Protein AF-A0AAD1RP29-F1 (afdb_monomer)

Structure (mmCIF, N/CA/C/O backbone):
data_AF-A0AAD1RP29-F1
#
_entry.id   AF-A0AAD1RP29-F1
#
loop_
_atom_site.group_PDB
_atom_site.id
_atom_site.type_symbol
_atom_site.label_atom_id
_atom_site.label_alt_id
_atom_site.label_comp_id
_atom_site.label_asym_id
_atom_site.label_entity_id
_atom_site.label_seq_id
_atom_site.pdbx_PDB_ins_code
_atom_site.Cartn_x
_atom_site.Cartn_y
_atom_site.Cartn_z
_atom_site.occupancy
_atom_site.B_iso_or_equiv
_atom_site.auth_seq_id
_atom_site.auth_comp_id
_atom_site.auth_asym_id
_atom_site.auth_atom_id
_atom_site.pdbx_PDB_model_num
ATOM 1 N N . MET A 1 1 ? 32.830 10.427 -33.169 1.00 35.44 1 MET A N 1
ATOM 2 C CA . MET A 1 1 ? 31.945 11.568 -33.496 1.00 35.44 1 MET A CA 1
ATOM 3 C C . MET A 1 1 ? 30.824 11.220 -34.485 1.00 35.44 1 MET A C 1
ATOM 5 O O . MET A 1 1 ? 29.856 11.957 -34.515 1.00 35.44 1 MET A O 1
ATOM 9 N N . SER A 1 2 ? 30.876 10.104 -35.227 1.00 49.88 2 SER A N 1
ATOM 10 C CA . SER A 1 2 ? 29.894 9.775 -36.283 1.00 49.88 2 SER A CA 1
ATOM 11 C C . SER A 1 2 ? 28.606 9.060 -35.838 1.00 49.88 2 SER A C 1
ATOM 13 O O . SER A 1 2 ? 27.616 9.084 -36.553 1.00 49.88 2 SER A O 1
ATOM 15 N N . LEU A 1 3 ? 28.580 8.425 -34.664 1.00 53.44 3 LEU A N 1
ATOM 16 C CA . LEU A 1 3 ? 27.508 7.487 -34.277 1.00 53.44 3 LEU A CA 1
ATOM 17 C C . LEU A 1 3 ? 26.220 8.140 -33.726 1.00 53.44 3 LEU A C 1
ATOM 19 O O . LEU A 1 3 ? 25.321 7.425 -33.293 1.00 53.44 3 LEU A O 1
ATOM 23 N N . SER A 1 4 ? 26.154 9.471 -33.654 1.00 59.19 4 SER A N 1
ATOM 24 C CA . SER A 1 4 ? 24.954 10.228 -33.235 1.00 59.19 4 SER A CA 1
ATOM 25 C C . SER A 1 4 ? 24.426 11.133 -34.354 1.00 59.19 4 SER A C 1
ATOM 27 O O . SER A 1 4 ? 23.459 11.859 -34.158 1.00 59.19 4 SER A O 1
ATOM 29 N N . GLN A 1 5 ? 25.088 11.123 -35.513 1.00 67.25 5 GLN A N 1
ATOM 30 C CA . GLN A 1 5 ? 24.755 11.988 -36.635 1.00 67.25 5 GLN A CA 1
ATOM 31 C C . GLN A 1 5 ? 23.582 11.404 -37.425 1.00 67.25 5 GLN A C 1
ATOM 33 O O . GLN A 1 5 ? 23.436 10.185 -37.542 1.00 67.25 5 GLN A O 1
ATOM 38 N N . ALA A 1 6 ? 22.740 12.287 -37.955 1.00 72.56 6 ALA A N 1
ATOM 39 C CA . ALA A 1 6 ? 21.632 11.895 -38.812 1.00 72.56 6 ALA A CA 1
ATOM 40 C C . ALA A 1 6 ? 22.137 11.259 -40.128 1.00 72.56 6 ALA A C 1
ATOM 42 O O . ALA A 1 6 ? 23.200 11.656 -40.616 1.00 72.56 6 ALA A O 1
ATOM 43 N N . PRO A 1 7 ? 21.392 10.310 -40.730 1.00 71.69 7 PRO A N 1
ATOM 44 C CA . PRO A 1 7 ? 21.799 9.633 -41.965 1.00 71.69 7 PRO A CA 1
ATOM 45 C C . PRO A 1 7 ? 22.148 10.588 -43.119 1.00 71.69 7 PRO A C 1
ATOM 47 O O . PRO A 1 7 ? 23.106 10.344 -43.847 1.00 71.69 7 PRO A O 1
ATOM 50 N N . GLU A 1 8 ? 21.447 11.719 -43.239 1.00 73.69 8 GLU A N 1
ATOM 51 C CA . GLU A 1 8 ? 21.684 12.716 -44.292 1.00 73.69 8 GLU A CA 1
ATOM 52 C C . GLU A 1 8 ? 23.065 13.403 -44.229 1.00 73.69 8 GLU A C 1
ATOM 54 O O . GLU A 1 8 ? 23.570 13.855 -45.258 1.00 73.69 8 GLU A O 1
ATOM 59 N N . LEU A 1 9 ? 23.709 13.445 -43.053 1.00 74.19 9 LEU A N 1
ATOM 60 C CA . LEU A 1 9 ? 25.076 13.966 -42.898 1.00 74.19 9 LEU A CA 1
ATOM 61 C C . LEU A 1 9 ? 26.118 13.009 -43.493 1.00 74.19 9 LEU A C 1
ATOM 63 O O . LEU A 1 9 ? 27.149 13.458 -43.991 1.00 74.19 9 LEU A O 1
ATOM 67 N N . LEU A 1 10 ? 25.847 11.700 -43.459 1.00 71.50 10 LEU A N 1
ATOM 68 C CA . LEU A 1 10 ? 26.703 10.679 -44.071 1.00 71.50 10 LEU A CA 1
ATOM 69 C C . LEU A 1 10 ? 26.564 10.680 -45.599 1.00 71.50 10 LEU A C 1
ATOM 71 O O . LEU A 1 10 ? 27.522 10.377 -46.303 1.00 71.50 10 LEU A O 1
ATOM 75 N N . GLU A 1 11 ? 25.391 11.071 -46.103 1.00 72.62 11 GLU A N 1
ATOM 76 C CA . GLU A 1 11 ? 25.087 11.196 -47.535 1.00 72.62 11 GLU A CA 1
ATOM 77 C C . GLU A 1 11 ? 25.539 12.538 -48.144 1.00 72.62 11 GLU A C 1
ATOM 79 O O . GLU A 1 11 ? 25.355 12.756 -49.340 1.00 72.62 11 GLU A O 1
ATOM 84 N N . GLN A 1 12 ? 26.126 13.441 -47.341 1.00 71.94 12 GLN A N 1
ATOM 85 C CA . GLN A 1 12 ? 26.582 14.784 -47.745 1.00 71.94 12 GLN A CA 1
ATOM 86 C C . GLN A 1 12 ? 25.497 15.633 -48.444 1.00 71.94 12 GLN A C 1
ATOM 88 O O . GLN A 1 12 ? 25.796 16.498 -49.270 1.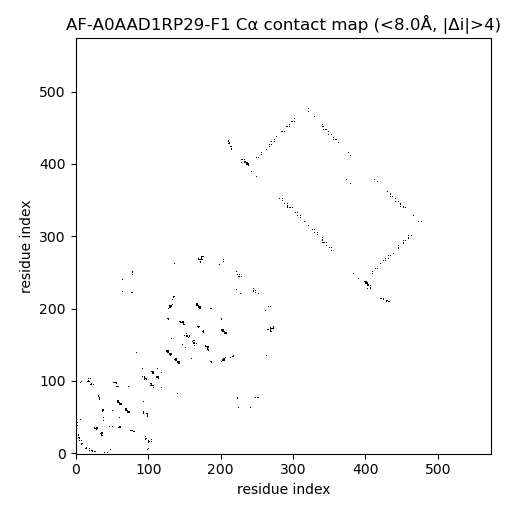00 71.94 12 GLN A O 1
ATOM 93 N N . GLN A 1 13 ? 24.222 15.406 -48.117 1.00 72.19 13 GLN A N 1
ATOM 94 C CA . GLN A 1 13 ? 23.103 16.158 -48.688 1.00 72.19 13 GLN A CA 1
ATOM 95 C C . GLN A 1 13 ? 22.874 17.487 -47.950 1.00 72.19 13 GLN A C 1
ATOM 97 O O . GLN A 1 13 ? 23.321 17.686 -46.819 1.00 72.19 13 GLN A O 1
ATOM 102 N N . LYS A 1 14 ? 22.142 18.421 -48.581 1.00 74.88 14 LYS A N 1
ATOM 103 C CA . LYS A 1 14 ? 21.692 19.649 -47.903 1.00 74.88 14 LYS A CA 1
ATOM 104 C C . LYS A 1 14 ? 20.785 19.269 -46.729 1.00 74.88 14 LYS A C 1
ATOM 106 O O . LYS A 1 14 ? 19.763 18.618 -46.935 1.00 74.88 14 LYS A O 1
ATOM 111 N N . TYR A 1 15 ? 21.151 19.700 -45.528 1.00 77.50 15 TYR A N 1
ATOM 112 C CA . TYR A 1 15 ? 20.456 19.361 -44.289 1.00 77.50 15 TYR A CA 1
ATOM 113 C C . TYR A 1 15 ? 19.630 20.532 -43.737 1.00 77.50 15 TYR A C 1
ATOM 115 O O . TYR A 1 15 ? 19.804 21.684 -44.135 1.00 77.50 15 TYR A O 1
ATOM 123 N N . THR A 1 16 ? 18.714 20.225 -42.820 1.00 83.31 16 THR A N 1
ATOM 124 C CA . THR A 1 16 ? 17.846 21.186 -42.121 1.00 83.31 16 THR A CA 1
ATOM 125 C C . THR A 1 16 ? 17.905 20.945 -40.606 1.00 83.31 16 THR A C 1
ATOM 127 O O . THR A 1 16 ? 18.625 20.064 -40.135 1.00 83.31 16 THR A O 1
ATOM 130 N N . VAL A 1 17 ? 17.117 21.701 -39.832 1.00 83.31 17 VAL A N 1
ATOM 131 C CA . VAL A 1 17 ? 16.986 21.560 -38.365 1.00 83.31 17 VAL A CA 1
ATOM 132 C C . VAL A 1 17 ? 16.563 20.157 -37.903 1.00 83.31 17 VAL A C 1
ATOM 134 O O . VAL A 1 17 ? 16.750 19.795 -36.747 1.00 83.31 17 VAL A O 1
ATOM 137 N N . THR A 1 18 ? 16.035 19.317 -38.798 1.00 83.94 18 THR A N 1
ATOM 138 C CA . THR A 1 18 ? 15.619 17.943 -38.481 1.00 83.94 18 THR A CA 1
ATOM 139 C C . THR A 1 18 ? 16.798 17.020 -38.156 1.00 83.94 18 THR A C 1
ATOM 141 O O . THR A 1 18 ? 16.608 15.951 -37.573 1.00 83.94 18 THR A O 1
ATOM 144 N N . VAL A 1 19 ? 18.033 17.411 -38.487 1.00 84.12 19 VAL A N 1
ATOM 145 C CA . VAL A 1 19 ? 19.250 16.718 -38.030 1.00 84.12 19 VAL A CA 1
ATOM 146 C C . VAL A 1 19 ? 19.376 16.764 -36.505 1.00 84.12 19 VAL A C 1
ATOM 148 O O . VAL A 1 19 ? 19.756 15.767 -35.880 1.00 84.12 19 VAL A O 1
ATOM 151 N N . ASP A 1 20 ? 18.997 17.886 -35.892 1.00 86.31 20 ASP A N 1
ATOM 152 C CA . ASP A 1 20 ? 19.035 18.048 -34.439 1.00 86.31 20 ASP A CA 1
ATOM 153 C C . ASP A 1 20 ? 17.955 17.194 -33.771 1.00 86.31 20 ASP A C 1
ATOM 155 O O . ASP A 1 20 ? 18.191 16.627 -32.707 1.00 86.31 20 ASP A O 1
ATOM 159 N N . TYR A 1 21 ? 16.806 16.997 -34.429 1.00 88.31 21 TYR A N 1
ATOM 160 C CA . TYR A 1 21 ? 15.744 16.111 -33.934 1.00 88.31 21 TYR A CA 1
ATOM 161 C C . TYR A 1 21 ? 16.206 14.658 -33.864 1.00 88.31 21 TYR A C 1
ATOM 163 O O . TYR A 1 21 ? 15.939 13.971 -32.882 1.00 88.31 21 TYR A O 1
ATOM 171 N N . TRP A 1 22 ? 16.959 14.194 -34.860 1.00 87.38 22 TRP A N 1
ATOM 172 C CA . TRP A 1 22 ? 17.552 12.858 -34.814 1.00 87.38 22 TRP A CA 1
ATOM 173 C C . TRP A 1 22 ? 18.556 12.733 -33.669 1.00 87.38 22 TRP A C 1
ATOM 175 O O . TRP A 1 22 ? 18.505 11.789 -32.880 1.00 87.38 22 TRP A O 1
ATOM 185 N N . SER A 1 23 ? 19.448 13.716 -33.545 1.00 87.44 23 SER A N 1
ATOM 186 C CA . SER A 1 23 ? 20.446 13.752 -32.475 1.00 87.44 23 SER A CA 1
ATOM 187 C C . SER A 1 23 ? 19.770 13.735 -31.099 1.00 87.44 23 SER A C 1
ATOM 189 O O . SER A 1 23 ? 20.146 12.945 -30.234 1.00 87.44 23 SER A O 1
ATOM 191 N N . PHE A 1 24 ? 18.704 14.516 -30.921 1.00 89.44 24 PHE A N 1
ATOM 192 C CA . PHE A 1 24 ? 17.928 14.548 -29.687 1.00 89.44 24 PHE A CA 1
ATOM 193 C C . PHE A 1 24 ? 17.164 13.240 -29.437 1.00 89.44 24 PHE A C 1
ATOM 195 O O . PHE A 1 24 ? 17.218 12.706 -28.334 1.00 89.44 24 PHE A O 1
ATOM 202 N N . GLY A 1 25 ? 16.527 12.657 -30.455 1.00 89.94 25 GLY A N 1
ATOM 203 C CA . GLY A 1 25 ? 15.836 11.371 -30.337 1.00 89.94 25 GLY A CA 1
ATOM 204 C C . GLY A 1 25 ? 16.776 10.225 -29.956 1.00 89.94 25 GLY A C 1
ATOM 205 O O . GLY A 1 25 ? 16.447 9.413 -29.093 1.00 89.94 25 GLY A O 1
ATOM 206 N N . THR A 1 26 ? 17.974 10.173 -30.552 1.00 89.25 26 THR A N 1
ATOM 207 C CA . THR A 1 26 ? 18.974 9.145 -30.214 1.00 89.25 26 THR A CA 1
ATOM 208 C C . THR A 1 26 ? 19.493 9.306 -28.789 1.00 89.25 26 THR A C 1
ATOM 210 O O . THR A 1 26 ? 19.661 8.302 -28.097 1.00 89.25 26 THR A O 1
ATOM 213 N N . LEU A 1 27 ? 19.679 10.550 -28.336 1.00 90.75 27 LEU A N 1
ATOM 214 C CA . LEU A 1 27 ? 20.063 10.869 -26.965 1.00 90.75 27 LEU A CA 1
ATOM 215 C C . LEU A 1 27 ? 18.980 10.443 -25.967 1.00 90.75 27 LEU A C 1
ATOM 217 O O . LEU A 1 27 ? 19.282 9.738 -25.010 1.00 90.75 27 LEU A O 1
ATOM 221 N N . VAL A 1 28 ? 17.718 10.819 -26.201 1.00 91.00 28 VAL A N 1
ATOM 222 C CA . VAL A 1 28 ? 16.601 10.453 -25.315 1.00 91.00 28 VAL A CA 1
ATOM 223 C C . VAL A 1 28 ? 16.443 8.934 -25.240 1.00 91.00 28 VAL A C 1
ATOM 225 O O . VAL A 1 28 ? 16.291 8.387 -24.150 1.00 91.00 28 VAL A O 1
ATOM 228 N N . PHE A 1 29 ? 16.558 8.231 -26.370 1.00 90.75 29 PHE A N 1
ATOM 229 C CA . PHE A 1 29 ? 16.548 6.769 -26.385 1.00 90.75 29 PHE A CA 1
ATOM 230 C C . PHE A 1 29 ? 17.691 6.171 -25.545 1.00 90.75 29 PHE A C 1
ATOM 232 O O . PHE A 1 29 ? 17.468 5.232 -24.775 1.00 90.75 29 PHE A O 1
ATOM 239 N N . GLU A 1 30 ? 18.905 6.718 -25.662 1.00 91.00 30 GLU A N 1
ATOM 240 C CA . GLU A 1 30 ? 20.072 6.285 -24.885 1.00 91.00 30 GLU A CA 1
ATOM 241 C C . GLU A 1 30 ? 19.888 6.551 -23.385 1.00 91.00 30 GLU A C 1
ATOM 243 O O . GLU A 1 30 ? 20.241 5.699 -22.571 1.00 91.00 30 GLU A O 1
ATOM 248 N N . CYS A 1 31 ? 19.254 7.661 -23.004 1.00 89.44 31 CYS A N 1
ATOM 249 C CA . CYS A 1 31 ? 18.898 7.943 -21.614 1.00 89.44 31 CYS A CA 1
ATOM 250 C C . CYS A 1 31 ? 17.866 6.952 -21.047 1.00 89.44 31 CYS A C 1
ATOM 252 O O . CYS A 1 31 ? 17.955 6.593 -19.875 1.00 89.44 31 CYS A O 1
ATOM 254 N N . ILE A 1 32 ? 16.902 6.498 -21.858 1.00 87.75 32 ILE A N 1
ATOM 255 C CA . ILE A 1 32 ? 15.846 5.567 -21.420 1.00 87.75 32 ILE A CA 1
ATOM 256 C C . ILE A 1 32 ? 16.371 4.130 -21.301 1.00 87.75 32 ILE A C 1
ATOM 258 O O . ILE A 1 32 ? 16.026 3.420 -20.356 1.00 87.75 32 ILE A O 1
ATOM 262 N N . THR A 1 33 ? 17.169 3.684 -22.273 1.00 85.81 33 THR A N 1
ATOM 263 C CA . THR A 1 33 ? 17.546 2.266 -22.433 1.00 85.81 33 THR A CA 1
ATOM 264 C C . THR A 1 33 ? 18.997 1.959 -22.051 1.00 85.81 33 THR A C 1
ATOM 266 O O . THR A 1 33 ? 19.363 0.795 -21.890 1.00 85.81 33 THR A O 1
ATOM 269 N N . GLY A 1 34 ? 19.843 2.984 -21.908 1.00 85.69 34 GLY A N 1
ATOM 270 C CA . GLY A 1 34 ? 21.270 2.860 -21.603 1.00 85.69 34 GLY A CA 1
ATOM 271 C C . GLY A 1 34 ? 22.163 2.511 -22.802 1.00 85.69 34 GLY A C 1
ATOM 272 O O . GLY A 1 34 ? 23.365 2.300 -22.617 1.00 85.69 34 GLY A O 1
ATOM 273 N N . PHE A 1 35 ? 21.612 2.421 -24.017 1.00 86.25 35 PHE A N 1
ATOM 274 C CA . PHE A 1 35 ? 22.363 2.190 -25.255 1.00 86.25 35 PHE A CA 1
ATOM 275 C C . PHE A 1 35 ? 21.717 2.904 -26.450 1.00 86.25 35 PHE A C 1
ATOM 277 O O . PHE A 1 35 ? 20.575 3.341 -26.389 1.00 86.25 35 PHE A O 1
ATOM 284 N N . ARG A 1 36 ? 22.447 3.035 -27.561 1.00 86.75 36 ARG A N 1
ATOM 285 C CA . ARG A 1 36 ? 21.960 3.767 -28.743 1.00 86.75 36 ARG A CA 1
ATOM 286 C C . ARG A 1 36 ? 20.953 2.952 -29.558 1.00 86.75 36 ARG A C 1
ATOM 288 O O . ARG A 1 36 ? 21.132 1.741 -29.680 1.00 86.75 36 ARG A O 1
ATOM 295 N N . PRO A 1 37 ? 19.977 3.605 -30.213 1.00 86.00 37 PRO A N 1
ATOM 296 C CA . PRO A 1 37 ? 18.897 2.910 -30.911 1.00 86.00 37 PRO A CA 1
ATOM 297 C C . PRO A 1 37 ? 19.355 2.057 -32.095 1.00 86.00 37 PRO A C 1
ATOM 299 O O . PRO A 1 37 ? 18.745 1.031 -32.366 1.00 86.00 37 PRO A O 1
ATOM 302 N N . PHE A 1 38 ? 20.419 2.437 -32.805 1.00 86.88 38 PHE A N 1
ATOM 303 C CA . PHE A 1 38 ? 20.800 1.784 -34.061 1.00 86.88 38 PHE A CA 1
ATOM 304 C C . PHE A 1 38 ? 22.233 1.257 -34.008 1.00 86.88 38 PHE A C 1
ATOM 306 O O . PHE A 1 38 ? 23.168 2.051 -34.096 1.00 86.88 38 PHE A O 1
ATOM 313 N N . LEU A 1 39 ? 22.393 -0.068 -33.878 1.00 81.69 39 LEU A N 1
ATOM 314 C CA . LEU A 1 39 ? 23.644 -0.836 -34.045 1.00 81.69 39 LEU A CA 1
ATOM 315 C C . LEU A 1 39 ? 24.930 -0.076 -33.622 1.00 81.69 39 LEU A C 1
ATOM 317 O O . LEU A 1 39 ? 25.789 0.206 -34.459 1.00 81.69 39 LEU A O 1
ATOM 321 N N . PRO A 1 40 ? 25.104 0.253 -32.323 1.00 77.44 40 PRO A N 1
ATOM 322 C CA . PRO A 1 40 ? 26.126 1.195 -31.841 1.00 77.44 40 PRO A CA 1
ATOM 323 C C . PRO A 1 40 ? 27.583 0.816 -32.136 1.00 77.44 40 PRO A C 1
ATOM 325 O O . PRO A 1 40 ? 28.448 1.687 -32.120 1.00 77.44 40 PRO A O 1
ATOM 328 N N . ASN A 1 41 ? 27.865 -0.470 -32.355 1.00 77.69 41 ASN A N 1
ATOM 329 C CA . ASN A 1 41 ? 29.226 -0.985 -32.532 1.00 77.69 41 ASN A CA 1
ATOM 330 C C . ASN A 1 41 ? 29.587 -1.248 -34.002 1.00 77.69 41 ASN A C 1
ATOM 332 O O . ASN A 1 41 ? 30.699 -1.690 -34.282 1.00 77.69 41 ASN A O 1
ATOM 336 N N . TRP A 1 42 ? 28.656 -1.022 -34.933 1.00 79.88 42 TRP A N 1
ATOM 337 C CA . TRP A 1 42 ? 28.868 -1.292 -36.353 1.00 79.88 42 TRP A CA 1
ATOM 338 C C . TRP A 1 42 ? 29.624 -0.152 -37.040 1.00 79.88 42 TRP A C 1
ATOM 340 O O . TRP A 1 42 ? 29.527 1.016 -36.657 1.00 79.88 42 TRP A O 1
ATOM 350 N N . GLN A 1 43 ? 30.380 -0.491 -38.087 1.00 80.44 43 GLN A N 1
ATOM 351 C CA . GLN A 1 43 ? 31.074 0.508 -38.897 1.00 80.44 43 GLN A CA 1
ATOM 352 C C . GLN A 1 43 ? 30.074 1.330 -39.731 1.00 80.44 43 GLN A C 1
ATOM 354 O O . GLN A 1 43 ? 29.078 0.768 -40.190 1.00 80.44 43 GLN A O 1
ATOM 359 N N . PRO A 1 44 ? 30.344 2.622 -40.012 1.00 75.75 44 PRO A N 1
ATOM 360 C CA . PRO A 1 44 ? 29.380 3.525 -40.653 1.00 75.75 44 PRO A CA 1
ATOM 361 C C . PRO A 1 44 ? 28.763 3.020 -41.967 1.00 75.75 44 PRO A C 1
ATOM 363 O O . PRO A 1 44 ? 27.579 3.231 -42.198 1.00 75.75 44 PRO A O 1
ATOM 366 N N . VAL A 1 45 ? 29.528 2.317 -42.809 1.00 77.31 45 VAL A N 1
ATOM 367 C CA . VAL A 1 45 ? 29.054 1.809 -44.114 1.00 77.31 45 VAL A CA 1
ATOM 368 C C . VAL A 1 45 ? 28.081 0.634 -43.952 1.00 77.31 45 VAL A C 1
ATOM 370 O O . VAL A 1 45 ? 27.017 0.598 -44.573 1.00 77.31 45 VAL A O 1
ATOM 373 N N . GLN A 1 46 ? 28.423 -0.319 -43.080 1.00 80.06 46 GLN A N 1
ATOM 374 C CA . GLN A 1 46 ? 27.566 -1.465 -42.754 1.00 80.06 46 GLN A CA 1
ATOM 375 C C . GLN A 1 46 ? 26.310 -1.008 -42.006 1.00 80.06 46 GLN A C 1
ATOM 377 O O . GLN A 1 46 ? 25.208 -1.484 -42.274 1.00 80.06 46 GLN A O 1
ATOM 382 N N . TRP A 1 47 ? 26.485 -0.044 -41.099 1.00 81.75 47 TRP A N 1
ATOM 383 C CA . TRP A 1 47 ? 25.413 0.601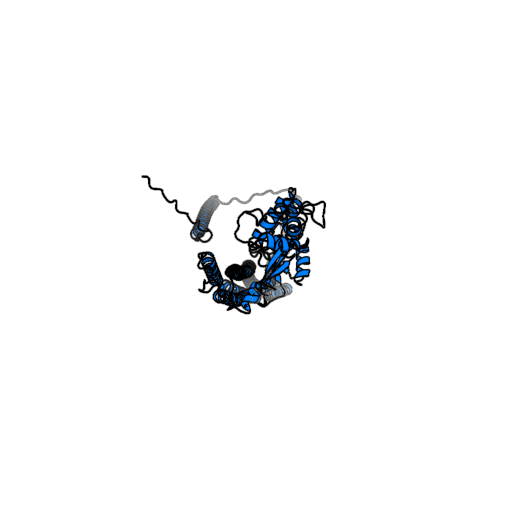 -40.355 1.00 81.75 47 TRP A CA 1
ATOM 384 C C . TRP A 1 47 ? 24.425 1.296 -41.291 1.00 81.75 47 TRP A C 1
ATOM 386 O O . TRP A 1 47 ? 23.232 1.023 -41.212 1.00 81.75 47 TRP A O 1
ATOM 396 N N . HIS A 1 48 ? 24.908 2.133 -42.218 1.00 77.62 48 HIS A N 1
ATOM 397 C CA . HIS A 1 48 ? 24.052 2.875 -43.152 1.00 77.62 48 HIS A CA 1
ATOM 398 C C . HIS A 1 48 ? 23.228 1.926 -44.024 1.00 77.62 48 HIS A C 1
ATOM 400 O O . HIS A 1 48 ? 22.009 2.067 -44.087 1.00 77.62 48 HIS A O 1
ATOM 406 N N . SER A 1 49 ? 23.858 0.876 -44.561 1.00 80.25 49 SER A N 1
ATOM 407 C CA . SER A 1 49 ? 23.178 -0.141 -45.376 1.00 80.25 49 SER A CA 1
ATOM 408 C C . SER A 1 49 ? 22.030 -0.826 -44.622 1.00 80.25 49 SER A C 1
ATOM 410 O O . SER A 1 49 ? 20.949 -1.005 -45.177 1.00 80.25 49 SER A O 1
ATOM 412 N N . LYS A 1 50 ? 22.231 -1.173 -43.341 1.00 81.06 50 LYS A N 1
ATOM 413 C CA . LYS A 1 50 ? 21.212 -1.855 -42.526 1.00 81.06 50 LYS A CA 1
ATOM 414 C C . LYS A 1 50 ? 20.162 -0.939 -41.918 1.00 81.06 50 LYS A C 1
ATOM 416 O O . LYS A 1 50 ? 18.998 -1.317 -41.839 1.00 81.06 50 LYS A O 1
ATOM 421 N N . VAL A 1 51 ? 20.525 0.276 -41.531 1.00 79.69 51 VAL A N 1
ATOM 422 C CA . VAL A 1 51 ? 19.560 1.264 -41.030 1.00 79.69 51 VAL A CA 1
ATOM 423 C C . VAL A 1 51 ? 18.685 1.803 -42.164 1.00 79.69 51 VAL A C 1
ATOM 425 O O . VAL A 1 51 ? 17.552 2.210 -41.921 1.00 79.69 51 VAL A O 1
ATOM 428 N N . HIS A 1 52 ? 19.137 1.731 -43.418 1.00 79.31 52 HIS A N 1
ATOM 429 C CA . HIS A 1 52 ? 18.312 2.090 -44.570 1.00 79.31 52 HIS A CA 1
ATOM 430 C C . HIS A 1 52 ? 17.125 1.127 -44.795 1.00 79.31 52 HIS A C 1
ATOM 432 O O . HIS A 1 52 ? 16.093 1.557 -45.315 1.00 79.31 52 HIS A O 1
ATOM 438 N N . GLU A 1 53 ? 17.228 -0.133 -44.346 1.00 81.69 53 GLU A N 1
ATOM 439 C CA . GLU A 1 53 ? 16.148 -1.145 -44.365 1.00 81.69 53 GLU A CA 1
ATOM 440 C C . GLU A 1 53 ? 15.054 -0.877 -43.302 1.00 81.69 53 GLU A C 1
ATOM 442 O O . GLU A 1 53 ? 14.039 -1.571 -43.247 1.00 81.69 53 GLU A O 1
ATOM 447 N N . LYS A 1 54 ? 15.235 0.139 -42.446 1.00 83.25 54 LYS A N 1
ATOM 448 C CA . LYS A 1 54 ? 14.317 0.499 -41.359 1.00 83.25 54 LYS A CA 1
ATOM 449 C C . LYS A 1 54 ? 12.985 1.065 -41.881 1.00 83.25 54 LYS A C 1
ATOM 451 O O . LYS A 1 54 ? 12.977 1.957 -42.728 1.00 83.25 54 LYS A O 1
ATOM 456 N N . SER A 1 55 ? 11.866 0.636 -41.287 1.00 82.00 55 SER A N 1
ATOM 457 C CA . SER A 1 55 ? 10.549 1.258 -41.479 1.00 82.00 55 SER A CA 1
ATOM 458 C C . SER A 1 55 ? 10.430 2.601 -40.737 1.00 82.00 55 SER A C 1
ATOM 460 O O . SER A 1 55 ? 11.238 2.939 -39.863 1.00 82.00 55 SER A O 1
ATOM 462 N N . ASN A 1 56 ? 9.394 3.382 -41.044 1.00 80.69 56 ASN A N 1
ATOM 463 C CA . ASN A 1 56 ? 9.143 4.645 -40.341 1.00 80.69 56 ASN A CA 1
ATOM 464 C C . ASN A 1 56 ? 8.778 4.439 -38.858 1.00 80.69 56 ASN A C 1
ATOM 466 O O . ASN A 1 56 ? 9.032 5.326 -38.053 1.00 80.69 56 ASN A O 1
ATOM 470 N N . GLU A 1 57 ? 8.286 3.255 -38.488 1.00 81.81 57 GLU A N 1
ATOM 471 C CA . GLU A 1 57 ? 7.823 2.928 -37.132 1.00 81.81 57 GLU A CA 1
ATOM 472 C C . GLU A 1 57 ? 8.916 2.325 -36.238 1.00 81.81 57 GLU A C 1
ATOM 474 O O . GLU A 1 57 ? 8.777 2.290 -35.018 1.00 81.81 57 GLU A O 1
ATOM 479 N N . HIS A 1 58 ? 10.016 1.821 -36.806 1.00 87.62 58 HIS A N 1
ATOM 480 C CA . HIS A 1 58 ? 11.068 1.205 -35.994 1.00 87.62 58 HIS A CA 1
ATOM 481 C C . HIS A 1 58 ? 11.887 2.266 -35.251 1.00 87.62 58 HIS A C 1
ATOM 483 O O . HIS A 1 58 ? 12.476 3.153 -35.871 1.00 87.62 58 HIS A O 1
ATOM 489 N N . ILE A 1 59 ? 12.003 2.129 -33.935 1.00 87.25 59 ILE A N 1
ATOM 490 C CA . ILE A 1 59 ? 12.791 3.031 -33.081 1.00 87.25 59 ILE A CA 1
ATOM 491 C C . ILE A 1 59 ? 14.138 2.433 -32.684 1.00 87.25 59 ILE A C 1
ATOM 493 O O . ILE A 1 59 ? 15.030 3.167 -32.276 1.00 87.25 59 ILE A O 1
ATOM 497 N N . VAL A 1 60 ? 14.300 1.113 -32.811 1.00 88.38 60 VAL A N 1
ATOM 498 C CA . VAL A 1 60 ? 15.525 0.408 -32.433 1.00 88.38 60 VAL A CA 1
ATOM 499 C C . VAL A 1 60 ? 15.868 -0.686 -33.442 1.00 88.38 60 VAL A C 1
ATOM 501 O O . VAL A 1 60 ? 14.997 -1.399 -33.946 1.00 88.38 60 VAL A O 1
ATOM 504 N N . VAL A 1 61 ? 17.163 -0.820 -33.718 1.00 87.31 61 VAL A N 1
ATOM 505 C CA . VAL A 1 61 ? 17.773 -1.907 -34.481 1.00 87.31 61 VAL A CA 1
ATOM 506 C C . VAL A 1 61 ? 18.956 -2.425 -33.677 1.00 87.31 61 VAL A C 1
ATOM 508 O O . VAL A 1 61 ? 19.953 -1.718 -33.494 1.00 87.31 61 VAL A O 1
ATOM 511 N N . TYR A 1 62 ? 18.839 -3.650 -33.172 1.00 84.31 62 TYR A N 1
ATOM 512 C CA . TYR A 1 62 ? 19.858 -4.263 -32.326 1.00 84.31 62 TYR A CA 1
ATOM 513 C C . TYR A 1 62 ? 20.176 -5.688 -32.766 1.00 84.31 62 TYR A C 1
ATOM 515 O O . TYR A 1 62 ? 19.371 -6.365 -33.400 1.00 84.31 62 TYR A O 1
ATOM 523 N N . GLU A 1 63 ? 21.374 -6.130 -32.408 1.00 84.12 63 GLU A N 1
ATOM 524 C CA . GLU A 1 63 ? 21.837 -7.499 -32.602 1.00 84.12 63 GLU A CA 1
ATOM 525 C C . GLU A 1 63 ? 21.511 -8.319 -31.347 1.00 84.12 63 GLU A C 1
ATOM 527 O O . GLU A 1 63 ? 21.785 -7.884 -30.217 1.00 84.12 63 GLU A O 1
ATOM 532 N N . ASP A 1 64 ? 20.853 -9.460 -31.536 1.00 81.19 64 ASP A N 1
ATOM 533 C CA . ASP A 1 64 ? 20.555 -10.404 -30.460 1.00 81.19 64 ASP A CA 1
ATOM 534 C C . ASP A 1 64 ? 21.798 -11.235 -30.085 1.00 81.19 64 ASP A C 1
ATOM 536 O O . ASP A 1 64 ? 22.832 -11.181 -30.751 1.00 81.19 64 ASP A O 1
ATOM 540 N N . LEU A 1 65 ? 21.720 -12.029 -29.016 1.00 78.19 65 LEU A N 1
ATOM 541 C CA . LEU A 1 65 ? 22.824 -12.886 -28.564 1.00 78.19 65 LEU A CA 1
ATOM 542 C C . LEU A 1 65 ? 23.231 -13.945 -29.606 1.00 78.19 65 LEU A C 1
ATOM 544 O O . LEU A 1 65 ? 24.377 -14.385 -29.605 1.00 78.19 65 LEU A O 1
ATOM 548 N N . SER A 1 66 ? 22.330 -14.289 -30.531 1.00 75.19 66 SER A N 1
ATOM 549 C CA . SER A 1 66 ? 22.574 -15.175 -31.676 1.00 75.19 66 SER A CA 1
ATOM 550 C C . SER A 1 66 ? 23.228 -14.492 -32.888 1.00 75.19 66 SER A C 1
ATOM 552 O O . SER A 1 66 ? 23.490 -15.157 -33.887 1.00 75.19 66 SER A O 1
ATOM 554 N N . GLY A 1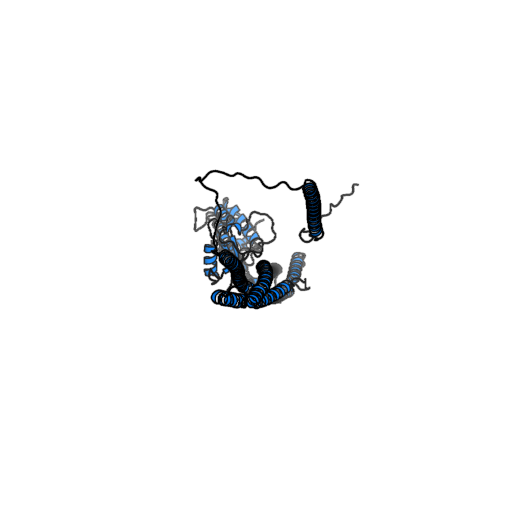 67 ? 23.468 -13.176 -32.839 1.00 75.75 67 GLY A N 1
ATOM 555 C CA . GLY A 1 67 ? 24.023 -12.405 -33.959 1.00 75.75 67 GLY A CA 1
ATOM 556 C C . GLY A 1 67 ? 22.991 -11.965 -35.008 1.00 75.75 67 GLY A C 1
ATOM 557 O O . GLY A 1 67 ? 23.347 -11.399 -36.040 1.00 75.75 67 GLY A O 1
ATOM 558 N N . VAL A 1 68 ? 21.698 -12.215 -34.772 1.00 84.12 68 VAL A N 1
ATOM 559 C CA . VAL A 1 68 ? 20.618 -11.808 -35.685 1.00 84.12 68 VAL A CA 1
ATOM 560 C C . VAL A 1 68 ? 20.209 -10.359 -35.416 1.00 84.12 68 VAL A C 1
ATOM 562 O O . VAL A 1 68 ? 19.965 -9.971 -34.273 1.00 84.12 68 VAL A O 1
ATOM 565 N N . VAL A 1 69 ? 20.093 -9.560 -36.480 1.00 85.38 69 VAL A N 1
ATOM 566 C CA . VAL A 1 69 ? 19.617 -8.171 -36.412 1.00 85.38 69 VAL A CA 1
ATOM 567 C C . VAL A 1 69 ? 18.090 -8.148 -36.326 1.00 85.38 69 VAL A C 1
ATOM 569 O O . VAL A 1 69 ? 17.408 -8.635 -37.227 1.00 85.38 69 VAL A O 1
ATOM 572 N N . LYS A 1 70 ? 17.554 -7.555 -35.256 1.00 85.88 70 LYS A N 1
ATOM 573 C CA . LYS A 1 70 ? 16.116 -7.368 -35.029 1.00 85.88 70 LYS A CA 1
ATOM 574 C C . LYS A 1 70 ? 15.742 -5.892 -35.154 1.00 85.88 70 LYS A C 1
ATOM 576 O O . LYS A 1 70 ? 16.428 -5.018 -34.618 1.00 85.88 70 LYS A O 1
ATOM 581 N N . PHE A 1 71 ? 14.621 -5.631 -35.819 1.00 87.56 71 PHE A N 1
ATOM 582 C CA . PHE A 1 71 ? 13.988 -4.317 -35.896 1.00 87.56 71 PHE A CA 1
ATOM 583 C C . PHE A 1 71 ? 12.779 -4.293 -34.958 1.00 87.56 71 PHE A C 1
ATOM 585 O O . PHE A 1 71 ? 11.998 -5.241 -34.954 1.00 87.56 71 PHE A O 1
ATOM 592 N N . SER A 1 72 ? 12.619 -3.232 -34.168 1.00 88.00 72 SER A N 1
ATOM 593 C CA . SER A 1 72 ? 11.468 -3.085 -33.268 1.00 88.00 72 SER A CA 1
ATOM 594 C C . SER A 1 72 ? 10.952 -1.649 -33.245 1.00 88.00 72 SER A C 1
ATOM 596 O O . SER A 1 72 ? 11.724 -0.686 -33.278 1.00 88.00 72 SER A O 1
ATOM 598 N N . SER A 1 73 ? 9.628 -1.517 -33.186 1.00 87.00 73 SER A N 1
ATOM 599 C CA . SER A 1 73 ? 8.892 -0.267 -32.957 1.00 87.00 73 SER A CA 1
ATOM 600 C C . SER A 1 73 ? 8.604 0.004 -31.475 1.00 87.00 73 SER A C 1
ATOM 602 O O . SER A 1 73 ? 8.194 1.110 -31.135 1.00 87.00 73 SER A O 1
ATOM 604 N N . VAL A 1 74 ? 8.863 -0.979 -30.607 1.00 87.50 74 VAL A N 1
ATOM 605 C CA . VAL A 1 74 ? 8.625 -0.944 -29.156 1.00 87.50 74 VAL A CA 1
ATOM 606 C C . VAL A 1 74 ? 9.930 -0.670 -28.410 1.00 87.50 74 VAL A C 1
ATOM 608 O O . VAL A 1 74 ? 10.999 -1.138 -28.831 1.00 87.50 74 VAL A O 1
ATOM 611 N N . LEU A 1 75 ? 9.852 0.077 -27.301 1.00 87.25 75 LEU A N 1
ATOM 612 C CA . LEU A 1 75 ? 10.997 0.384 -26.451 1.00 87.25 75 LEU A CA 1
ATOM 613 C C . LEU A 1 75 ? 11.555 -0.907 -25.840 1.00 87.25 75 LEU A C 1
ATOM 615 O O . LEU A 1 75 ? 10.815 -1.680 -25.227 1.00 87.25 75 LEU A O 1
ATOM 619 N N . PRO A 1 76 ? 12.873 -1.142 -25.940 1.00 84.31 76 PRO A N 1
ATOM 620 C CA . PRO A 1 76 ? 13.496 -2.281 -25.289 1.00 84.31 76 PRO A CA 1
ATOM 621 C C . PRO A 1 76 ? 13.257 -2.306 -23.776 1.00 84.31 76 PRO A C 1
ATOM 623 O O . PRO A 1 76 ? 13.335 -1.288 -23.083 1.00 84.31 76 PRO A O 1
ATOM 626 N N . THR A 1 77 ? 13.042 -3.510 -23.253 1.00 79.12 77 THR A N 1
ATOM 627 C CA . THR A 1 77 ? 13.090 -3.804 -21.818 1.00 79.12 77 THR A CA 1
ATOM 628 C C . THR A 1 77 ? 14.498 -4.271 -21.427 1.00 79.12 77 THR A C 1
ATOM 630 O O . THR A 1 77 ? 15.121 -5.009 -22.199 1.00 79.12 77 THR A O 1
ATOM 633 N N . PRO A 1 78 ? 15.015 -3.935 -20.234 1.00 78.31 78 PRO A N 1
ATOM 634 C CA . PRO A 1 78 ? 14.365 -3.202 -19.148 1.00 78.31 78 PRO A CA 1
ATOM 635 C C . PRO A 1 78 ? 14.472 -1.678 -19.323 1.00 78.31 78 PRO A C 1
ATOM 637 O O . PRO A 1 78 ? 15.523 -1.168 -19.698 1.00 78.31 78 PRO A O 1
ATOM 640 N N . ASN A 1 79 ? 13.400 -0.955 -18.997 1.00 82.00 79 ASN A N 1
ATOM 641 C CA . ASN A 1 79 ? 13.399 0.501 -18.851 1.00 82.00 79 ASN A CA 1
ATOM 642 C C . ASN A 1 79 ? 12.673 0.889 -17.549 1.00 82.00 79 ASN A C 1
ATOM 644 O O . ASN A 1 79 ? 11.963 0.072 -16.959 1.00 82.00 79 ASN A O 1
ATOM 648 N N . HIS A 1 80 ? 12.892 2.116 -17.077 1.00 80.44 80 HIS A N 1
ATOM 649 C CA . HIS A 1 80 ? 12.330 2.618 -15.815 1.00 80.44 80 HIS A CA 1
ATOM 650 C C . HIS A 1 80 ? 11.015 3.391 -15.994 1.00 80.44 80 HIS A C 1
ATOM 652 O O . HIS A 1 80 ? 10.527 4.005 -15.046 1.00 80.44 80 HIS A O 1
ATOM 658 N N . LEU A 1 81 ? 10.454 3.401 -17.205 1.00 83.12 81 LEU A N 1
ATOM 659 C CA . LEU A 1 81 ? 9.241 4.148 -17.513 1.00 83.12 81 LEU A CA 1
ATOM 660 C C . LEU A 1 81 ? 7.999 3.338 -17.125 1.00 83.12 81 LEU A C 1
ATOM 662 O O . LEU A 1 81 ? 7.997 2.107 -17.155 1.00 83.12 81 LEU A O 1
ATOM 666 N N . ASN A 1 82 ? 6.917 4.035 -16.776 1.00 82.12 82 ASN A N 1
ATOM 667 C CA . ASN A 1 82 ? 5.605 3.399 -16.668 1.00 82.12 82 ASN A CA 1
ATOM 668 C C . ASN A 1 82 ? 5.038 3.103 -18.071 1.00 82.12 82 ASN A C 1
ATOM 670 O O . ASN A 1 82 ? 5.471 3.696 -19.059 1.00 82.12 82 ASN A O 1
ATOM 674 N N . GLY A 1 83 ? 4.060 2.197 -18.170 1.00 80.69 83 GLY A N 1
ATOM 675 C CA . GLY A 1 83 ? 3.529 1.750 -19.467 1.00 80.69 83 GLY A CA 1
ATOM 676 C C . GLY A 1 83 ? 2.928 2.873 -20.323 1.00 80.69 83 GLY A C 1
ATOM 677 O O . GLY A 1 83 ? 3.056 2.854 -21.545 1.00 80.69 83 GLY A O 1
ATOM 678 N N . ILE A 1 84 ? 2.334 3.893 -19.693 1.00 85.12 84 ILE A N 1
ATOM 679 C CA . ILE A 1 84 ? 1.737 5.039 -20.396 1.00 85.12 84 ILE A CA 1
ATOM 680 C C . ILE A 1 84 ? 2.821 5.938 -20.993 1.00 85.12 84 ILE A C 1
ATOM 682 O O . ILE A 1 84 ? 2.743 6.299 -22.168 1.00 85.12 84 ILE A O 1
ATOM 686 N N . LEU A 1 85 ? 3.834 6.294 -20.200 1.00 86.38 85 LEU A N 1
ATOM 687 C CA . LEU A 1 85 ? 4.972 7.086 -20.655 1.00 86.38 85 LEU A CA 1
ATOM 688 C C . LEU A 1 85 ? 5.760 6.329 -21.712 1.00 86.38 85 LEU A C 1
ATOM 690 O O . LEU A 1 85 ? 6.120 6.937 -22.709 1.00 86.38 85 LEU A O 1
ATOM 694 N N . ALA A 1 86 ? 5.975 5.022 -21.539 1.00 87.31 86 ALA A N 1
ATOM 695 C CA . ALA A 1 86 ? 6.630 4.189 -22.540 1.00 87.31 86 ALA A CA 1
ATOM 696 C C . ALA A 1 86 ? 5.876 4.249 -23.877 1.00 87.31 86 ALA A C 1
ATOM 698 O O . ALA A 1 86 ? 6.469 4.635 -24.875 1.00 87.31 86 ALA A O 1
ATOM 699 N N . SER A 1 87 ? 4.561 4.004 -23.888 1.00 87.50 87 SER A N 1
ATOM 700 C CA . SER A 1 87 ? 3.761 4.047 -25.121 1.00 87.50 87 SER A CA 1
ATOM 701 C C . SER A 1 87 ? 3.744 5.430 -25.788 1.00 87.50 87 SER A C 1
ATOM 703 O O . SER A 1 87 ? 3.837 5.546 -27.012 1.00 87.50 87 SER A O 1
ATOM 705 N N . LYS A 1 88 ? 3.645 6.509 -25.002 1.00 87.69 88 LYS A N 1
ATOM 706 C CA . LYS A 1 88 ? 3.659 7.876 -25.544 1.00 87.69 88 LYS A CA 1
ATOM 707 C C . LYS A 1 88 ? 5.043 8.283 -26.053 1.00 87.69 88 LYS A C 1
ATOM 709 O O . LYS A 1 88 ? 5.138 8.895 -27.115 1.00 87.69 88 LYS A O 1
ATOM 714 N N . LEU A 1 89 ? 6.106 7.916 -25.337 1.00 90.00 89 LEU A N 1
ATOM 715 C CA . LEU A 1 89 ? 7.484 8.176 -25.750 1.00 90.00 89 LEU A CA 1
ATOM 716 C C . LEU A 1 89 ? 7.904 7.307 -26.935 1.00 90.00 89 LEU A C 1
ATOM 718 O O . LEU A 1 89 ? 8.666 7.788 -27.759 1.00 90.00 89 LEU A O 1
ATOM 722 N N . GLU A 1 90 ? 7.391 6.086 -27.081 1.00 90.25 90 GLU A N 1
ATOM 723 C CA . GLU A 1 90 ? 7.577 5.263 -28.285 1.00 90.25 90 GLU A CA 1
ATOM 724 C C . GLU A 1 90 ? 7.082 5.998 -29.528 1.00 90.25 90 GLU A C 1
ATOM 726 O O . GLU A 1 90 ? 7.842 6.180 -30.476 1.00 90.25 90 GLU A O 1
ATOM 731 N N . ARG A 1 91 ? 5.842 6.501 -29.497 1.00 87.12 91 ARG A N 1
ATOM 732 C CA . ARG A 1 91 ? 5.262 7.279 -30.606 1.00 87.12 91 ARG A CA 1
ATOM 733 C C . ARG A 1 91 ? 6.048 8.558 -30.878 1.00 87.12 91 ARG A C 1
ATOM 735 O O . ARG A 1 91 ? 6.340 8.886 -32.026 1.00 87.12 91 ARG A O 1
ATOM 742 N N . TRP A 1 92 ? 6.448 9.261 -29.823 1.00 90.19 92 TRP A N 1
ATOM 743 C CA . TRP A 1 92 ? 7.280 10.451 -29.962 1.00 90.19 92 TRP A CA 1
ATOM 744 C C . TRP A 1 92 ? 8.655 10.124 -30.576 1.00 90.19 92 TRP A C 1
ATOM 746 O O . TRP A 1 92 ? 9.106 10.802 -31.500 1.00 90.19 92 TRP A O 1
ATOM 756 N N . LEU A 1 93 ? 9.298 9.034 -30.146 1.00 90.25 93 LEU A N 1
ATOM 757 C CA . LEU A 1 93 ? 10.574 8.563 -30.688 1.00 90.25 93 LEU A CA 1
ATOM 758 C C . LEU A 1 93 ? 10.456 8.119 -32.148 1.00 90.25 93 LEU A C 1
ATOM 760 O O . LEU A 1 93 ? 11.403 8.328 -32.899 1.00 90.25 93 LEU A O 1
ATOM 764 N N . GLN A 1 94 ? 9.318 7.573 -32.585 1.00 88.62 94 GLN A N 1
ATOM 765 C CA . GLN A 1 94 ? 9.068 7.278 -34.004 1.00 88.62 94 GLN A CA 1
ATOM 766 C C . GLN A 1 94 ? 9.135 8.548 -34.863 1.00 88.62 94 GLN A C 1
ATOM 768 O O . GLN A 1 94 ? 9.729 8.532 -35.941 1.00 88.62 94 GLN A O 1
ATOM 773 N N . CYS A 1 95 ? 8.613 9.668 -34.354 1.00 87.12 95 CYS A N 1
ATOM 774 C CA . CYS A 1 95 ? 8.668 10.963 -35.034 1.00 87.12 95 CYS A CA 1
ATOM 775 C C . CYS A 1 95 ? 10.103 11.511 -35.110 1.00 87.12 95 CYS A C 1
ATOM 777 O O . CYS A 1 95 ? 10.518 12.059 -36.135 1.00 87.12 95 CYS A O 1
ATOM 779 N N . MET A 1 96 ? 10.878 11.345 -34.034 1.00 87.38 96 MET A N 1
ATOM 780 C CA . MET A 1 96 ? 12.246 11.869 -33.916 1.00 87.38 96 MET A CA 1
ATOM 781 C C . MET A 1 96 ? 13.284 11.011 -34.651 1.00 87.38 96 MET A C 1
ATOM 783 O O . MET A 1 96 ? 14.215 11.536 -35.260 1.00 87.38 96 MET A O 1
ATOM 787 N N . LEU A 1 97 ? 13.106 9.689 -34.638 1.00 87.19 97 LEU A N 1
ATOM 788 C CA . LEU A 1 97 ? 13.977 8.694 -35.273 1.00 87.19 97 LEU A CA 1
ATOM 789 C C . LEU A 1 97 ? 13.459 8.269 -36.658 1.00 87.19 97 LEU A C 1
ATOM 791 O O . LEU A 1 97 ? 13.719 7.159 -37.147 1.00 87.19 97 LEU A O 1
ATOM 795 N N . MET A 1 98 ? 12.714 9.158 -37.313 1.00 85.38 98 MET A N 1
ATOM 796 C CA . MET A 1 98 ? 12.208 8.935 -38.658 1.00 85.38 98 MET A CA 1
ATOM 797 C C . MET A 1 98 ? 13.328 9.068 -39.693 1.00 85.38 98 MET A C 1
ATOM 799 O O . MET A 1 98 ? 14.160 9.980 -39.629 1.00 85.38 98 MET A O 1
ATOM 803 N N . ARG A 1 99 ? 13.343 8.162 -40.679 1.00 82.06 99 ARG A N 1
ATOM 804 C CA . ARG A 1 99 ? 14.373 8.151 -41.727 1.00 82.06 99 ARG A CA 1
ATOM 805 C C . ARG A 1 99 ? 14.254 9.375 -42.633 1.00 82.06 99 ARG A C 1
ATOM 807 O O . ARG A 1 99 ? 15.255 10.026 -42.909 1.00 82.06 99 ARG A O 1
ATOM 814 N N . HIS A 1 100 ? 13.041 9.680 -43.095 1.00 81.31 100 HIS A N 1
ATOM 815 C CA . HIS A 1 100 ? 12.805 10.759 -44.049 1.00 81.31 100 HIS A CA 1
ATOM 816 C C . HIS A 1 100 ? 13.050 12.135 -43.413 1.00 81.31 100 HIS A C 1
ATOM 818 O O . HIS A 1 100 ? 12.303 12.518 -42.516 1.00 81.31 100 HIS A O 1
ATOM 824 N N . PRO A 1 101 ? 14.025 12.924 -43.906 1.00 79.31 101 PRO A N 1
ATOM 825 C CA . PRO A 1 101 ? 14.416 14.176 -43.260 1.00 79.31 101 PRO A CA 1
ATOM 826 C C . PRO A 1 101 ? 13.283 15.209 -43.252 1.00 79.31 101 PRO A C 1
ATOM 828 O O . PRO A 1 101 ? 13.133 15.934 -42.284 1.00 79.31 101 PRO A O 1
ATOM 831 N N . ARG A 1 102 ? 12.429 15.243 -44.288 1.00 80.19 102 ARG A N 1
ATOM 832 C CA . ARG A 1 102 ? 11.301 16.193 -44.375 1.00 80.19 102 ARG A CA 1
ATOM 833 C C . ARG A 1 102 ? 10.094 15.836 -43.506 1.00 80.19 102 ARG A C 1
ATOM 835 O O . ARG A 1 102 ? 9.303 16.718 -43.218 1.00 80.19 102 ARG A O 1
ATOM 842 N N . GLN A 1 103 ? 9.927 14.560 -43.161 1.00 80.25 103 GLN A N 1
ATOM 843 C CA . GLN A 1 103 ? 8.802 14.072 -42.348 1.00 80.25 103 GLN A CA 1
ATOM 844 C C . GLN A 1 103 ? 9.198 13.910 -40.871 1.00 80.25 103 GLN A C 1
ATOM 846 O O . GLN A 1 103 ? 8.351 13.683 -40.013 1.00 80.25 103 GLN A O 1
ATOM 851 N N . ARG A 1 104 ? 10.496 14.022 -40.563 1.00 84.50 104 ARG A N 1
ATOM 852 C CA . ARG A 1 104 ? 11.027 13.894 -39.209 1.00 84.50 104 ARG A CA 1
ATOM 853 C C . ARG A 1 104 ? 10.582 15.074 -38.348 1.00 84.50 104 ARG A C 1
ATOM 855 O O . ARG A 1 104 ? 10.780 16.228 -38.716 1.00 84.50 104 ARG A O 1
ATOM 862 N N . GLY A 1 105 ? 10.049 14.762 -37.171 1.00 79.94 105 GLY A N 1
ATOM 863 C CA . GLY A 1 105 ? 9.500 15.745 -36.236 1.00 79.94 105 GLY A CA 1
ATOM 864 C C . GLY A 1 105 ? 8.019 16.079 -36.457 1.00 79.94 105 GLY A C 1
ATOM 865 O O . GLY A 1 105 ? 7.479 16.886 -35.702 1.00 79.94 105 GLY A O 1
ATOM 866 N N . THR A 1 106 ? 7.364 15.445 -37.433 1.00 79.31 106 THR A N 1
ATOM 867 C CA . THR A 1 106 ? 5.920 15.556 -37.675 1.00 79.31 106 THR A CA 1
ATOM 868 C C . THR A 1 106 ? 5.229 14.264 -37.244 1.00 79.31 106 THR A C 1
ATOM 870 O O . THR A 1 106 ? 5.644 13.179 -37.654 1.00 79.31 106 THR A O 1
ATOM 873 N N . ASP A 1 107 ? 4.189 14.372 -36.415 1.00 69.75 107 ASP A N 1
ATOM 874 C CA . ASP A 1 107 ? 3.375 13.219 -36.021 1.00 69.75 107 ASP A CA 1
ATOM 875 C C . ASP A 1 107 ? 2.501 12.765 -37.210 1.00 69.75 107 ASP A C 1
ATOM 877 O O . ASP A 1 107 ? 1.757 13.582 -37.760 1.00 69.75 107 ASP A O 1
ATOM 881 N N . PRO A 1 108 ? 2.550 11.481 -37.624 1.00 63.62 108 PRO A N 1
ATOM 882 C CA . PRO A 1 108 ? 1.684 10.950 -38.675 1.00 63.62 108 PRO A CA 1
ATOM 883 C C . PRO A 1 108 ? 0.181 11.103 -38.395 1.00 63.62 108 PRO A C 1
ATOM 885 O O . PRO A 1 108 ? -0.599 11.162 -39.344 1.00 63.62 108 PRO A O 1
ATOM 888 N N . GLN A 1 109 ? -0.236 11.131 -37.122 1.00 64.56 109 GLN A N 1
ATOM 889 C CA . GLN A 1 109 ? -1.648 11.257 -36.735 1.00 64.56 109 GLN A CA 1
ATOM 890 C C . GLN A 1 109 ? -2.099 12.710 -36.580 1.00 64.56 109 GLN A C 1
ATOM 892 O O . GLN A 1 109 ? -3.270 13.003 -36.805 1.00 64.56 109 GLN A O 1
ATOM 897 N N . ASN A 1 110 ? -1.181 13.613 -36.232 1.00 65.94 110 ASN A N 1
ATOM 898 C CA . ASN A 1 110 ? -1.448 15.039 -36.072 1.00 65.94 110 ASN A CA 1
ATOM 899 C C . ASN A 1 110 ? -0.358 15.860 -36.776 1.00 65.94 110 ASN A C 1
ATOM 901 O O . ASN A 1 110 ? 0.579 16.321 -36.122 1.00 65.94 110 ASN A O 1
ATOM 905 N N . PRO A 1 111 ? -0.485 16.083 -38.096 1.00 66.00 111 PRO A N 1
ATOM 906 C CA . PRO A 1 111 ? 0.518 16.806 -38.878 1.00 66.00 111 PRO A CA 1
ATOM 907 C C . PRO A 1 111 ? 0.764 18.242 -38.393 1.00 66.00 111 PRO A C 1
ATOM 909 O O . PRO A 1 111 ? 1.841 18.790 -38.619 1.00 66.00 111 PRO A O 1
ATOM 912 N N . ASP A 1 112 ? -0.227 18.830 -37.715 1.00 63.94 112 ASP A N 1
ATOM 913 C CA . ASP A 1 112 ? -0.194 20.199 -37.194 1.00 63.94 112 ASP A CA 1
ATOM 914 C C . ASP A 1 112 ? 0.509 20.318 -35.828 1.00 63.94 112 ASP A C 1
ATOM 916 O O . ASP A 1 112 ? 0.863 21.422 -35.410 1.00 63.94 112 ASP A O 1
ATOM 920 N N . VAL A 1 113 ? 0.737 19.200 -35.126 1.00 69.12 113 VAL A N 1
ATOM 921 C CA . VAL A 1 113 ? 1.390 19.182 -33.809 1.00 69.12 113 VAL A CA 1
ATOM 922 C C . VAL A 1 113 ? 2.880 18.913 -33.995 1.00 69.12 113 VAL A C 1
ATOM 924 O O . VAL A 1 113 ? 3.303 17.827 -34.390 1.00 69.12 113 VAL A O 1
ATOM 927 N N . GLY A 1 114 ? 3.704 19.916 -33.691 1.00 78.69 114 GLY A N 1
ATOM 928 C CA . GLY A 1 114 ? 5.159 19.774 -33.754 1.00 78.69 114 GLY A CA 1
ATOM 929 C C . GLY A 1 114 ? 5.706 18.820 -32.684 1.00 78.69 114 GLY A C 1
ATOM 930 O O . GLY A 1 114 ? 5.139 18.688 -31.597 1.00 78.69 114 GLY A O 1
ATOM 931 N N . CYS A 1 115 ? 6.869 18.211 -32.938 1.00 83.06 115 CYS A N 1
ATOM 932 C CA . CYS A 1 115 ? 7.522 17.278 -32.008 1.00 83.06 115 CYS A CA 1
ATOM 933 C C . CYS A 1 115 ? 7.736 17.823 -30.584 1.00 83.06 115 CYS A C 1
ATOM 935 O O . CYS A 1 115 ? 7.736 17.049 -29.626 1.00 83.06 115 CYS A O 1
ATOM 937 N N . PHE A 1 116 ? 7.911 19.137 -30.422 1.00 86.25 116 PHE A N 1
ATOM 938 C CA . PHE A 1 116 ? 8.069 19.769 -29.108 1.00 86.25 116 PHE A CA 1
ATOM 939 C C . PHE A 1 116 ? 6.746 19.926 -28.358 1.00 86.25 116 PHE A C 1
ATOM 941 O O . PHE A 1 116 ? 6.711 19.656 -27.164 1.00 86.25 116 PHE A O 1
ATOM 948 N N . GLN A 1 117 ? 5.657 20.274 -29.047 1.00 85.62 117 GLN A N 1
ATOM 949 C CA . GLN A 1 117 ? 4.320 20.331 -28.443 1.00 85.62 117 GLN A CA 1
ATOM 950 C C . GLN A 1 117 ? 3.857 18.934 -28.022 1.00 85.62 117 GLN A C 1
ATOM 952 O O . GLN A 1 117 ? 3.294 18.759 -26.945 1.00 85.62 117 GLN A O 1
ATOM 957 N N . ALA A 1 118 ? 4.165 17.918 -28.836 1.00 85.19 118 ALA A N 1
ATOM 958 C CA . ALA A 1 118 ? 3.925 16.526 -28.476 1.00 85.19 118 ALA A CA 1
ATOM 959 C C . ALA A 1 118 ? 4.702 16.121 -27.209 1.00 85.19 118 ALA A C 1
ATOM 961 O O . ALA A 1 118 ? 4.148 15.449 -26.342 1.00 85.19 118 ALA A O 1
ATOM 962 N N . LEU A 1 119 ? 5.962 16.554 -27.067 1.00 88.44 119 LEU A N 1
ATOM 963 C CA . LEU A 1 119 ? 6.757 16.293 -25.863 1.00 88.44 119 LEU A CA 1
ATOM 964 C C . LEU A 1 119 ? 6.221 17.049 -24.642 1.00 88.44 119 LEU A C 1
ATOM 966 O O . LEU A 1 119 ? 6.104 16.465 -23.570 1.00 88.44 119 LEU A O 1
ATOM 970 N N . GLU A 1 120 ? 5.872 18.322 -24.800 1.00 87.62 120 GLU A N 1
ATOM 971 C CA . GLU A 1 120 ? 5.288 19.149 -23.742 1.00 87.62 120 GLU A CA 1
ATOM 972 C C . GLU A 1 120 ? 3.980 18.541 -23.223 1.00 87.62 120 GLU A C 1
ATOM 974 O O . GLU A 1 120 ? 3.792 18.408 -22.015 1.00 87.62 120 GLU A O 1
ATOM 979 N N . ALA A 1 121 ? 3.124 18.051 -24.123 1.00 86.62 121 ALA A N 1
ATOM 980 C CA . ALA A 1 121 ? 1.912 17.331 -23.753 1.00 86.62 121 ALA A CA 1
ATOM 981 C C . ALA A 1 121 ? 2.198 16.050 -22.949 1.00 86.62 121 ALA A C 1
ATOM 983 O O . ALA A 1 121 ? 1.395 15.689 -22.094 1.00 86.62 121 ALA A O 1
ATOM 984 N N . ILE A 1 122 ? 3.320 15.361 -23.200 1.00 87.00 122 ILE A N 1
ATOM 985 C CA . ILE A 1 122 ? 3.748 14.186 -22.421 1.00 87.00 122 ILE A CA 1
ATOM 986 C C . ILE A 1 122 ? 4.285 14.606 -21.047 1.00 87.00 122 ILE A C 1
ATOM 988 O O . ILE A 1 122 ? 3.964 13.962 -20.050 1.00 87.00 122 ILE A O 1
ATOM 992 N N . LEU A 1 123 ? 5.087 15.671 -20.982 1.00 86.25 123 LEU A N 1
ATOM 993 C CA . LEU A 1 123 ? 5.685 16.170 -19.739 1.00 86.25 123 LEU A CA 1
ATOM 994 C C . LEU A 1 123 ? 4.640 16.743 -18.774 1.00 86.25 123 LEU A C 1
ATOM 996 O O . LEU A 1 123 ? 4.757 16.547 -17.566 1.00 86.25 123 LEU A O 1
ATOM 1000 N N . ASN A 1 124 ? 3.592 17.371 -19.307 1.00 86.38 124 ASN A N 1
ATOM 1001 C CA . ASN A 1 124 ? 2.484 17.932 -18.532 1.00 86.38 124 ASN A CA 1
ATOM 1002 C C . ASN A 1 124 ? 1.481 16.871 -18.036 1.00 86.38 124 ASN A C 1
ATOM 1004 O O . ASN A 1 124 ? 0.476 17.214 -17.412 1.00 86.38 124 ASN A O 1
ATOM 1008 N N . LEU A 1 125 ? 1.721 15.578 -18.295 1.00 84.31 125 LEU A N 1
ATOM 1009 C CA . LEU A 1 125 ? 0.862 14.513 -17.786 1.00 84.31 125 LEU A CA 1
ATOM 1010 C C . LEU A 1 125 ? 1.002 14.360 -16.275 1.00 84.31 125 LEU A C 1
ATOM 1012 O O . LEU A 1 125 ? 2.065 14.037 -15.743 1.00 84.31 125 LEU A O 1
ATOM 1016 N N . LYS A 1 126 ? -0.139 14.468 -15.606 1.00 83.56 126 LYS A N 1
ATOM 1017 C CA . LYS A 1 126 ? -0.310 14.117 -14.202 1.00 83.56 126 LYS A CA 1
ATOM 1018 C C . LYS A 1 126 ? -0.627 12.625 -14.112 1.00 83.56 126 LYS A C 1
ATOM 1020 O O . LYS A 1 126 ? -1.677 12.177 -14.572 1.00 83.56 126 LYS A O 1
ATOM 1025 N N . LEU A 1 127 ? 0.314 11.838 -13.590 1.00 83.19 127 LEU A N 1
ATOM 1026 C CA . LEU A 1 127 ? 0.209 10.378 -13.536 1.00 83.19 127 LEU A CA 1
ATOM 1027 C C . LEU A 1 127 ? 0.074 9.898 -12.097 1.00 83.19 127 LEU A C 1
ATOM 1029 O O . LEU A 1 127 ? 0.940 10.153 -11.262 1.00 83.19 127 LEU A O 1
ATOM 1033 N N . LEU A 1 128 ? -0.984 9.139 -11.836 1.00 85.31 128 LEU A N 1
ATOM 1034 C CA . LEU A 1 128 ? -1.228 8.501 -10.553 1.00 85.31 128 LEU A CA 1
ATOM 1035 C C . LEU A 1 128 ? -0.916 7.010 -10.650 1.00 85.31 128 LEU A C 1
ATOM 1037 O O . LEU A 1 128 ? -1.384 6.339 -11.568 1.00 85.31 128 LEU A O 1
ATOM 1041 N N . SER A 1 129 ? -0.144 6.481 -9.702 1.00 86.56 129 SER A N 1
ATOM 1042 C CA . SER A 1 129 ? 0.157 5.048 -9.635 1.00 86.56 129 SER A CA 1
ATOM 1043 C C . SER A 1 129 ? -0.578 4.393 -8.469 1.00 86.56 129 SER A C 1
ATOM 1045 O O . SER A 1 129 ? -0.473 4.837 -7.326 1.00 86.56 129 SER A O 1
ATOM 1047 N N . VAL A 1 130 ? -1.299 3.314 -8.763 1.00 89.12 130 VAL A N 1
ATOM 1048 C CA . VAL A 1 130 ? -2.056 2.506 -7.806 1.00 89.12 130 VAL A CA 1
ATOM 1049 C C . VAL A 1 130 ? -1.494 1.086 -7.801 1.00 89.12 130 VAL A C 1
ATOM 1051 O O . VAL A 1 130 ? -1.556 0.380 -8.806 1.00 89.12 130 VAL A O 1
ATOM 1054 N N . LEU A 1 131 ? -0.936 0.649 -6.675 1.00 90.38 131 LEU A N 1
ATOM 1055 C CA . LEU A 1 131 ? -0.481 -0.721 -6.471 1.00 90.38 131 LEU A CA 1
ATOM 1056 C C . LEU A 1 131 ? -1.636 -1.588 -5.974 1.00 90.38 131 LEU A C 1
ATOM 1058 O O . LEU A 1 131 ? -2.130 -1.400 -4.863 1.00 90.38 131 LEU A O 1
ATOM 1062 N N . ASN A 1 132 ? -2.023 -2.576 -6.773 1.00 90.25 132 ASN A N 1
ATOM 1063 C CA . ASN A 1 132 ? -2.977 -3.593 -6.364 1.00 90.25 132 ASN A CA 1
ATOM 1064 C C . ASN A 1 132 ? -2.284 -4.619 -5.455 1.00 90.25 132 ASN A C 1
ATOM 1066 O O . ASN A 1 132 ? -1.422 -5.375 -5.903 1.00 90.25 132 ASN A O 1
ATOM 1070 N N . MET A 1 133 ? -2.686 -4.673 -4.185 1.00 89.12 133 MET A N 1
ATOM 1071 C CA . MET A 1 133 ? -2.101 -5.578 -3.190 1.00 89.12 133 MET A CA 1
ATOM 1072 C C . MET A 1 133 ? -2.606 -7.022 -3.305 1.00 89.12 133 MET A C 1
ATOM 1074 O O . MET A 1 133 ? -2.087 -7.905 -2.632 1.00 89.12 133 MET A O 1
ATOM 1078 N N . VAL A 1 134 ? -3.596 -7.282 -4.163 1.00 86.56 134 VAL A N 1
ATOM 1079 C CA . VAL A 1 134 ? -4.078 -8.630 -4.487 1.00 86.56 134 VAL A CA 1
ATOM 1080 C C . VAL A 1 134 ? -3.215 -9.281 -5.567 1.00 86.56 134 VAL A C 1
ATOM 1082 O O . VAL A 1 134 ? -2.883 -10.457 -5.459 1.00 86.56 134 VAL A O 1
ATOM 1085 N N . SER A 1 135 ? -2.879 -8.535 -6.623 1.00 83.31 135 SER A N 1
ATOM 1086 C CA . SER A 1 135 ? -2.111 -9.046 -7.770 1.00 83.31 135 SER A CA 1
ATOM 1087 C C . SER A 1 135 ? -0.621 -8.691 -7.721 1.00 83.31 135 SER A C 1
ATOM 1089 O O . SER A 1 135 ? 0.173 -9.262 -8.469 1.00 83.31 135 SER A O 1
ATOM 1091 N N . GLY A 1 136 ? -0.234 -7.732 -6.876 1.00 83.12 136 GLY A N 1
ATOM 1092 C CA . GLY A 1 136 ? 1.114 -7.168 -6.820 1.00 83.12 136 GLY A CA 1
ATOM 1093 C C . GLY A 1 136 ? 1.476 -6.296 -8.028 1.00 83.12 136 GLY A C 1
ATOM 1094 O O . GLY A 1 136 ? 2.654 -6.008 -8.231 1.00 83.12 136 GLY A O 1
ATOM 1095 N N . ARG A 1 137 ? 0.496 -5.889 -8.851 1.00 84.38 137 ARG A N 1
ATOM 1096 C CA . ARG A 1 137 ? 0.716 -5.081 -10.062 1.00 84.38 137 ARG A CA 1
ATOM 1097 C C . ARG A 1 137 ? 0.411 -3.606 -9.819 1.00 84.38 137 ARG A C 1
ATOM 1099 O O . ARG A 1 137 ? -0.592 -3.265 -9.194 1.00 84.38 137 ARG A O 1
ATOM 1106 N N . ALA A 1 138 ? 1.279 -2.736 -10.329 1.00 85.56 138 ALA A N 1
ATOM 1107 C CA . ALA A 1 138 ? 1.072 -1.293 -10.315 1.00 85.56 138 ALA A CA 1
ATOM 1108 C C . ALA A 1 138 ? 0.347 -0.856 -11.594 1.00 85.56 138 ALA A C 1
ATOM 1110 O O . ALA A 1 138 ? 0.857 -1.060 -12.695 1.00 85.56 138 ALA A O 1
ATOM 1111 N N . HIS A 1 139 ? -0.823 -0.248 -11.432 1.00 86.56 139 HIS A N 1
ATOM 1112 C CA . HIS A 1 139 ? -1.597 0.382 -12.494 1.00 86.56 139 HIS A CA 1
ATOM 1113 C C . HIS A 1 139 ? -1.306 1.881 -12.480 1.00 86.56 139 HIS A C 1
ATOM 1115 O O . HIS A 1 139 ? -1.329 2.509 -11.423 1.00 86.56 139 HIS A O 1
ATOM 1121 N N . THR A 1 140 ? -1.017 2.465 -13.638 1.00 86.38 140 THR A N 1
ATOM 1122 C CA . THR A 1 140 ? -0.806 3.911 -13.765 1.00 86.38 140 THR A CA 1
ATOM 1123 C C . THR A 1 140 ? -1.968 4.500 -14.543 1.00 86.38 140 THR A C 1
ATOM 1125 O O . THR A 1 140 ? -2.324 3.959 -15.585 1.00 86.38 140 THR A O 1
ATOM 1128 N N . TYR A 1 141 ? -2.523 5.612 -14.068 1.00 85.69 141 TYR A N 1
ATOM 1129 C CA . TYR A 1 141 ? -3.633 6.311 -14.708 1.00 85.69 141 TYR A CA 1
ATOM 1130 C C . TYR A 1 141 ? -3.257 7.768 -14.987 1.00 85.69 141 TYR A C 1
ATOM 1132 O O . TYR A 1 141 ? -2.679 8.421 -14.112 1.00 85.69 141 TYR A O 1
ATOM 1140 N N . PRO A 1 142 ? -3.575 8.298 -16.181 1.00 85.00 142 PRO A N 1
ATOM 1141 C CA . PRO A 1 142 ? -3.517 9.727 -16.424 1.00 85.00 142 PRO A CA 1
ATOM 1142 C C . PRO A 1 142 ? -4.716 10.387 -15.740 1.00 85.00 142 PRO A C 1
ATOM 1144 O O . PRO A 1 142 ? -5.848 9.917 -15.890 1.00 85.00 142 PRO A O 1
ATOM 1147 N N . VAL A 1 143 ? -4.444 11.441 -14.976 1.00 83.62 143 VAL A N 1
ATOM 1148 C CA . VAL A 1 143 ? -5.440 12.161 -14.180 1.00 83.62 143 VAL A CA 1
ATOM 1149 C C . VAL A 1 143 ? -5.545 13.601 -14.664 1.00 83.62 143 VAL A C 1
ATOM 1151 O O . VAL A 1 143 ? -4.533 14.274 -14.851 1.00 83.62 143 VAL A O 1
ATOM 1154 N N . THR A 1 144 ? -6.769 14.083 -14.866 1.00 80.25 144 THR A N 1
ATOM 1155 C CA . THR A 1 144 ? -7.054 15.495 -15.169 1.00 80.25 144 THR A CA 1
ATOM 1156 C C . THR A 1 144 ? -7.449 16.257 -13.901 1.00 80.25 144 THR A C 1
ATOM 1158 O O . THR A 1 144 ? -7.704 15.662 -12.856 1.00 80.25 144 THR A O 1
ATOM 1161 N N . GLU A 1 145 ? -7.489 17.591 -13.955 1.00 74.06 145 GLU A N 1
ATOM 1162 C CA . GLU A 1 145 ? -7.755 18.408 -12.759 1.00 74.06 145 GLU A CA 1
ATOM 1163 C C . GLU A 1 145 ? -9.174 18.270 -12.197 1.00 74.06 145 GLU A C 1
ATOM 1165 O O . GLU A 1 145 ? -9.391 18.471 -11.003 1.00 74.06 145 GLU A O 1
ATOM 1170 N N . GLU A 1 146 ? -10.115 17.852 -13.039 1.00 73.69 146 GLU A N 1
ATOM 1171 C CA . GLU A 1 146 ? -11.529 17.681 -12.698 1.00 73.69 146 GLU A CA 1
ATOM 1172 C C . GLU A 1 146 ? -11.884 16.231 -12.326 1.00 73.69 146 GLU A C 1
ATOM 1174 O O . GLU A 1 146 ? -13.017 15.941 -11.935 1.00 73.69 146 GLU A O 1
ATOM 1179 N N . GLU A 1 147 ? -10.941 15.292 -12.447 1.00 76.56 147 GLU A N 1
ATOM 1180 C CA . GLU A 1 147 ? -11.220 13.881 -12.203 1.00 76.56 147 GLU A CA 1
ATOM 1181 C C . GLU A 1 147 ? -11.466 13.583 -10.715 1.00 76.56 147 GLU A C 1
ATOM 1183 O O . GLU A 1 147 ? -10.653 13.864 -9.827 1.00 76.56 147 GLU A O 1
ATOM 1188 N N . THR A 1 148 ? -12.608 12.943 -10.453 1.00 81.94 148 THR A N 1
ATOM 1189 C CA . THR A 1 148 ? -13.040 12.538 -9.114 1.00 81.94 148 THR A CA 1
ATOM 1190 C C . THR A 1 148 ? -12.546 11.137 -8.755 1.00 81.94 148 THR A C 1
ATOM 1192 O O . THR A 1 148 ? -12.313 10.288 -9.620 1.00 81.94 148 THR A O 1
ATOM 1195 N N . LEU A 1 149 ? -12.468 10.849 -7.449 1.00 81.06 149 LEU A N 1
ATOM 1196 C CA . LEU A 1 149 ? -12.117 9.519 -6.935 1.00 81.06 149 LEU A CA 1
ATOM 1197 C C . LEU A 1 149 ? -13.040 8.413 -7.477 1.00 81.06 149 LEU A C 1
ATOM 1199 O O . LEU A 1 149 ? -12.585 7.298 -7.702 1.00 81.06 149 LEU A O 1
ATOM 1203 N N . GLN A 1 150 ? -14.314 8.723 -7.736 1.00 83.44 150 GLN A N 1
ATOM 1204 C CA . GLN A 1 150 ? -15.279 7.780 -8.314 1.00 83.44 150 GLN A CA 1
ATOM 1205 C C . GLN A 1 150 ? -14.905 7.367 -9.744 1.00 83.44 150 GLN A C 1
ATOM 1207 O O . GLN A 1 150 ? -14.950 6.186 -10.072 1.00 83.44 150 GLN A O 1
ATOM 1212 N N . SER A 1 151 ? -14.460 8.313 -10.579 1.00 85.31 151 SER A N 1
ATOM 1213 C CA . SER A 1 151 ? -13.977 8.007 -11.935 1.00 85.31 151 SER A CA 1
ATOM 1214 C C . SER A 1 151 ? -12.772 7.059 -11.904 1.00 85.31 151 SER A C 1
ATOM 1216 O O . SER A 1 151 ? -12.693 6.099 -12.673 1.00 85.31 151 SER A O 1
ATOM 1218 N N . LEU A 1 152 ? -11.846 7.274 -10.961 1.00 85.25 152 LEU A N 1
ATOM 1219 C CA . LEU A 1 152 ? -10.716 6.368 -10.753 1.00 85.25 152 LEU A CA 1
ATOM 1220 C C . LEU A 1 152 ? -11.167 4.983 -10.276 1.00 85.25 152 LEU A C 1
ATOM 1222 O O . LEU A 1 152 ? -10.662 3.993 -10.796 1.00 85.25 152 LEU A O 1
ATOM 1226 N N . LYS A 1 153 ? -12.115 4.901 -9.333 1.00 86.75 153 LYS A N 1
ATOM 1227 C CA . LYS A 1 153 ? -12.650 3.619 -8.850 1.00 86.75 153 LYS A CA 1
ATOM 1228 C C . LYS A 1 153 ? -13.280 2.789 -9.968 1.00 86.75 153 LYS A C 1
ATOM 1230 O O . LYS A 1 153 ? -13.025 1.590 -10.030 1.00 86.75 153 LYS A O 1
ATOM 1235 N N . ARG A 1 154 ? -14.004 3.426 -10.891 1.00 87.25 154 ARG A N 1
ATOM 1236 C CA . ARG A 1 154 ? -14.570 2.755 -12.069 1.00 87.25 154 ARG A CA 1
ATOM 1237 C C . ARG A 1 154 ? -13.496 2.173 -12.986 1.00 87.25 154 ARG A C 1
ATOM 1239 O O . ARG A 1 154 ? -13.557 1.001 -13.335 1.00 87.25 154 ARG A O 1
ATOM 1246 N N . ARG A 1 155 ? -12.471 2.964 -13.325 1.00 87.00 155 ARG A N 1
ATOM 1247 C CA . ARG A 1 155 ? -11.334 2.481 -14.135 1.00 87.00 155 ARG A CA 1
ATOM 1248 C C . ARG A 1 155 ? -10.583 1.345 -13.437 1.00 87.00 155 ARG A C 1
ATOM 1250 O O . ARG A 1 155 ? -10.182 0.379 -14.073 1.00 87.00 155 ARG A O 1
ATOM 1257 N N . LEU A 1 156 ? -10.425 1.440 -12.116 1.00 88.50 156 LEU A N 1
ATOM 1258 C CA . LEU A 1 156 ? -9.836 0.372 -11.311 1.00 88.50 156 LEU A CA 1
ATOM 1259 C C . LEU A 1 156 ? -10.697 -0.894 -11.320 1.00 88.50 156 LEU A C 1
ATOM 1261 O O . LEU A 1 156 ? -10.137 -1.986 -11.319 1.00 88.50 156 LEU A O 1
ATOM 1265 N N . GLU A 1 157 ? -12.024 -0.781 -11.328 1.00 90.75 157 GLU A N 1
ATOM 1266 C CA . GLU A 1 157 ? -12.923 -1.934 -11.418 1.00 90.75 157 GLU A CA 1
ATOM 1267 C C . GLU A 1 157 ? -12.775 -2.653 -12.764 1.00 90.75 157 GLU A C 1
ATOM 1269 O O . GLU A 1 157 ? -12.671 -3.878 -12.778 1.00 90.75 157 GLU A O 1
ATOM 1274 N N . GLU A 1 158 ? -12.662 -1.912 -13.870 1.00 88.75 158 GLU A N 1
ATOM 1275 C CA . GLU A 1 158 ? -12.416 -2.476 -15.207 1.00 88.75 158 GLU A CA 1
ATOM 1276 C C . GLU A 1 158 ? -11.089 -3.260 -15.271 1.00 88.75 158 GLU A C 1
ATOM 1278 O O . GLU A 1 158 ? -11.043 -4.364 -15.814 1.00 88.75 158 GLU A O 1
ATOM 1283 N N . ASP A 1 159 ? -10.026 -2.728 -14.660 1.00 86.81 159 ASP A N 1
ATOM 1284 C CA . ASP A 1 159 ? -8.682 -3.320 -14.683 1.00 86.81 159 ASP A CA 1
ATOM 1285 C C . ASP A 1 159 ? -8.477 -4.456 -13.664 1.00 86.81 159 ASP A C 1
ATOM 1287 O O . ASP A 1 159 ? -7.687 -5.378 -13.892 1.00 86.81 159 ASP A O 1
ATOM 1291 N N . THR A 1 160 ? -9.119 -4.369 -12.494 1.00 85.31 160 THR A N 1
ATOM 1292 C CA . THR A 1 160 ? -8.853 -5.265 -11.352 1.00 85.31 160 THR A CA 1
ATOM 1293 C C . THR A 1 160 ? -10.000 -6.215 -11.027 1.00 85.31 160 THR A C 1
ATOM 1295 O O . THR A 1 160 ? -9.775 -7.208 -10.331 1.00 85.31 160 THR A O 1
ATOM 1298 N N . GLY A 1 161 ? -11.215 -5.929 -11.503 1.00 86.62 161 GLY A N 1
ATOM 1299 C CA . GLY A 1 161 ? -12.434 -6.670 -11.176 1.00 86.62 161 GLY A CA 1
ATOM 1300 C C . GLY A 1 161 ? -12.925 -6.487 -9.734 1.00 86.62 161 GLY A C 1
ATOM 1301 O O . GLY A 1 161 ? -13.796 -7.238 -9.294 1.00 86.62 161 GLY A O 1
ATOM 1302 N N . ILE A 1 162 ? -12.357 -5.543 -8.971 1.00 87.88 162 ILE A N 1
ATOM 1303 C CA . ILE A 1 162 ? -12.794 -5.228 -7.603 1.00 87.88 162 ILE A CA 1
ATOM 1304 C C . ILE A 1 162 ? -13.874 -4.140 -7.689 1.00 87.88 162 ILE A C 1
ATOM 1306 O O . ILE A 1 162 ? -13.585 -3.072 -8.227 1.00 87.88 162 ILE A O 1
ATOM 1310 N N . PRO A 1 163 ? -15.083 -4.351 -7.144 1.00 89.25 163 PRO A N 1
ATOM 1311 C CA . PRO A 1 163 ? -16.172 -3.382 -7.258 1.00 89.25 163 PRO A CA 1
ATOM 1312 C C . PRO A 1 163 ? -15.939 -2.135 -6.403 1.00 89.25 163 PRO A C 1
ATOM 1314 O O . PRO A 1 163 ? -15.323 -2.220 -5.338 1.00 89.25 163 PRO A O 1
ATOM 1317 N N . GLU A 1 164 ? -16.474 -0.986 -6.831 1.00 87.38 164 GLU A N 1
ATOM 1318 C CA . GLU A 1 164 ? -16.192 0.331 -6.227 1.00 87.38 164 GLU A CA 1
ATOM 1319 C C . GLU A 1 164 ? -16.394 0.395 -4.695 1.00 87.38 164 GLU A C 1
ATOM 1321 O O . GLU A 1 164 ? -15.639 1.084 -3.996 1.00 87.38 164 GLU A O 1
ATOM 1326 N N . GLU A 1 165 ? -17.386 -0.326 -4.160 1.00 85.62 165 GLU A N 1
ATOM 1327 C CA . GLU A 1 165 ? -17.725 -0.374 -2.725 1.00 85.62 165 GLU A CA 1
ATOM 1328 C C . GLU A 1 165 ? -16.664 -1.090 -1.876 1.00 85.62 165 GLU A C 1
ATOM 1330 O O . GLU A 1 165 ? -16.447 -0.759 -0.710 1.00 85.62 165 GLU A O 1
ATOM 1335 N N . GLU A 1 166 ? -15.969 -2.052 -2.475 1.00 87.06 166 GLU A N 1
ATOM 1336 C CA . GLU A 1 166 ? -15.017 -2.935 -1.793 1.00 87.06 166 GLU A CA 1
ATOM 1337 C C . GLU A 1 166 ? -13.572 -2.473 -1.977 1.00 87.06 166 GLU A C 1
ATOM 1339 O O . GLU A 1 166 ? -12.667 -2.980 -1.311 1.00 87.06 166 GLU A O 1
ATOM 1344 N N . GLN A 1 167 ? -13.359 -1.496 -2.863 1.00 88.31 167 GLN A N 1
ATOM 1345 C CA . GLN A 1 167 ? -12.070 -0.858 -3.081 1.00 88.31 167 GLN A CA 1
ATOM 1346 C C . GLN A 1 167 ? -11.724 0.065 -1.914 1.00 88.31 167 GLN A C 1
ATOM 1348 O O . GLN A 1 167 ? -12.273 1.170 -1.769 1.00 88.31 167 GLN A O 1
ATOM 1353 N N . GLU A 1 168 ? -10.738 -0.355 -1.129 1.00 88.81 168 GLU A N 1
ATOM 1354 C CA . GLU A 1 168 ? -10.092 0.495 -0.146 1.00 88.81 168 GLU A CA 1
ATOM 1355 C C . GLU A 1 168 ? -8.755 1.017 -0.679 1.00 88.81 168 GLU A C 1
ATOM 1357 O O . GLU A 1 168 ? -7.816 0.260 -0.918 1.00 88.81 168 GLU A O 1
ATOM 1362 N N . LEU A 1 169 ? -8.668 2.337 -0.832 1.00 89.81 169 LEU A N 1
ATOM 1363 C CA . LEU A 1 169 ? -7.480 3.031 -1.315 1.00 89.81 169 LEU A CA 1
ATOM 1364 C C . LEU A 1 169 ? -6.770 3.701 -0.140 1.00 89.81 169 LEU A C 1
ATOM 1366 O O . LEU A 1 169 ? -7.338 4.595 0.493 1.00 89.81 169 LEU A O 1
ATOM 1370 N N . LEU A 1 170 ? -5.539 3.275 0.147 1.00 88.88 170 LEU A N 1
ATOM 1371 C CA . LEU A 1 170 ? -4.701 3.824 1.213 1.00 88.88 170 LEU A CA 1
ATOM 1372 C C . LEU A 1 170 ? -3.472 4.525 0.645 1.00 88.88 170 LEU A C 1
ATOM 1374 O O . LEU A 1 170 ? -2.817 4.036 -0.270 1.00 88.88 170 LEU A O 1
ATOM 1378 N N . GLN A 1 171 ? -3.107 5.645 1.248 1.00 87.19 171 GLN A N 1
ATOM 1379 C CA . GLN A 1 171 ? -1.824 6.299 1.013 1.00 87.19 171 GLN A CA 1
ATOM 1380 C C . GLN A 1 171 ? -0.698 5.613 1.796 1.00 87.19 171 GLN A C 1
ATOM 1382 O O . GLN A 1 171 ? -0.950 4.899 2.768 1.00 87.19 171 GLN A O 1
ATOM 1387 N N . ALA A 1 172 ? 0.559 5.930 1.475 1.00 79.38 172 ALA A N 1
ATOM 1388 C CA . ALA A 1 172 ? 1.720 5.509 2.269 1.00 79.38 172 ALA A CA 1
ATOM 1389 C C . ALA A 1 172 ? 1.646 5.929 3.756 1.00 79.38 172 ALA A C 1
ATOM 1391 O O . ALA A 1 172 ? 2.202 5.255 4.620 1.00 79.38 172 ALA A O 1
ATOM 1392 N N . SER A 1 173 ? 0.904 6.998 4.072 1.00 81.00 173 SER A N 1
ATOM 1393 C CA . SER A 1 173 ? 0.625 7.475 5.438 1.00 81.00 173 SER A CA 1
ATOM 1394 C C . SER A 1 173 ? -0.395 6.617 6.216 1.00 81.00 173 SER A C 1
ATOM 1396 O O . SER A 1 173 ? -0.665 6.881 7.396 1.00 81.00 173 SER A O 1
ATOM 1398 N N . GLY A 1 174 ? -0.998 5.618 5.561 1.00 79.62 174 GLY A N 1
ATOM 1399 C CA . GLY A 1 174 ? -2.073 4.786 6.102 1.00 79.62 174 GLY A CA 1
ATOM 1400 C C 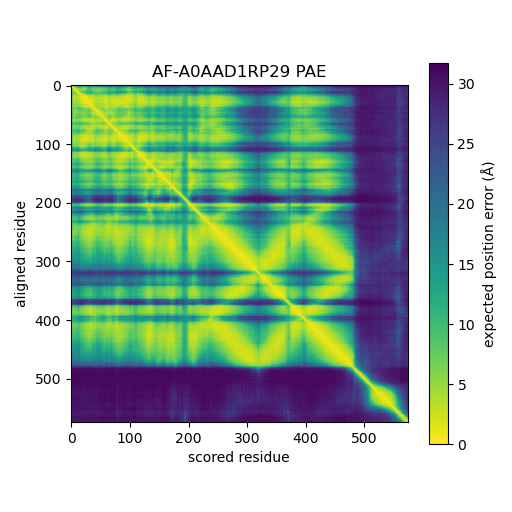. GLY A 1 174 ? -3.425 5.497 6.207 1.00 79.62 174 GLY A C 1
ATOM 1401 O O . GLY A 1 174 ? -4.308 5.010 6.909 1.00 79.62 174 GLY A O 1
ATOM 1402 N N . LEU A 1 175 ? -3.589 6.655 5.560 1.00 84.44 175 LEU A N 1
ATOM 1403 C CA . LEU A 1 175 ? -4.872 7.348 5.442 1.00 84.44 175 LEU A CA 1
ATOM 1404 C C . LEU A 1 175 ? -5.640 6.841 4.221 1.00 84.44 175 LEU A C 1
ATOM 1406 O O . LEU A 1 175 ? -5.048 6.620 3.163 1.00 84.44 175 LEU A O 1
ATOM 1410 N N . ALA A 1 176 ? -6.954 6.683 4.368 1.00 84.50 176 ALA A N 1
ATOM 1411 C CA . ALA A 1 176 ? -7.833 6.409 3.240 1.00 84.50 176 ALA A CA 1
ATOM 1412 C C . ALA A 1 176 ? -7.966 7.650 2.345 1.00 84.50 176 ALA A C 1
ATOM 1414 O O . ALA A 1 176 ? -8.009 8.777 2.846 1.00 84.50 176 ALA A O 1
ATOM 1415 N N . CYS A 1 177 ? -8.039 7.446 1.029 1.00 78.94 177 CYS A N 1
ATOM 1416 C CA . CYS A 1 177 ? -8.267 8.531 0.076 1.00 78.94 177 CYS A CA 1
ATOM 1417 C C . CYS A 1 177 ? -9.601 9.232 0.364 1.00 78.94 177 CYS A C 1
ATOM 1419 O O . CYS A 1 177 ? -10.635 8.580 0.523 1.00 78.94 177 CYS A O 1
ATOM 1421 N N . ASN A 1 178 ? -9.578 10.565 0.427 1.00 74.75 178 ASN A N 1
ATOM 1422 C CA . ASN A 1 178 ? -10.761 11.353 0.747 1.00 74.75 178 ASN A CA 1
ATOM 1423 C C . ASN A 1 178 ? -11.655 11.490 -0.502 1.00 74.75 178 ASN A C 1
ATOM 1425 O O . ASN A 1 178 ? -11.178 12.005 -1.514 1.00 74.75 178 ASN A O 1
ATOM 1429 N N . PRO A 1 179 ? -12.946 11.106 -0.451 1.00 69.94 179 PRO A N 1
ATOM 1430 C CA . PRO A 1 179 ? -13.868 11.262 -1.580 1.00 69.94 179 PRO A CA 1
ATOM 1431 C C . PRO A 1 179 ? -14.099 12.715 -2.017 1.00 69.94 179 PRO A C 1
ATOM 1433 O O . PRO A 1 179 ? -14.525 12.945 -3.143 1.00 69.94 179 PRO A O 1
ATOM 1436 N N . LEU A 1 180 ? -13.850 13.683 -1.126 1.00 65.75 180 LEU A N 1
ATOM 1437 C CA . LEU A 1 180 ? -14.108 15.109 -1.356 1.00 65.75 180 LEU A CA 1
ATOM 1438 C C . LEU A 1 180 ? -12.919 15.861 -1.970 1.00 65.75 180 LEU A C 1
ATOM 1440 O O . LEU A 1 180 ? -13.076 17.015 -2.362 1.00 65.75 180 LEU A O 1
ATOM 1444 N N . GLN A 1 181 ? -11.732 15.252 -2.019 1.00 70.81 181 GLN A N 1
ATOM 1445 C CA . GLN A 1 181 ? -10.531 15.894 -2.559 1.00 70.81 181 GLN A CA 1
ATOM 1446 C C . GLN A 1 181 ? -10.285 15.480 -4.018 1.00 70.81 181 GLN A C 1
ATOM 1448 O O . GLN A 1 181 ? -10.485 14.312 -4.361 1.00 70.81 181 GLN A O 1
ATOM 1453 N N . PRO A 1 182 ? -9.831 16.410 -4.881 1.00 70.56 182 PRO A N 1
ATOM 1454 C CA . PRO A 1 182 ? -9.476 16.091 -6.258 1.00 70.56 182 PRO A CA 1
ATOM 1455 C C . PRO A 1 182 ? -8.226 15.205 -6.306 1.00 70.56 182 PRO A C 1
ATOM 1457 O O . PRO A 1 182 ? -7.302 15.357 -5.502 1.00 70.56 182 PRO A O 1
ATOM 1460 N N . LEU A 1 183 ? -8.168 14.308 -7.295 1.00 69.62 183 LEU A N 1
ATOM 1461 C CA . LEU A 1 183 ? -7.094 13.315 -7.428 1.00 69.62 183 LEU A CA 1
ATOM 1462 C C . LEU A 1 183 ? -5.708 13.926 -7.681 1.00 69.62 183 LEU A C 1
ATOM 1464 O O . LEU A 1 183 ? -4.699 13.280 -7.405 1.00 69.62 183 LEU A O 1
ATOM 1468 N N . VAL A 1 184 ? -5.650 15.176 -8.149 1.00 65.00 184 VAL A N 1
ATOM 1469 C CA . VAL A 1 184 ? -4.408 15.929 -8.394 1.00 65.00 184 VAL A CA 1
ATOM 1470 C C . VAL A 1 184 ? -3.545 16.058 -7.140 1.00 65.00 184 VAL A C 1
ATOM 1472 O O . VAL A 1 184 ? -2.326 16.051 -7.247 1.00 65.00 184 VAL A O 1
ATOM 1475 N N . GLN A 1 185 ? -4.145 16.113 -5.947 1.00 66.88 185 GLN A N 1
ATOM 1476 C CA . GLN A 1 185 ? -3.387 16.197 -4.690 1.00 66.88 185 GLN A CA 1
ATOM 1477 C C . GLN A 1 185 ? -2.587 14.923 -4.384 1.00 66.88 185 GLN A C 1
ATOM 1479 O O . GLN A 1 185 ? -1.704 14.933 -3.528 1.00 66.88 185 GLN A O 1
ATOM 1484 N N . TYR A 1 186 ? -2.905 13.823 -5.068 1.00 63.47 186 TYR A N 1
ATOM 1485 C CA . TYR A 1 186 ? -2.205 12.549 -4.956 1.00 63.47 186 TYR A CA 1
ATOM 1486 C C . TYR A 1 186 ? -1.215 12.319 -6.104 1.00 63.47 186 TYR A C 1
ATOM 1488 O O . TYR A 1 186 ? -0.634 11.242 -6.188 1.00 63.47 186 TYR A O 1
ATOM 1496 N N . VAL A 1 187 ? -1.022 13.303 -6.985 1.00 63.16 187 VAL A N 1
ATOM 1497 C CA . VAL A 1 187 ? -0.055 13.246 -8.082 1.00 63.16 187 VAL A CA 1
ATOM 1498 C C . VAL A 1 187 ? 1.224 13.973 -7.666 1.00 63.16 187 VAL A C 1
ATOM 1500 O O . VAL A 1 187 ? 1.167 15.076 -7.128 1.00 63.16 187 VAL A O 1
ATOM 1503 N N . SER A 1 188 ? 2.384 13.372 -7.937 1.00 58.16 188 SER A N 1
ATOM 1504 C CA . SER A 1 188 ? 3.671 14.059 -7.812 1.00 58.16 188 SER A CA 1
ATOM 1505 C C . SER A 1 188 ? 3.765 15.186 -8.842 1.00 58.16 188 SER A C 1
ATOM 1507 O O . SER A 1 188 ? 3.654 14.925 -10.042 1.00 58.16 188 SER A O 1
ATOM 1509 N N . ASP A 1 189 ? 4.084 16.407 -8.418 1.00 49.28 189 ASP A N 1
ATOM 1510 C CA . ASP A 1 189 ? 4.611 17.398 -9.354 1.00 49.28 189 ASP A CA 1
ATOM 1511 C C . ASP A 1 189 ? 6.014 16.946 -9.791 1.00 49.28 189 ASP A C 1
ATOM 1513 O O . ASP A 1 189 ? 6.969 16.973 -9.008 1.00 49.28 189 ASP A O 1
ATOM 1517 N N . ASN A 1 190 ? 6.139 16.541 -11.061 1.00 45.59 190 ASN A N 1
ATOM 1518 C CA . ASN A 1 190 ? 7.374 16.066 -11.714 1.00 45.59 190 ASN A CA 1
ATOM 1519 C C . ASN A 1 190 ? 8.538 17.089 -11.706 1.00 45.59 190 ASN A C 1
ATOM 1521 O O . ASN A 1 190 ? 9.605 16.809 -12.246 1.00 45.59 190 ASN A O 1
ATOM 1525 N N . MET A 1 191 ? 8.341 18.270 -11.112 1.00 40.00 191 MET A N 1
ATOM 1526 C CA . MET A 1 191 ? 9.271 19.403 -11.113 1.00 40.00 191 MET A CA 1
ATOM 1527 C C . MET A 1 191 ? 10.055 19.566 -9.801 1.00 40.00 191 MET A C 1
ATOM 1529 O O . MET A 1 191 ? 10.938 20.419 -9.730 1.00 40.00 191 MET A O 1
ATOM 1533 N N . SER A 1 192 ? 9.770 18.771 -8.762 1.00 39.88 192 SER A N 1
ATOM 1534 C CA . SER A 1 192 ? 10.546 18.798 -7.514 1.00 39.88 192 SER A CA 1
ATOM 1535 C C . SER A 1 192 ? 11.747 17.844 -7.603 1.00 39.88 192 SER A C 1
ATOM 1537 O O . SER A 1 192 ? 11.621 16.629 -7.708 1.00 39.88 192 SER A O 1
ATOM 1539 N N . SER A 1 193 ? 12.942 18.429 -7.608 1.00 36.00 193 SER A N 1
ATOM 1540 C CA . SER A 1 193 ? 14.250 17.837 -7.920 1.00 36.00 193 SER A CA 1
ATOM 1541 C C . SER A 1 193 ? 14.813 16.830 -6.903 1.00 36.00 193 SER A C 1
ATOM 1543 O O . SER A 1 193 ? 16.008 16.535 -6.936 1.00 36.00 193 SER A O 1
ATOM 1545 N N . ASP A 1 194 ? 13.994 16.268 -6.015 1.00 31.89 194 ASP A N 1
ATOM 1546 C CA . ASP A 1 194 ? 14.455 15.261 -5.058 1.00 31.89 194 ASP A CA 1
ATOM 1547 C C . ASP A 1 194 ? 14.339 13.858 -5.657 1.00 31.89 194 ASP A C 1
ATOM 1549 O O . ASP A 1 194 ? 13.396 13.102 -5.432 1.00 31.89 194 ASP A O 1
ATOM 1553 N N . CYS A 1 195 ? 15.365 13.496 -6.428 1.00 30.81 195 CYS A N 1
ATOM 1554 C CA . CYS A 1 195 ? 15.617 12.166 -6.979 1.00 30.81 195 CYS A CA 1
ATOM 1555 C C . CYS A 1 195 ? 15.882 11.103 -5.888 1.00 30.81 195 CYS A C 1
ATOM 1557 O O . CYS A 1 195 ? 16.938 10.468 -5.863 1.00 30.81 195 CYS A O 1
ATOM 1559 N N . ARG A 1 196 ? 14.914 10.852 -5.002 1.00 38.31 196 ARG A N 1
ATOM 1560 C CA . ARG A 1 196 ? 14.851 9.648 -4.162 1.00 38.31 196 ARG A CA 1
ATOM 1561 C C . ARG A 1 196 ? 13.606 8.847 -4.514 1.00 38.31 196 ARG A C 1
ATOM 1563 O O . ARG A 1 196 ? 12.639 8.869 -3.772 1.00 38.31 196 ARG A O 1
ATOM 1570 N N . GLN A 1 197 ? 13.707 8.116 -5.627 1.00 40.44 197 GLN A N 1
ATOM 1571 C CA . GLN A 1 197 ? 12.797 7.046 -6.058 1.00 40.44 197 GLN A CA 1
ATOM 1572 C C . GLN A 1 197 ? 11.341 7.498 -6.303 1.00 40.44 197 GLN A C 1
ATOM 1574 O O . GLN A 1 197 ? 10.800 8.372 -5.642 1.00 40.44 197 GLN A O 1
ATOM 1579 N N . GLY A 1 198 ? 10.668 6.902 -7.287 1.00 41.56 198 GLY A N 1
ATOM 1580 C CA . GLY A 1 198 ? 9.251 7.158 -7.599 1.00 41.56 198 GLY A CA 1
ATOM 1581 C C . GLY A 1 198 ? 8.272 6.658 -6.521 1.00 41.56 198 GLY A C 1
ATOM 1582 O O . GLY A 1 198 ? 7.250 6.066 -6.851 1.00 41.56 198 GLY A O 1
ATOM 1583 N N . GLU A 1 199 ? 8.609 6.837 -5.244 1.00 44.38 199 GLU A N 1
ATOM 1584 C CA . GLU A 1 199 ? 7.951 6.283 -4.057 1.00 44.38 199 GLU A CA 1
ATOM 1585 C C . GLU A 1 199 ? 7.123 7.330 -3.292 1.00 44.38 199 GLU A C 1
ATOM 1587 O O . GLU A 1 199 ? 6.466 6.994 -2.311 1.00 44.38 199 GLU A O 1
ATOM 1592 N N . GLY A 1 200 ? 7.106 8.589 -3.748 1.00 45.22 200 GLY A N 1
ATOM 1593 C CA . GLY A 1 200 ? 6.435 9.688 -3.043 1.00 45.22 200 GLY A CA 1
ATOM 1594 C C . GLY A 1 200 ? 4.903 9.610 -2.996 1.00 45.22 200 GLY A C 1
ATOM 1595 O O . GLY A 1 200 ? 4.311 10.109 -2.045 1.00 45.22 200 GLY A O 1
ATOM 1596 N N . TYR A 1 201 ? 4.244 8.981 -3.977 1.00 61.22 201 TYR A N 1
ATOM 1597 C CA . TYR A 1 201 ? 2.780 9.068 -4.130 1.00 61.22 201 TYR A CA 1
ATOM 1598 C C . TYR A 1 201 ? 2.159 7.783 -4.704 1.00 61.22 201 TYR A C 1
ATOM 1600 O O . TYR A 1 201 ? 1.341 7.806 -5.622 1.00 61.22 201 TYR A O 1
ATOM 1608 N N . LEU A 1 202 ? 2.577 6.628 -4.183 1.00 81.44 202 LEU A N 1
ATOM 1609 C CA . LEU A 1 202 ? 1.944 5.350 -4.507 1.00 81.44 202 LEU A CA 1
ATOM 1610 C C . LEU A 1 202 ? 0.687 5.164 -3.644 1.00 81.44 202 LEU A C 1
ATOM 1612 O O . LEU A 1 202 ? 0.765 5.194 -2.414 1.00 81.44 202 LEU A O 1
ATOM 1616 N N . ILE A 1 203 ? -0.463 4.956 -4.287 1.00 87.62 203 ILE A N 1
ATOM 1617 C CA . ILE A 1 203 ? -1.695 4.548 -3.602 1.00 87.62 203 ILE A CA 1
ATOM 1618 C C . ILE A 1 203 ? -1.755 3.023 -3.583 1.00 87.62 203 ILE A C 1
ATOM 1620 O O . ILE A 1 203 ? -1.454 2.367 -4.575 1.00 87.62 203 ILE A O 1
ATOM 1624 N N . PHE A 1 204 ? -2.162 2.450 -2.462 1.00 90.62 204 PHE A N 1
ATOM 1625 C CA . PHE A 1 204 ? -2.319 1.016 -2.276 1.00 90.62 204 PHE A CA 1
ATOM 1626 C C . PHE A 1 204 ? -3.800 0.653 -2.319 1.00 90.62 204 PHE A C 1
ATOM 1628 O O . PHE A 1 204 ? -4.592 1.200 -1.553 1.00 90.62 204 PHE A O 1
ATOM 1635 N N . LEU A 1 205 ? -4.164 -0.266 -3.209 1.00 91.38 205 LEU A N 1
ATOM 1636 C CA . LEU A 1 205 ? -5.514 -0.802 -3.333 1.00 91.38 205 LEU A CA 1
ATOM 1637 C C . LEU A 1 205 ? -5.627 -2.128 -2.579 1.00 91.38 205 LEU A C 1
ATOM 1639 O O . LEU A 1 205 ? -4.875 -3.070 -2.851 1.00 91.38 205 LEU A O 1
ATOM 1643 N N . PHE A 1 206 ? -6.610 -2.195 -1.686 1.00 90.12 206 PHE A N 1
ATOM 1644 C CA . PHE A 1 206 ? -7.014 -3.385 -0.947 1.00 90.12 206 PHE A CA 1
ATOM 1645 C C . PHE A 1 206 ? -8.440 -3.782 -1.312 1.00 90.12 206 PHE A C 1
ATOM 1647 O O . PHE A 1 206 ? -9.282 -2.938 -1.619 1.00 90.12 206 PHE A O 1
ATOM 1654 N N . ASP A 1 207 ? -8.690 -5.086 -1.254 1.00 89.69 207 ASP A N 1
ATOM 1655 C CA . ASP A 1 207 ? -10.010 -5.679 -1.421 1.00 89.69 207 ASP A CA 1
ATOM 1656 C C . ASP A 1 207 ? -10.575 -6.016 -0.038 1.00 89.69 207 ASP A C 1
ATOM 1658 O O . ASP A 1 207 ? -10.032 -6.871 0.675 1.00 89.69 207 ASP A O 1
ATOM 1662 N N . ASN A 1 208 ? -11.664 -5.346 0.339 1.00 85.75 208 ASN A N 1
ATOM 1663 C CA . ASN A 1 208 ? -12.343 -5.570 1.613 1.00 85.75 208 ASN A CA 1
ATOM 1664 C C . ASN A 1 208 ? -12.964 -6.973 1.718 1.00 85.75 208 ASN A C 1
ATOM 1666 O O . ASN A 1 208 ? -13.116 -7.494 2.829 1.00 85.75 208 ASN A O 1
ATOM 1670 N N . ARG A 1 209 ? -13.263 -7.650 0.601 1.00 85.12 209 ARG A N 1
ATOM 1671 C CA . ARG A 1 209 ? -13.817 -9.015 0.612 1.00 85.12 209 ARG A CA 1
ATOM 1672 C C . ARG A 1 209 ? -12.788 -10.044 1.054 1.00 85.12 209 ARG A C 1
ATOM 1674 O O . ARG A 1 209 ? -13.136 -11.029 1.710 1.00 85.12 209 ARG A O 1
ATOM 1681 N N . LYS A 1 210 ? -11.511 -9.830 0.731 1.00 83.44 210 LYS A N 1
ATOM 1682 C CA . LYS A 1 210 ? -10.457 -10.813 0.998 1.00 83.44 210 LYS A CA 1
ATOM 1683 C C . LYS A 1 210 ? -10.032 -10.806 2.461 1.00 83.44 210 LYS A C 1
ATOM 1685 O O . LYS A 1 210 ? -9.621 -9.798 3.021 1.00 83.44 210 LYS A O 1
ATOM 1690 N N . MET A 1 211 ? -10.123 -11.983 3.077 1.00 76.00 211 MET A N 1
ATOM 1691 C CA . MET A 1 211 ? -9.620 -12.269 4.430 1.00 76.00 211 MET A CA 1
ATOM 1692 C C . MET A 1 211 ? -8.164 -12.748 4.404 1.00 76.00 211 MET A C 1
ATOM 1694 O O . MET A 1 211 ? -7.403 -12.512 5.337 1.00 76.00 211 MET A O 1
ATOM 1698 N N . VAL A 1 212 ? -7.792 -13.438 3.326 1.00 82.75 212 VAL A N 1
ATOM 1699 C CA . VAL A 1 212 ? -6.478 -14.045 3.128 1.00 82.75 212 VAL A CA 1
ATOM 1700 C C . VAL A 1 212 ? -5.963 -13.605 1.769 1.00 82.75 212 VAL A C 1
ATOM 1702 O O . VAL A 1 212 ? -6.658 -13.722 0.758 1.00 82.75 212 VAL A O 1
ATOM 1705 N N . TYR A 1 213 ? -4.745 -13.081 1.763 1.00 84.56 213 TYR A N 1
ATOM 1706 C CA . TYR A 1 213 ? -4.046 -12.669 0.560 1.00 84.56 213 TYR A CA 1
ATOM 1707 C C . TYR A 1 213 ? -3.086 -13.789 0.164 1.00 84.56 213 TYR A C 1
ATOM 1709 O O . TYR A 1 213 ? -2.158 -14.118 0.903 1.00 84.56 213 TYR A O 1
ATOM 1717 N N . GLU A 1 214 ? -3.314 -14.396 -1.000 1.00 80.75 214 GLU A N 1
ATOM 1718 C CA . GLU A 1 214 ? -2.415 -15.421 -1.526 1.00 80.75 214 GLU A CA 1
ATOM 1719 C C . GLU A 1 214 ? -1.164 -14.772 -2.140 1.00 80.75 214 GLU A C 1
ATOM 1721 O O . GLU A 1 214 ? -1.296 -13.820 -2.911 1.00 80.75 214 GLU A O 1
ATOM 1726 N N . PRO A 1 215 ? 0.046 -15.301 -1.891 1.00 75.75 215 PRO A N 1
ATOM 1727 C CA . PRO A 1 215 ? 1.303 -14.742 -2.394 1.00 75.75 215 PRO A CA 1
ATOM 1728 C C . PRO A 1 215 ? 1.559 -15.067 -3.881 1.00 75.75 215 PRO A C 1
ATOM 1730 O O . PRO A 1 215 ? 2.695 -15.294 -4.290 1.00 75.75 215 PRO A O 1
ATOM 1733 N N . LYS A 1 216 ? 0.516 -15.120 -4.716 1.00 67.88 216 LYS A N 1
ATOM 1734 C CA . LYS A 1 216 ? 0.620 -15.429 -6.153 1.00 67.88 216 LYS A CA 1
ATOM 1735 C C . LYS A 1 216 ? 0.964 -14.173 -6.955 1.00 67.88 216 LYS A C 1
ATOM 1737 O O . LYS A 1 216 ? 0.196 -13.737 -7.809 1.00 67.88 216 LYS A O 1
ATOM 1742 N N . ILE A 1 217 ? 2.117 -13.575 -6.669 1.00 70.19 217 ILE A N 1
ATOM 1743 C CA . ILE A 1 217 ? 2.611 -12.434 -7.444 1.00 70.19 217 ILE A CA 1
ATOM 1744 C C . ILE A 1 217 ? 3.303 -12.958 -8.696 1.00 70.19 217 ILE A C 1
ATOM 1746 O O . ILE A 1 217 ? 4.267 -13.716 -8.613 1.00 70.19 217 ILE A O 1
ATOM 1750 N N . SER A 1 218 ? 2.832 -12.532 -9.868 1.00 63.38 218 SER A N 1
ATOM 1751 C CA . SER A 1 218 ? 3.537 -12.810 -11.117 1.00 63.38 218 SER A CA 1
ATOM 1752 C C . SER A 1 218 ? 4.845 -12.021 -11.150 1.00 63.38 218 SER A C 1
ATOM 1754 O O . SER A 1 218 ? 4.804 -10.788 -11.150 1.00 63.38 218 SER A O 1
ATOM 1756 N N . LEU A 1 219 ? 5.984 -12.714 -11.218 1.00 69.88 219 LEU A N 1
ATOM 1757 C CA . LEU A 1 219 ? 7.272 -12.084 -11.503 1.00 69.88 219 LEU A CA 1
ATOM 1758 C C . LEU A 1 219 ? 7.198 -11.329 -12.835 1.00 69.88 219 LEU A C 1
ATOM 1760 O O . LEU A 1 219 ? 6.498 -11.746 -13.765 1.00 69.88 219 LEU A O 1
ATOM 1764 N N . ARG A 1 220 ? 7.925 -10.212 -12.937 1.00 72.19 220 ARG A N 1
ATOM 1765 C CA . ARG A 1 220 ? 8.049 -9.506 -14.215 1.00 72.19 220 ARG A CA 1
ATOM 1766 C C . ARG A 1 220 ? 8.705 -10.433 -15.242 1.00 72.19 220 ARG A C 1
ATOM 1768 O O . ARG A 1 220 ? 9.656 -11.133 -14.888 1.00 72.19 220 ARG A O 1
ATOM 1775 N N . PRO A 1 221 ? 8.248 -10.414 -16.503 1.00 73.88 221 PRO A N 1
ATOM 1776 C CA . PRO A 1 221 ? 8.909 -11.171 -17.551 1.00 73.88 221 PRO A CA 1
ATOM 1777 C C . PRO A 1 221 ? 10.357 -10.690 -17.689 1.00 73.88 221 PRO A C 1
ATOM 1779 O O . PRO A 1 221 ? 10.630 -9.486 -17.724 1.00 73.88 221 PRO A O 1
ATOM 1782 N N . HIS A 1 222 ? 11.289 -11.638 -17.739 1.00 77.69 222 HIS A N 1
ATOM 1783 C CA . HIS A 1 222 ? 12.694 -11.330 -17.965 1.00 77.69 222 HIS A CA 1
ATOM 1784 C C . HIS A 1 222 ? 12.907 -10.863 -19.414 1.00 77.69 222 HIS A C 1
ATOM 1786 O O . HIS A 1 222 ? 12.250 -11.376 -20.322 1.00 77.69 222 HIS A O 1
ATOM 1792 N N . PRO A 1 223 ? 13.847 -9.934 -19.667 1.00 81.12 223 PRO A N 1
ATOM 1793 C CA . PRO A 1 223 ? 14.261 -9.609 -21.028 1.00 81.12 223 PRO A CA 1
ATOM 1794 C C 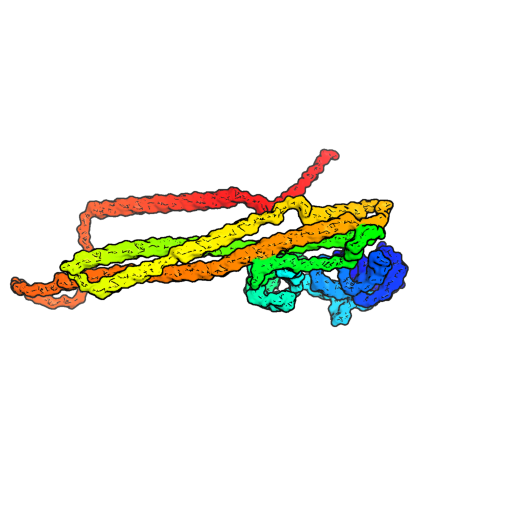. PRO A 1 223 ? 14.717 -10.862 -21.796 1.00 81.12 223 PRO A C 1
ATOM 1796 O O . PRO A 1 223 ? 15.280 -11.783 -21.197 1.00 81.12 223 PRO A O 1
ATOM 1799 N N . GLU A 1 224 ? 14.542 -10.880 -23.122 1.00 81.00 224 GLU A N 1
ATOM 1800 C CA . GLU A 1 224 ? 14.922 -12.018 -23.985 1.00 81.00 224 GLU A CA 1
ATOM 1801 C C . GLU A 1 224 ? 16.373 -12.467 -23.748 1.00 81.00 224 GLU A C 1
ATOM 1803 O O . GLU A 1 224 ? 16.644 -13.652 -23.563 1.00 81.00 224 GLU A O 1
ATOM 1808 N N . SER A 1 225 ? 17.300 -11.509 -23.641 1.00 80.69 225 SER A N 1
ATOM 1809 C CA . SER A 1 225 ? 18.723 -11.776 -23.405 1.00 80.69 225 SER A CA 1
ATOM 1810 C C . SER A 1 225 ? 19.004 -12.419 -22.041 1.00 80.69 225 SER A C 1
ATOM 1812 O O . SER A 1 225 ? 19.912 -13.236 -21.925 1.00 80.69 225 SER A O 1
ATOM 1814 N N . VAL A 1 226 ? 18.224 -12.086 -21.007 1.00 82.25 226 VAL A N 1
ATOM 1815 C CA . VAL A 1 226 ? 18.343 -12.713 -19.679 1.00 82.25 226 VAL A CA 1
ATOM 1816 C C . VAL A 1 226 ? 17.763 -14.125 -19.718 1.00 82.25 226 VAL A C 1
ATOM 1818 O O . VAL A 1 226 ? 18.368 -15.046 -19.183 1.00 82.25 226 VAL A O 1
ATOM 1821 N N . THR A 1 227 ? 16.638 -14.316 -20.409 1.00 84.31 227 THR A N 1
ATOM 1822 C CA . THR A 1 227 ? 16.010 -15.636 -20.583 1.00 84.31 227 THR A CA 1
ATOM 1823 C C . THR A 1 227 ? 16.931 -16.607 -21.322 1.00 84.31 227 THR A C 1
ATOM 1825 O O . THR A 1 227 ? 17.074 -17.750 -20.900 1.00 84.31 227 THR A O 1
ATOM 1828 N N . TYR A 1 228 ? 17.617 -16.144 -22.370 1.00 81.00 228 TYR A N 1
ATOM 1829 C CA . TYR A 1 228 ? 18.606 -16.939 -23.103 1.00 81.00 228 TYR A CA 1
ATOM 1830 C C . TYR A 1 228 ? 19.757 -17.411 -22.199 1.00 81.00 228 TYR A C 1
ATOM 1832 O O . TYR A 1 228 ? 20.126 -18.582 -22.206 1.00 81.00 228 TYR A O 1
ATOM 1840 N N . VAL A 1 229 ? 20.288 -16.522 -21.355 1.00 83.88 229 VAL A N 1
ATOM 1841 C CA . VAL A 1 229 ? 21.410 -16.844 -20.455 1.00 83.88 229 VAL A CA 1
ATOM 1842 C C . VAL A 1 229 ? 20.974 -17.668 -19.238 1.00 83.88 229 VAL A C 1
ATOM 1844 O O . VAL A 1 229 ? 21.772 -18.422 -18.689 1.00 83.88 229 VAL A O 1
ATOM 1847 N N . LEU A 1 230 ? 19.702 -17.592 -18.837 1.00 84.06 230 LEU A N 1
ATOM 1848 C CA . LEU A 1 230 ? 19.121 -18.500 -17.844 1.00 84.06 230 LEU A CA 1
ATOM 1849 C C . LEU A 1 230 ? 19.002 -19.942 -18.365 1.00 84.06 230 LEU A C 1
ATOM 1851 O O . LEU A 1 230 ? 19.094 -20.871 -17.566 1.00 84.06 230 LEU A O 1
ATOM 1855 N N . GLN A 1 231 ? 18.809 -20.134 -19.676 1.00 84.81 231 GLN A N 1
ATOM 1856 C CA . GLN A 1 231 ? 18.744 -21.463 -20.295 1.00 84.81 231 GLN A CA 1
ATOM 1857 C C . GLN A 1 231 ? 20.127 -22.119 -20.411 1.00 84.81 231 GLN A C 1
ATOM 1859 O O . GLN A 1 231 ? 20.249 -23.309 -20.126 1.00 84.81 231 GLN A O 1
ATOM 1864 N N . ASP A 1 232 ? 21.166 -21.355 -20.774 1.00 83.38 232 ASP A N 1
ATOM 1865 C CA . ASP A 1 232 ? 22.556 -21.835 -20.801 1.00 83.38 232 ASP A CA 1
ATOM 1866 C C . ASP A 1 232 ? 23.533 -20.851 -20.116 1.00 83.38 232 ASP A C 1
ATOM 1868 O O . ASP A 1 232 ? 24.158 -20.010 -20.772 1.00 83.38 232 ASP A O 1
ATOM 1872 N N . PRO A 1 233 ? 23.723 -20.965 -18.786 1.00 82.75 233 PRO A N 1
ATOM 1873 C CA . PRO A 1 233 ? 24.603 -20.068 -18.030 1.00 82.75 233 PRO A CA 1
ATOM 1874 C C . PRO A 1 233 ? 26.100 -20.226 -18.339 1.00 82.75 233 PRO A C 1
ATOM 1876 O O . PRO A 1 233 ? 26.891 -19.346 -17.988 1.00 82.75 233 PRO A O 1
ATOM 1879 N N . LYS A 1 234 ? 26.504 -21.355 -18.945 1.00 84.88 234 LYS A N 1
ATOM 1880 C CA . LYS A 1 234 ? 27.906 -21.676 -19.278 1.00 84.88 234 LYS A CA 1
ATOM 1881 C C . LYS A 1 234 ? 28.313 -21.183 -20.662 1.00 84.88 234 LYS A C 1
ATOM 1883 O O . LYS A 1 234 ? 29.494 -21.264 -21.012 1.00 84.88 234 LYS A O 1
ATOM 1888 N N . HIS A 1 235 ? 27.356 -20.683 -21.440 1.00 85.25 235 HIS A N 1
ATOM 1889 C CA . HIS A 1 235 ? 27.613 -20.155 -22.764 1.00 85.25 235 HIS A CA 1
ATOM 1890 C C . HIS A 1 235 ? 28.639 -19.016 -22.711 1.00 85.25 235 HIS A C 1
ATOM 1892 O O . HIS A 1 235 ? 28.506 -18.067 -21.935 1.00 85.25 235 HIS A O 1
ATOM 1898 N N . GLN A 1 236 ? 29.672 -19.113 -23.547 1.00 85.69 236 GLN A N 1
ATOM 1899 C CA . GLN A 1 236 ? 30.736 -18.116 -23.616 1.00 85.69 236 GLN A CA 1
ATOM 1900 C C . GLN A 1 236 ? 30.256 -16.911 -24.420 1.00 85.69 236 GLN A C 1
ATOM 1902 O O . GLN A 1 236 ? 30.078 -16.992 -25.633 1.00 85.69 236 GLN A O 1
ATOM 1907 N N . LEU A 1 237 ? 30.067 -15.782 -23.742 1.00 85.12 237 LEU A N 1
ATOM 1908 C CA . LEU A 1 237 ? 29.650 -14.531 -24.367 1.00 85.12 237 LEU A CA 1
ATOM 1909 C C . LEU A 1 237 ? 30.854 -13.639 -24.639 1.00 85.12 237 LEU A C 1
ATOM 1911 O O . LEU A 1 237 ? 31.821 -13.610 -23.873 1.00 85.12 237 LEU A O 1
ATOM 1915 N N . ASN A 1 238 ? 30.780 -12.850 -25.711 1.00 86.69 238 ASN A N 1
ATOM 1916 C CA . ASN A 1 238 ? 31.767 -11.800 -25.931 1.00 86.69 238 ASN A CA 1
ATOM 1917 C C . ASN A 1 238 ? 31.617 -10.687 -24.871 1.00 86.69 238 ASN A C 1
ATOM 1919 O O . ASN A 1 238 ? 30.567 -10.534 -24.242 1.00 86.69 238 ASN A O 1
ATOM 1923 N N . TYR A 1 239 ? 32.655 -9.869 -24.678 1.00 86.69 239 TYR A N 1
ATOM 1924 C CA . TYR A 1 239 ? 32.646 -8.822 -23.647 1.00 86.69 239 TYR A CA 1
ATOM 1925 C C . TYR A 1 239 ? 31.456 -7.848 -23.767 1.00 86.69 239 TYR A C 1
ATOM 1927 O O . TYR A 1 239 ? 30.906 -7.405 -22.759 1.00 86.69 239 TYR A O 1
ATOM 1935 N N . VAL A 1 240 ? 31.039 -7.512 -24.991 1.00 84.50 240 VAL A N 1
ATOM 1936 C CA . VAL A 1 240 ? 29.949 -6.556 -25.248 1.00 84.50 240 VAL A CA 1
ATOM 1937 C C . VAL A 1 240 ? 28.593 -7.143 -24.844 1.00 84.50 240 VAL A C 1
ATOM 1939 O O . VAL A 1 240 ? 27.809 -6.474 -24.168 1.00 84.50 240 VAL A O 1
ATOM 1942 N N . GLN A 1 241 ? 28.340 -8.397 -25.214 1.00 85.69 241 GLN A N 1
ATOM 1943 C CA . GLN A 1 241 ? 27.156 -9.167 -24.846 1.00 85.69 241 GLN A CA 1
ATOM 1944 C C . GLN A 1 241 ? 27.119 -9.400 -23.335 1.00 85.69 241 GLN A C 1
ATOM 1946 O O . GLN A 1 241 ? 26.104 -9.118 -22.703 1.00 85.69 241 GLN A O 1
ATOM 1951 N N . MET A 1 242 ? 28.243 -9.804 -22.737 1.00 86.38 242 MET A N 1
ATOM 1952 C CA . MET A 1 242 ? 28.368 -10.012 -21.295 1.00 86.38 242 MET A CA 1
ATOM 1953 C C . MET A 1 242 ? 28.085 -8.720 -20.516 1.00 86.38 242 MET A C 1
ATOM 1955 O O . MET A 1 242 ? 27.282 -8.727 -19.586 1.00 86.38 242 MET A O 1
ATOM 1959 N N . ARG A 1 243 ? 28.648 -7.576 -20.938 1.00 88.38 243 ARG A N 1
ATOM 1960 C CA . ARG A 1 243 ? 28.364 -6.268 -20.322 1.00 88.38 243 ARG A CA 1
ATOM 1961 C C . ARG A 1 243 ? 26.873 -5.921 -20.378 1.00 88.38 243 ARG A C 1
ATOM 1963 O O . ARG A 1 243 ? 26.339 -5.402 -19.401 1.00 88.38 243 ARG A O 1
ATOM 1970 N N . ARG A 1 244 ? 26.197 -6.195 -21.499 1.00 87.56 244 ARG A N 1
ATOM 1971 C CA . ARG A 1 244 ? 24.753 -5.950 -21.647 1.00 87.56 244 ARG A CA 1
ATOM 1972 C C . ARG A 1 244 ? 23.938 -6.861 -20.728 1.00 87.56 244 ARG A C 1
ATOM 1974 O O . ARG A 1 244 ? 23.120 -6.360 -19.962 1.00 87.56 244 ARG A O 1
ATOM 1981 N N . VAL A 1 245 ? 24.187 -8.169 -20.774 1.00 88.19 245 VAL A N 1
ATOM 1982 C CA . VAL A 1 245 ? 23.453 -9.170 -19.988 1.00 88.19 245 VAL A CA 1
ATOM 1983 C C . VAL A 1 245 ? 23.653 -8.947 -18.492 1.00 88.19 245 VAL A C 1
ATOM 1985 O O . VAL A 1 245 ? 22.673 -8.898 -17.759 1.00 88.19 245 VAL A O 1
ATOM 1988 N N . TRP A 1 246 ? 24.888 -8.752 -18.019 1.00 89.81 246 TRP A N 1
ATOM 1989 C CA . TRP A 1 246 ? 25.153 -8.543 -16.591 1.00 89.81 246 TRP A CA 1
ATOM 1990 C C . TRP A 1 246 ? 24.497 -7.257 -16.083 1.00 89.81 246 TRP A C 1
ATOM 1992 O O . TRP A 1 246 ? 23.905 -7.255 -15.007 1.00 89.81 246 TRP A O 1
ATOM 2002 N N . GLY A 1 247 ? 24.505 -6.187 -16.885 1.00 89.44 247 GLY A N 1
ATOM 2003 C CA . GLY A 1 247 ? 23.759 -4.969 -16.567 1.00 89.44 247 GLY A CA 1
ATOM 2004 C C . GLY A 1 247 ? 22.249 -5.216 -16.452 1.00 89.44 247 GLY A C 1
ATOM 2005 O O . GLY A 1 247 ? 21.620 -4.739 -15.510 1.00 89.44 247 GLY A O 1
ATOM 2006 N N . GLN A 1 248 ? 21.668 -6.005 -17.362 1.00 89.00 248 GLN A N 1
ATOM 2007 C CA . GLN A 1 248 ? 20.246 -6.369 -17.326 1.00 89.00 248 GLN A CA 1
ATOM 2008 C C . GLN A 1 248 ? 19.893 -7.293 -16.151 1.00 89.00 248 GLN A C 1
ATOM 2010 O O . GLN A 1 248 ? 18.828 -7.129 -15.553 1.00 89.00 248 GLN A O 1
ATOM 2015 N N . ILE A 1 249 ? 20.770 -8.235 -15.789 1.00 90.69 249 ILE A N 1
ATOM 2016 C CA . ILE A 1 249 ? 20.579 -9.098 -14.618 1.00 90.69 249 ILE A CA 1
ATOM 2017 C C . ILE A 1 249 ? 20.617 -8.259 -13.340 1.00 90.69 249 ILE A C 1
ATOM 2019 O O . ILE A 1 249 ? 19.691 -8.350 -12.536 1.00 90.69 249 ILE A O 1
ATOM 2023 N N . TRP A 1 250 ? 21.622 -7.392 -13.175 1.00 90.94 250 TRP A N 1
ATOM 2024 C CA . TRP A 1 250 ? 21.687 -6.475 -12.032 1.00 90.94 250 TRP A CA 1
ATOM 2025 C C . TRP A 1 250 ? 20.429 -5.602 -11.946 1.00 90.94 250 TRP A C 1
ATOM 2027 O O . TRP A 1 250 ? 19.813 -5.515 -10.886 1.00 90.94 250 TRP A O 1
ATOM 2037 N N . GLN A 1 251 ? 19.982 -5.037 -13.071 1.00 89.44 251 GLN A N 1
ATOM 2038 C CA . GLN A 1 251 ? 18.755 -4.243 -13.121 1.00 89.44 251 GLN A CA 1
ATOM 2039 C C . GLN A 1 251 ? 17.504 -5.061 -12.758 1.00 89.44 251 GLN A C 1
ATOM 2041 O O . GLN A 1 251 ? 16.594 -4.541 -12.117 1.00 89.44 251 GLN A O 1
ATOM 2046 N N . THR A 1 252 ? 17.457 -6.344 -13.121 1.00 89.12 252 THR A N 1
ATOM 2047 C CA . THR A 1 252 ? 16.367 -7.254 -12.734 1.00 89.12 252 THR A CA 1
ATOM 2048 C C . THR A 1 252 ? 16.377 -7.515 -11.227 1.00 89.12 252 THR A C 1
ATOM 2050 O O . THR A 1 252 ? 15.333 -7.422 -10.588 1.00 89.12 252 THR A O 1
ATOM 2053 N N . ILE A 1 253 ? 17.548 -7.774 -10.635 1.00 90.69 253 ILE A N 1
ATOM 2054 C CA . ILE A 1 253 ? 17.704 -7.953 -9.180 1.00 90.69 253 ILE A CA 1
ATOM 2055 C C . ILE A 1 253 ? 17.278 -6.680 -8.439 1.00 90.69 253 ILE A C 1
ATOM 2057 O O . ILE A 1 253 ? 16.506 -6.741 -7.480 1.00 90.69 253 ILE A O 1
ATOM 2061 N N . ARG A 1 254 ? 17.712 -5.514 -8.924 1.00 89.31 254 ARG A N 1
ATOM 2062 C CA . ARG A 1 254 ? 17.297 -4.218 -8.386 1.00 89.31 254 ARG A CA 1
ATOM 2063 C C . ARG A 1 254 ? 15.783 -4.009 -8.493 1.00 89.31 254 ARG A C 1
ATOM 2065 O O . ARG A 1 254 ? 15.169 -3.554 -7.533 1.00 89.31 254 ARG A O 1
ATOM 2072 N N . ALA A 1 255 ? 15.164 -4.388 -9.611 1.00 87.38 255 ALA A N 1
ATOM 2073 C CA . ALA A 1 255 ? 13.714 -4.313 -9.772 1.00 87.38 255 ALA A CA 1
ATOM 2074 C C . ALA A 1 255 ? 12.968 -5.224 -8.778 1.00 87.38 255 ALA A C 1
ATOM 2076 O O . ALA A 1 255 ? 11.978 -4.786 -8.201 1.00 87.38 255 ALA A O 1
ATOM 2077 N N . LEU A 1 256 ? 13.466 -6.441 -8.511 1.00 88.06 256 LEU A N 1
ATOM 2078 C CA . LEU A 1 256 ? 12.903 -7.332 -7.482 1.00 88.06 256 LEU A CA 1
ATOM 2079 C C . LEU A 1 256 ? 12.983 -6.708 -6.082 1.00 88.06 256 LEU A C 1
ATOM 2081 O O . LEU A 1 256 ? 12.035 -6.802 -5.301 1.00 88.06 256 LEU A O 1
ATOM 2085 N N . LYS A 1 257 ? 14.101 -6.046 -5.764 1.00 87.56 257 LYS A N 1
ATOM 2086 C CA . LYS A 1 257 ? 14.279 -5.299 -4.511 1.00 87.56 257 LYS A CA 1
ATOM 2087 C C . LYS A 1 257 ? 13.261 -4.169 -4.374 1.00 87.56 257 LYS A C 1
ATOM 2089 O O . LYS A 1 257 ? 12.582 -4.092 -3.352 1.00 87.56 257 LYS A O 1
ATOM 2094 N N . GLU A 1 258 ? 13.119 -3.339 -5.403 1.00 85.75 258 GLU A N 1
ATOM 2095 C CA . GLU A 1 258 ? 12.157 -2.230 -5.428 1.00 85.75 258 GLU A CA 1
ATOM 2096 C C . GLU A 1 258 ? 10.698 -2.732 -5.380 1.00 85.75 258 GLU A C 1
ATOM 2098 O O . GLU A 1 258 ? 9.880 -2.189 -4.640 1.00 85.75 258 GLU A O 1
ATOM 2103 N N . ASP A 1 259 ? 10.361 -3.811 -6.097 1.00 85.31 259 ASP A N 1
ATOM 2104 C CA . ASP A 1 259 ? 9.040 -4.457 -6.032 1.00 85.31 259 ASP A CA 1
ATOM 2105 C C . ASP A 1 259 ? 8.739 -4.984 -4.617 1.00 85.31 259 ASP A C 1
ATOM 2107 O O . ASP A 1 259 ? 7.653 -4.752 -4.081 1.00 85.31 259 ASP A O 1
ATOM 2111 N N . CYS A 1 260 ? 9.713 -5.624 -3.963 1.00 86.56 260 CYS A N 1
ATOM 2112 C CA . CYS A 1 260 ? 9.571 -6.089 -2.583 1.00 86.56 260 CYS A CA 1
ATOM 2113 C C . CYS A 1 260 ? 9.380 -4.922 -1.600 1.00 86.56 260 CYS A C 1
ATOM 2115 O O . CYS A 1 260 ? 8.553 -5.016 -0.690 1.00 86.56 260 CYS A O 1
ATOM 2117 N N . ALA A 1 261 ? 10.122 -3.826 -1.782 1.00 85.50 261 ALA A N 1
ATOM 2118 C CA . ALA A 1 261 ? 9.997 -2.627 -0.961 1.00 85.50 261 ALA A CA 1
ATOM 2119 C C . ALA A 1 261 ? 8.602 -1.998 -1.103 1.00 85.50 261 ALA A C 1
ATOM 2121 O O . ALA A 1 261 ? 7.956 -1.717 -0.092 1.00 85.50 261 ALA A O 1
ATOM 2122 N N . ARG A 1 262 ? 8.081 -1.882 -2.333 1.00 85.50 262 ARG A N 1
ATOM 2123 C CA . ARG A 1 262 ? 6.715 -1.400 -2.602 1.00 85.50 262 ARG A CA 1
ATOM 2124 C C . ARG A 1 262 ? 5.643 -2.230 -1.892 1.00 85.50 262 ARG A C 1
ATOM 2126 O O . ARG A 1 262 ? 4.748 -1.670 -1.264 1.00 85.50 262 ARG A O 1
ATOM 2133 N N . LEU A 1 263 ? 5.743 -3.558 -1.937 1.00 88.06 263 LEU A N 1
ATOM 2134 C CA . LEU A 1 263 ? 4.804 -4.445 -1.236 1.00 88.06 263 LEU A CA 1
ATOM 2135 C C . LEU A 1 263 ? 4.887 -4.279 0.286 1.00 88.06 263 LEU A C 1
ATOM 2137 O O . LEU A 1 263 ? 3.864 -4.235 0.971 1.00 88.06 263 LEU A O 1
ATOM 2141 N N . GLN A 1 264 ? 6.101 -4.137 0.820 1.00 86.31 264 GLN A N 1
ATOM 2142 C CA . GLN A 1 264 ? 6.307 -3.876 2.241 1.00 86.31 264 GLN A CA 1
ATOM 2143 C C . GLN A 1 264 ? 5.716 -2.522 2.664 1.00 86.31 264 GLN A C 1
ATOM 2145 O O . GLN A 1 264 ? 5.145 -2.418 3.750 1.00 86.31 264 GLN A O 1
ATOM 2150 N N . MET A 1 265 ? 5.804 -1.493 1.816 1.00 85.12 265 MET A N 1
ATOM 2151 C CA . MET A 1 265 ? 5.143 -0.208 2.058 1.00 85.12 265 MET A CA 1
ATOM 2152 C C . MET A 1 265 ? 3.619 -0.354 2.120 1.00 85.12 265 MET A C 1
ATOM 2154 O O . MET A 1 265 ? 3.008 0.197 3.033 1.00 85.12 265 MET A O 1
ATOM 2158 N N . GLY A 1 266 ? 3.008 -1.150 1.237 1.00 87.81 266 GLY A N 1
ATOM 2159 C CA . GLY A 1 266 ? 1.564 -1.415 1.278 1.00 87.81 266 GLY A CA 1
ATOM 2160 C C . GLY A 1 266 ? 1.120 -2.141 2.554 1.00 87.81 266 GLY A C 1
ATOM 2161 O O . GLY A 1 266 ? 0.127 -1.766 3.186 1.00 87.81 266 GLY A O 1
ATOM 2162 N N . GLN A 1 267 ? 1.897 -3.131 3.006 1.00 87.75 267 GLN A N 1
ATOM 2163 C CA . GLN A 1 267 ? 1.651 -3.792 4.293 1.00 87.75 267 GLN A CA 1
ATOM 2164 C C . GLN A 1 267 ? 1.754 -2.800 5.463 1.00 87.75 267 GLN A C 1
ATOM 2166 O O . GLN A 1 267 ? 0.868 -2.771 6.320 1.00 87.75 267 GLN A O 1
ATOM 2171 N N . ARG A 1 268 ? 2.777 -1.934 5.470 1.00 86.12 268 ARG A N 1
ATOM 2172 C CA . ARG A 1 268 ? 2.943 -0.883 6.486 1.00 86.12 268 ARG A CA 1
ATOM 2173 C C . ARG A 1 268 ? 1.793 0.121 6.476 1.00 86.12 268 ARG A C 1
ATOM 2175 O O . ARG A 1 268 ? 1.292 0.451 7.546 1.00 86.12 268 ARG A O 1
ATOM 2182 N N . ALA A 1 269 ? 1.344 0.567 5.305 1.00 88.94 269 ALA A N 1
ATOM 2183 C CA . ALA A 1 269 ? 0.212 1.483 5.171 1.00 88.94 269 ALA A CA 1
ATOM 2184 C C . ALA A 1 269 ? -1.065 0.891 5.794 1.00 88.94 269 ALA A C 1
ATOM 2186 O O . ALA A 1 269 ? -1.756 1.559 6.566 1.00 88.94 269 ALA A O 1
ATOM 2187 N N . THR A 1 270 ? -1.332 -0.393 5.539 1.00 89.88 270 THR A N 1
ATOM 2188 C CA . THR A 1 270 ? -2.469 -1.114 6.141 1.00 89.88 270 THR A CA 1
ATOM 2189 C C . THR A 1 270 ? -2.326 -1.245 7.650 1.00 89.88 270 THR A C 1
ATOM 2191 O O . THR A 1 270 ? -3.295 -1.043 8.382 1.00 89.88 270 THR A O 1
ATOM 2194 N N . LEU A 1 271 ? -1.120 -1.559 8.129 1.00 89.62 271 LEU A N 1
ATOM 2195 C CA . LEU A 1 271 ? -0.838 -1.661 9.556 1.00 89.62 271 LEU A CA 1
ATOM 2196 C C . LEU A 1 271 ? -1.068 -0.316 10.254 1.00 89.62 271 LEU A C 1
ATOM 2198 O O . LEU A 1 271 ? -1.763 -0.271 11.261 1.00 89.62 271 LEU A O 1
ATOM 2202 N N . VAL A 1 272 ? -0.570 0.791 9.699 1.00 89.00 272 VAL A N 1
ATOM 2203 C CA . VAL A 1 272 ? -0.808 2.138 10.245 1.00 89.00 272 VAL A CA 1
ATOM 2204 C C . VAL A 1 272 ? -2.303 2.464 10.275 1.00 89.00 272 VAL A C 1
ATOM 2206 O O . VAL A 1 272 ? -2.793 2.978 11.280 1.00 89.00 272 VAL A O 1
ATOM 2209 N N . ASN A 1 273 ? -3.049 2.113 9.225 1.00 90.81 273 ASN A N 1
ATOM 2210 C CA . ASN A 1 273 ? -4.502 2.275 9.197 1.00 90.81 273 ASN A CA 1
ATOM 2211 C C . ASN A 1 273 ? -5.190 1.466 10.320 1.00 90.81 273 ASN A C 1
ATOM 2213 O O . ASN A 1 273 ? -6.005 2.004 11.069 1.00 90.81 273 ASN A O 1
ATOM 2217 N N . LEU A 1 274 ? -4.804 0.199 10.517 1.00 90.75 274 LEU A N 1
ATOM 2218 C CA . LEU A 1 274 ? -5.272 -0.625 11.641 1.00 90.75 274 LEU A CA 1
ATOM 2219 C C . LEU A 1 274 ? -4.990 0.043 12.996 1.00 90.75 274 LEU A C 1
ATOM 2221 O O . LEU A 1 274 ? -5.870 0.073 13.854 1.00 90.75 274 LEU A O 1
ATOM 2225 N N . LEU A 1 275 ? -3.795 0.604 13.199 1.00 89.94 275 LEU A N 1
ATOM 2226 C CA . LEU A 1 275 ? -3.441 1.259 14.463 1.00 89.94 275 LEU A CA 1
ATOM 2227 C C . LEU A 1 275 ? -4.290 2.502 14.743 1.00 89.94 275 LEU A C 1
ATOM 2229 O O . LEU A 1 275 ? -4.628 2.759 15.900 1.00 89.94 275 LEU A O 1
ATOM 2233 N N . ARG A 1 276 ? -4.700 3.236 13.703 1.00 89.75 276 ARG A N 1
ATOM 2234 C CA . ARG A 1 276 ? -5.655 4.347 13.840 1.00 89.75 276 ARG A CA 1
ATOM 2235 C C . ARG A 1 276 ? -7.016 3.842 14.311 1.00 89.75 276 ARG A C 1
ATOM 2237 O O . ARG A 1 276 ? -7.532 4.348 15.306 1.00 89.75 276 ARG A O 1
ATOM 2244 N N . TYR A 1 277 ? -7.552 2.800 13.671 1.00 88.81 277 TYR A N 1
ATOM 2245 C CA . TYR A 1 277 ? -8.804 2.176 14.111 1.00 88.81 277 TYR A CA 1
ATOM 2246 C C . TYR A 1 277 ? -8.715 1.647 15.542 1.00 88.81 277 TYR A C 1
ATOM 2248 O O . TYR A 1 277 ? -9.642 1.849 16.321 1.00 88.81 277 TYR A O 1
ATOM 2256 N N . ASN A 1 278 ? -7.601 1.019 15.914 1.00 90.19 278 ASN A N 1
ATOM 2257 C CA . ASN A 1 278 ? -7.403 0.497 17.263 1.00 90.19 278 ASN A CA 1
ATOM 2258 C C . ASN A 1 278 ? -7.305 1.624 18.310 1.00 90.19 278 ASN A C 1
ATOM 2260 O O . ASN A 1 278 ? -7.859 1.513 19.402 1.00 90.19 278 ASN A O 1
ATOM 2264 N N . THR A 1 279 ? -6.683 2.752 17.961 1.00 91.12 279 THR A N 1
ATOM 2265 C CA . THR A 1 279 ? -6.641 3.943 18.826 1.00 91.12 279 THR A CA 1
ATOM 2266 C C . THR A 1 279 ? -8.046 4.498 19.069 1.00 91.12 279 THR A C 1
ATOM 2268 O O . THR A 1 279 ? -8.421 4.748 20.214 1.00 91.12 279 THR A O 1
ATOM 2271 N N . GLU A 1 280 ? -8.861 4.634 18.019 1.00 90.88 280 GLU A N 1
ATOM 2272 C CA . GLU A 1 280 ? -10.253 5.088 18.151 1.00 90.88 280 GLU A CA 1
ATOM 2273 C C . GLU A 1 280 ? -11.123 4.089 18.921 1.00 90.88 280 GLU A C 1
ATOM 2275 O O . GLU A 1 280 ? -11.924 4.471 19.776 1.00 90.88 280 GLU A O 1
ATOM 2280 N N . LEU A 1 281 ? -10.932 2.793 18.677 1.00 91.25 281 LEU A N 1
ATOM 2281 C CA . LEU A 1 281 ? -11.620 1.731 19.400 1.00 91.25 281 LEU A CA 1
ATOM 2282 C C . LEU A 1 281 ? -11.241 1.737 20.891 1.00 91.25 281 LEU A C 1
ATOM 2284 O O . LEU A 1 281 ? -12.110 1.591 21.746 1.00 91.25 281 LEU A O 1
ATOM 2288 N N . SER A 1 282 ? -9.974 2.000 21.216 1.00 92.69 282 SER A N 1
ATOM 2289 C CA . SER A 1 282 ? -9.485 2.133 22.593 1.00 92.69 282 SER A CA 1
ATOM 2290 C C . SER A 1 282 ? -10.079 3.347 23.312 1.00 92.69 282 SER A C 1
ATOM 2292 O O . SER A 1 282 ? -10.455 3.236 24.477 1.00 92.69 282 SER A O 1
ATOM 2294 N N . LYS A 1 283 ? -10.243 4.489 22.627 1.00 93.56 283 LYS A N 1
ATOM 2295 C CA . LYS A 1 283 ? -10.949 5.656 23.190 1.00 93.56 283 LYS A CA 1
ATOM 2296 C C . LYS A 1 283 ? -12.398 5.312 23.542 1.00 93.56 283 LYS A C 1
ATOM 2298 O O . LYS A 1 283 ? -12.836 5.591 24.655 1.00 93.56 283 LYS A O 1
ATOM 2303 N N . LYS A 1 284 ? -13.117 4.651 22.624 1.00 91.88 284 LYS A N 1
ATOM 2304 C CA . LYS A 1 284 ? -14.493 4.188 22.868 1.00 91.88 284 LYS A CA 1
ATOM 2305 C C . LYS A 1 284 ? -14.568 3.164 24.002 1.00 91.88 284 LYS A C 1
ATOM 2307 O O . LYS A 1 284 ? -15.493 3.238 24.798 1.00 91.88 284 LYS A O 1
ATOM 2312 N N . LYS A 1 285 ? -13.583 2.262 24.118 1.00 92.69 285 LYS A N 1
ATOM 2313 C CA . LYS A 1 285 ? -13.469 1.306 25.236 1.00 92.69 285 LYS A CA 1
ATOM 2314 C C . LYS A 1 285 ? -13.475 2.026 26.576 1.00 92.69 285 LYS A C 1
ATOM 2316 O O . LYS A 1 285 ? -14.291 1.719 27.430 1.00 92.69 285 LYS A O 1
ATOM 2321 N N . ASN A 1 286 ? -12.567 2.988 26.735 1.00 94.19 286 ASN A N 1
ATOM 2322 C CA . ASN A 1 286 ? -12.374 3.688 27.999 1.00 94.19 286 ASN A CA 1
ATOM 2323 C C . ASN A 1 286 ? -13.627 4.487 28.377 1.00 94.19 286 ASN A C 1
ATOM 2325 O O . ASN A 1 286 ? -14.023 4.492 29.540 1.00 94.19 286 ASN A O 1
ATOM 2329 N N . LEU A 1 287 ? -14.278 5.108 27.387 1.00 94.50 287 LEU A N 1
ATOM 2330 C CA . LEU A 1 287 ? -15.548 5.799 27.590 1.00 94.50 287 LEU A CA 1
ATOM 2331 C C . LEU A 1 287 ? -16.664 4.825 28.002 1.00 94.50 287 LEU A C 1
ATOM 2333 O O . LEU A 1 287 ? -17.329 5.071 29.001 1.00 94.50 287 LEU A O 1
ATOM 2337 N N . MET A 1 288 ? -16.813 3.695 27.304 1.00 95.00 288 MET A N 1
ATOM 2338 C CA . MET A 1 288 ? -17.783 2.645 27.641 1.00 95.00 288 MET A CA 1
ATOM 2339 C C . MET A 1 288 ? -17.565 2.100 29.060 1.00 95.00 288 MET A C 1
ATOM 2341 O O . MET A 1 288 ? -18.523 1.950 29.812 1.00 95.00 288 MET A O 1
ATOM 2345 N N . THR A 1 289 ? -16.320 1.825 29.459 1.00 93.62 289 THR A N 1
ATOM 2346 C CA . THR A 1 289 ? -16.007 1.363 30.821 1.00 93.62 289 THR A CA 1
ATOM 2347 C C . THR A 1 289 ? -16.383 2.418 31.862 1.00 93.62 289 THR A C 1
ATOM 2349 O O . THR A 1 289 ? -17.036 2.083 32.847 1.00 93.62 289 THR A O 1
ATOM 2352 N N . SER A 1 290 ? -16.065 3.693 31.616 1.00 94.56 290 SER A N 1
ATOM 2353 C CA . SER A 1 290 ? -16.432 4.786 32.523 1.00 94.56 290 SER A CA 1
ATOM 2354 C C . SER A 1 290 ? -17.950 4.962 32.648 1.00 94.56 290 SER A C 1
ATOM 2356 O O . SER A 1 290 ? -18.467 5.071 33.759 1.00 94.56 290 SER A O 1
ATOM 2358 N N . GLU A 1 291 ? -18.691 4.935 31.535 1.00 93.38 291 GLU A N 1
ATOM 2359 C CA . GLU A 1 291 ? -20.158 4.994 31.557 1.00 93.38 291 GLU A CA 1
ATOM 2360 C C . GLU A 1 291 ? -20.762 3.780 32.284 1.00 93.38 291 GLU A C 1
ATOM 2362 O O . GLU A 1 291 ? -21.778 3.911 32.967 1.00 93.38 291 GLU A O 1
ATOM 2367 N N . CYS A 1 292 ? -20.125 2.608 32.198 1.00 93.56 292 CYS A N 1
ATOM 2368 C CA . CYS A 1 292 ? -20.584 1.391 32.870 1.00 93.56 292 CYS A CA 1
ATOM 2369 C C . CYS A 1 292 ? -20.423 1.501 34.386 1.00 93.56 292 CYS A C 1
ATOM 2371 O O . CYS A 1 292 ? -21.342 1.159 35.128 1.00 93.56 292 CYS A O 1
ATOM 2373 N N . GLU A 1 293 ? -19.284 2.015 34.849 1.00 93.62 293 GLU A N 1
ATOM 2374 C CA . GLU A 1 293 ? -19.033 2.269 36.270 1.00 93.62 293 GLU A CA 1
ATOM 2375 C C . GLU A 1 293 ? -19.997 3.321 36.836 1.00 93.62 293 GLU A C 1
ATOM 2377 O O . GLU A 1 293 ? -20.547 3.138 37.924 1.00 93.62 293 GLU A O 1
ATOM 2382 N N . GLN A 1 294 ? -20.273 4.391 36.083 1.00 93.69 294 GLN A N 1
ATOM 2383 C CA . GLN A 1 294 ? -21.249 5.410 36.482 1.00 93.69 294 GLN A CA 1
ATOM 2384 C C . GLN A 1 294 ? -22.670 4.846 36.575 1.00 93.69 294 GLN A C 1
ATOM 2386 O O . GLN A 1 294 ? -23.376 5.114 37.550 1.00 93.69 294 GLN A O 1
ATOM 2391 N N . LEU A 1 295 ? -23.091 4.058 35.580 1.00 93.56 295 LEU A N 1
ATOM 2392 C CA . LEU A 1 295 ? -24.402 3.416 35.582 1.00 93.56 295 LEU A CA 1
ATOM 2393 C C . LEU A 1 295 ? -24.528 2.449 36.763 1.00 93.56 295 LEU A C 1
ATOM 2395 O O . LEU A 1 295 ? -25.531 2.491 37.471 1.00 93.56 295 LEU A O 1
ATOM 2399 N N . LYS A 1 296 ? -23.496 1.641 37.028 1.00 93.56 296 LYS A N 1
ATOM 2400 C CA . LYS A 1 296 ? -23.441 0.748 38.190 1.00 93.56 296 LYS A CA 1
ATOM 2401 C C . LYS A 1 296 ? -23.624 1.513 39.501 1.00 93.56 296 LYS A C 1
ATOM 2403 O O . LYS A 1 296 ? -24.509 1.178 40.282 1.00 93.56 296 LYS A O 1
ATOM 2408 N N . ALA A 1 297 ? -22.873 2.597 39.700 1.00 94.31 297 ALA A N 1
ATOM 2409 C CA . ALA A 1 297 ? -22.991 3.425 40.898 1.00 94.31 297 ALA A CA 1
ATOM 2410 C C . ALA A 1 297 ? -24.403 4.022 41.065 1.00 94.31 297 ALA A C 1
ATOM 2412 O O . ALA A 1 297 ? -24.948 4.038 42.170 1.00 94.31 297 ALA A O 1
ATOM 2413 N N . LYS A 1 298 ? -25.032 4.479 39.972 1.00 93.44 298 LYS A N 1
ATOM 2414 C CA . LYS A 1 298 ? -26.414 4.990 39.993 1.00 93.44 298 LYS A CA 1
ATOM 2415 C C . LYS A 1 298 ? -27.441 3.896 40.278 1.00 93.44 298 LYS A C 1
ATOM 2417 O O . LYS A 1 298 ? -28.399 4.155 41.005 1.00 93.44 298 LYS A O 1
ATOM 2422 N N . LEU A 1 299 ? -27.254 2.694 39.734 1.00 93.25 299 LEU A N 1
ATOM 2423 C CA . LEU A 1 299 ? -28.105 1.536 40.009 1.00 93.25 299 LEU A CA 1
ATOM 2424 C C . LEU A 1 299 ? -28.012 1.126 41.480 1.00 93.25 299 LEU A C 1
ATOM 2426 O O . LEU A 1 299 ? -29.046 0.947 42.119 1.00 93.25 299 LEU A O 1
ATOM 2430 N N . ASP A 1 300 ? -26.806 1.052 42.040 1.00 93.19 300 ASP A N 1
ATOM 2431 C CA . ASP A 1 300 ? -26.590 0.694 43.446 1.00 93.19 300 ASP A CA 1
ATOM 2432 C C . ASP A 1 300 ? -27.151 1.760 44.400 1.00 93.19 300 ASP A C 1
ATOM 2434 O O . ASP A 1 300 ? -27.795 1.433 45.406 1.00 93.19 300 ASP A O 1
ATOM 2438 N N . PHE A 1 301 ? -27.004 3.043 44.046 1.00 94.94 301 PHE A N 1
ATOM 2439 C CA . PHE A 1 301 ? -27.663 4.140 44.752 1.00 94.94 301 PHE A CA 1
ATOM 2440 C C . PHE A 1 301 ? -29.191 4.017 44.682 1.00 94.94 301 PHE A C 1
ATOM 2442 O O . PHE A 1 301 ? -29.862 4.097 45.711 1.00 94.94 301 PHE A O 1
ATOM 2449 N N . PHE A 1 302 ? -29.756 3.786 43.492 1.00 94.44 302 PHE A N 1
ATOM 2450 C CA . PHE A 1 302 ? -31.200 3.633 43.314 1.00 94.44 302 PHE A CA 1
ATOM 2451 C C . PHE A 1 302 ? -31.744 2.441 44.103 1.00 94.44 302 PHE A C 1
ATOM 2453 O O . PHE A 1 302 ? -32.750 2.603 44.790 1.00 94.44 302 PHE A O 1
ATOM 2460 N N . ARG A 1 303 ? -31.075 1.279 44.044 1.00 92.00 303 ARG A N 1
ATOM 2461 C CA . ARG A 1 303 ? -31.431 0.058 44.789 1.00 92.00 303 ARG A CA 1
ATOM 2462 C C . ARG A 1 303 ? -31.480 0.322 46.288 1.00 92.00 303 ARG A C 1
ATOM 2464 O O . ARG A 1 303 ? -32.493 0.059 46.924 1.00 92.00 303 ARG A O 1
ATOM 2471 N N . SER A 1 304 ? -30.427 0.926 46.833 1.00 94.25 304 SER A N 1
ATOM 2472 C CA . SER A 1 304 ? -30.383 1.290 48.253 1.00 94.25 304 SER A CA 1
ATOM 2473 C C . SER A 1 304 ? -31.515 2.260 48.608 1.00 94.25 304 SER A C 1
ATOM 2475 O O . SER A 1 304 ? -32.196 2.110 49.617 1.00 94.25 304 SER A O 1
ATOM 2477 N N . SER A 1 305 ? -31.760 3.243 47.740 1.00 95.25 305 SER A N 1
ATOM 2478 C CA . SER A 1 305 ? -32.752 4.290 47.962 1.00 95.25 305 SER A CA 1
ATOM 2479 C C . SER A 1 305 ? -34.197 3.768 47.904 1.00 95.25 305 SER A C 1
ATOM 2481 O O . SER A 1 305 ? -35.002 4.126 48.759 1.00 95.25 305 SER A O 1
ATOM 2483 N N . ILE A 1 306 ? -34.536 2.902 46.941 1.00 92.62 306 ILE A N 1
ATOM 2484 C CA . ILE A 1 306 ? -35.878 2.310 46.839 1.00 92.62 306 ILE A CA 1
ATOM 2485 C C . ILE A 1 306 ? -36.138 1.282 47.940 1.00 92.62 306 ILE A C 1
ATOM 2487 O O . ILE A 1 306 ? -37.259 1.214 48.436 1.00 92.62 306 ILE A O 1
ATOM 2491 N N . GLN A 1 307 ? -35.112 0.538 48.364 1.00 92.44 307 GLN A N 1
ATOM 2492 C CA . GLN A 1 307 ? -35.224 -0.425 49.455 1.00 92.44 307 GLN A CA 1
ATOM 2493 C C . GLN A 1 307 ? -35.575 0.272 50.775 1.00 92.44 307 GLN A C 1
ATOM 2495 O O . GLN A 1 307 ? -36.518 -0.141 51.448 1.00 92.44 307 GLN A O 1
ATOM 2500 N N . ILE A 1 308 ? -34.891 1.377 51.099 1.00 93.12 308 ILE A N 1
ATOM 2501 C CA . ILE A 1 308 ? -35.201 2.199 52.281 1.00 93.12 308 ILE A CA 1
ATOM 2502 C C . ILE A 1 308 ? -36.643 2.712 52.211 1.00 93.12 308 ILE A C 1
ATOM 2504 O O . ILE A 1 308 ? -37.390 2.590 53.183 1.00 93.12 308 ILE A O 1
ATOM 2508 N N . ASP A 1 309 ? -37.055 3.250 51.061 1.00 90.56 309 ASP A N 1
ATOM 2509 C CA . ASP A 1 309 ? -38.411 3.770 50.881 1.00 90.56 309 ASP A CA 1
ATOM 2510 C C . ASP A 1 309 ? -39.464 2.656 51.043 1.00 90.56 309 ASP A C 1
ATOM 2512 O O . ASP A 1 309 ? -40.480 2.865 51.704 1.00 90.56 309 ASP A O 1
ATOM 2516 N N . LEU A 1 310 ? -39.222 1.452 50.511 1.00 89.38 310 LEU A N 1
ATOM 2517 C CA . LEU A 1 310 ? -40.107 0.292 50.664 1.00 89.38 310 LEU A CA 1
ATOM 2518 C C . LEU A 1 310 ? -40.167 -0.224 52.109 1.00 89.38 310 LEU A C 1
ATOM 2520 O O . LEU A 1 310 ? -41.246 -0.597 52.573 1.00 89.38 310 LEU A O 1
ATOM 2524 N N . GLU A 1 311 ? -39.042 -0.265 52.822 1.00 91.12 311 GLU A N 1
ATOM 2525 C CA . GLU A 1 311 ? -38.971 -0.677 54.230 1.00 91.12 311 GLU A CA 1
ATOM 2526 C C . GLU A 1 311 ? -39.706 0.311 55.134 1.00 91.12 311 GLU A C 1
ATOM 2528 O O . GLU A 1 311 ? -40.611 -0.082 55.873 1.00 91.12 311 GLU A O 1
ATOM 2533 N N . LYS A 1 312 ? -39.413 1.610 55.004 1.00 88.75 312 LYS A N 1
ATOM 2534 C CA . LYS A 1 312 ? -40.090 2.661 55.777 1.00 88.75 312 LYS A CA 1
ATOM 2535 C C . LYS A 1 312 ? -41.562 2.785 55.430 1.00 88.75 312 LYS A C 1
ATOM 2537 O O . LYS A 1 312 ? -42.385 3.010 56.318 1.00 88.75 312 LYS A O 1
ATOM 2542 N N . TYR A 1 313 ? -41.921 2.566 54.168 1.00 86.19 313 TYR A N 1
ATOM 2543 C CA . TYR A 1 313 ? -43.319 2.503 53.774 1.00 86.19 313 TYR A CA 1
ATOM 2544 C C . TYR A 1 313 ? -44.052 1.338 54.446 1.00 86.19 313 TYR A C 1
ATOM 2546 O O . TYR A 1 313 ? -45.194 1.531 54.859 1.00 86.19 313 TYR A O 1
ATOM 2554 N N . LYS A 1 314 ? -43.416 0.162 54.584 1.00 85.44 314 LYS A N 1
ATOM 2555 C CA . LYS A 1 314 ? -43.998 -0.997 55.280 1.00 85.44 314 LYS A CA 1
ATOM 2556 C C . LYS A 1 314 ? -44.169 -0.745 56.777 1.00 85.44 314 LYS A C 1
ATOM 2558 O O . LYS A 1 314 ? -45.242 -1.032 57.293 1.00 85.44 314 LYS A O 1
ATOM 2563 N N . GLU A 1 315 ? -43.157 -0.178 57.439 1.00 87.00 315 GLU A N 1
ATOM 2564 C CA . GLU A 1 315 ? -43.211 0.178 58.868 1.00 87.00 315 GLU A CA 1
ATOM 2565 C C . GLU A 1 315 ? -44.383 1.127 59.173 1.00 87.00 315 GLU A C 1
ATOM 2567 O O . GLU A 1 315 ? -45.101 0.937 60.151 1.00 87.00 315 GLU A O 1
ATOM 2572 N N . GLN A 1 316 ? -44.633 2.124 58.314 1.00 83.06 316 GLN A N 1
ATOM 2573 C CA . GLN A 1 316 ? -45.721 3.082 58.537 1.00 83.06 316 GLN A CA 1
ATOM 2574 C C . GLN A 1 316 ? -47.117 2.562 58.152 1.00 83.06 316 GLN A C 1
ATOM 2576 O O . GLN A 1 316 ? -48.097 3.240 58.453 1.00 83.06 316 GLN A O 1
ATOM 2581 N N . MET A 1 317 ? -47.256 1.394 57.505 1.00 78.06 317 MET A N 1
ATOM 2582 C CA . MET A 1 317 ? -48.578 0.903 57.069 1.00 78.06 317 MET A CA 1
ATOM 2583 C C . MET A 1 317 ? -49.543 0.656 58.233 1.00 78.06 317 MET A C 1
ATOM 2585 O O . MET A 1 317 ? -50.748 0.791 58.037 1.00 78.06 317 MET A O 1
ATOM 2589 N N . GLU A 1 318 ? -49.042 0.316 59.424 1.00 70.88 318 GLU A N 1
ATOM 2590 C CA . GLU A 1 318 ? -49.886 0.044 60.598 1.00 70.88 318 GLU A CA 1
ATOM 2591 C C . GLU A 1 318 ? -50.528 1.309 61.192 1.00 70.88 318 GLU A C 1
ATOM 2593 O O . GLU A 1 318 ? -51.617 1.232 61.758 1.00 70.88 318 GLU A O 1
ATOM 2598 N N . PHE A 1 319 ? -49.898 2.481 61.038 1.00 72.94 319 PHE A N 1
ATOM 2599 C CA . PHE A 1 319 ? -50.306 3.714 61.734 1.00 72.94 319 PHE A CA 1
ATOM 2600 C C . PHE A 1 319 ? -50.450 4.946 60.818 1.00 72.94 319 PHE A C 1
ATOM 2602 O O . PHE A 1 319 ? -50.802 6.026 61.292 1.00 72.94 319 PHE A O 1
ATOM 2609 N N . GLY A 1 320 ? -50.166 4.815 59.517 1.00 73.81 320 GLY A N 1
ATOM 2610 C CA . GLY A 1 320 ? -50.007 5.928 58.574 1.00 73.81 320 GLY A CA 1
ATOM 2611 C C . GLY A 1 320 ? -50.892 5.866 57.319 1.00 73.81 320 GLY A C 1
ATOM 2612 O O . GLY A 1 320 ? -52.084 5.566 57.376 1.00 73.81 320 GLY A O 1
ATOM 2613 N N . ILE A 1 321 ? -50.330 6.241 56.164 1.00 70.50 321 ILE A N 1
ATOM 2614 C CA . ILE A 1 321 ? -51.028 6.338 54.872 1.00 70.50 321 ILE A CA 1
ATOM 2615 C C . ILE A 1 321 ? -50.819 5.055 54.061 1.00 70.50 321 ILE A C 1
ATOM 2617 O O . ILE A 1 321 ? -49.712 4.751 53.611 1.00 70.50 321 ILE A O 1
ATOM 2621 N N . THR A 1 322 ? -51.908 4.344 53.778 1.00 77.44 322 THR A N 1
ATOM 2622 C CA . THR A 1 322 ? -51.910 3.135 52.946 1.00 77.44 322 THR A CA 1
ATOM 2623 C C . THR A 1 322 ? -52.353 3.437 51.506 1.00 77.44 322 THR A C 1
ATOM 2625 O O . THR A 1 322 ? -53.309 4.165 51.251 1.00 77.44 322 THR A O 1
ATOM 2628 N N . SER A 1 323 ? -51.600 2.918 50.536 1.00 79.00 323 SER A N 1
ATOM 2629 C CA . SER A 1 323 ? -51.783 3.086 49.091 1.00 79.00 323 SER A CA 1
ATOM 2630 C C . SER A 1 323 ? -51.150 1.900 48.360 1.00 79.00 323 SER A C 1
ATOM 2632 O O . SER A 1 323 ? -49.962 1.891 48.026 1.00 79.00 323 SER A O 1
ATOM 2634 N N . GLU A 1 324 ? -51.960 0.885 48.067 1.00 79.00 324 GLU A N 1
ATOM 2635 C CA . GLU A 1 324 ? -51.515 -0.318 47.347 1.00 79.00 324 GLU A CA 1
ATOM 2636 C C . GLU A 1 324 ? -51.011 -0.013 45.928 1.00 79.00 324 GLU A C 1
ATOM 2638 O O . GLU A 1 324 ? -50.102 -0.669 45.410 1.00 79.00 324 GLU A O 1
ATOM 2643 N N . LYS A 1 325 ? -51.564 1.027 45.292 1.00 84.12 325 LYS A N 1
ATOM 2644 C CA . LYS A 1 325 ? -51.170 1.453 43.943 1.00 84.12 325 LYS A CA 1
ATOM 2645 C C . LYS A 1 325 ? -49.743 2.008 43.913 1.00 84.12 325 LYS A C 1
ATOM 2647 O O . LYS A 1 325 ? -49.015 1.789 42.949 1.00 84.12 325 LYS A O 1
ATOM 2652 N N . LEU A 1 326 ? -49.327 2.700 44.971 1.00 84.25 326 LEU A N 1
ATOM 2653 C CA . LEU A 1 326 ? -47.975 3.244 45.092 1.00 84.25 326 LEU A CA 1
ATOM 2654 C C . LEU A 1 326 ? -46.967 2.130 45.399 1.00 84.25 326 LEU A C 1
ATOM 2656 O O . LEU A 1 326 ? -45.954 2.024 44.714 1.00 84.25 326 LEU A O 1
ATOM 2660 N N . LEU A 1 327 ? -47.312 1.218 46.314 1.00 84.50 327 LEU A N 1
ATOM 2661 C CA . LEU A 1 327 ? -46.487 0.049 46.630 1.00 84.50 327 LEU A CA 1
ATOM 2662 C C . LEU A 1 327 ? -46.250 -0.855 45.406 1.00 84.50 327 LEU A C 1
ATOM 2664 O O . LEU A 1 327 ? -45.124 -1.280 45.155 1.00 84.50 327 LEU A O 1
ATOM 2668 N N . SER A 1 328 ? -47.293 -1.139 44.622 1.00 86.44 328 SER A N 1
ATOM 2669 C CA . SER A 1 328 ? -47.165 -1.916 43.377 1.00 86.44 328 SER A CA 1
ATOM 2670 C C . SER A 1 328 ? -46.349 -1.178 42.314 1.00 86.44 328 SER A C 1
ATOM 2672 O O . SER A 1 328 ? -45.529 -1.799 41.632 1.00 86.44 328 SER A O 1
ATOM 2674 N N . THR A 1 329 ? -46.498 0.146 42.209 1.00 88.94 329 THR A N 1
ATOM 2675 C CA . THR A 1 329 ? -45.682 0.963 41.301 1.00 88.94 329 THR A CA 1
ATOM 2676 C C . THR A 1 329 ? -44.207 0.908 41.701 1.00 88.94 329 THR A C 1
ATOM 2678 O O . THR A 1 329 ? -43.375 0.651 40.837 1.00 88.94 329 THR A O 1
ATOM 2681 N N . TRP A 1 330 ? -43.867 1.067 42.984 1.00 90.56 330 TRP A N 1
ATOM 2682 C CA . TRP A 1 330 ? -42.479 1.026 43.465 1.00 90.56 330 TRP A CA 1
ATOM 2683 C C . TRP A 1 330 ? -41.839 -0.353 43.293 1.00 90.56 330 TRP A C 1
ATOM 2685 O O . TRP A 1 330 ? -40.743 -0.432 42.747 1.00 90.56 330 TRP A O 1
ATOM 2695 N N . LYS A 1 331 ? -42.554 -1.442 43.601 1.00 89.25 331 LYS A N 1
ATOM 2696 C CA . LYS A 1 331 ? -42.088 -2.808 43.288 1.00 89.25 331 LYS A CA 1
ATOM 2697 C C . LYS A 1 331 ? -41.853 -3.021 41.788 1.00 89.25 331 LYS A C 1
ATOM 2699 O O . LYS A 1 331 ? -40.918 -3.704 41.381 1.00 89.25 331 LYS A O 1
ATOM 2704 N N . THR A 1 332 ? -42.683 -2.412 40.939 1.00 90.25 332 THR A N 1
ATOM 2705 C CA . THR A 1 332 ? -42.480 -2.457 39.482 1.00 90.25 332 THR A CA 1
ATOM 2706 C C . THR A 1 332 ? -41.254 -1.641 39.066 1.00 90.25 332 THR A C 1
ATOM 2708 O O . THR A 1 332 ? -40.518 -2.066 38.177 1.00 90.25 332 THR A O 1
ATOM 2711 N N . MET A 1 333 ? -41.004 -0.484 39.697 1.00 90.19 333 MET A N 1
ATOM 2712 C CA . MET A 1 333 ? -39.799 0.316 39.445 1.00 90.19 333 MET A CA 1
ATOM 2713 C C . MET A 1 333 ? -38.532 -0.454 39.829 1.00 90.19 333 MET A C 1
ATOM 2715 O O . MET A 1 333 ? -37.609 -0.497 39.023 1.00 90.19 333 MET A O 1
ATOM 2719 N N . GLU A 1 334 ? -38.522 -1.100 40.995 1.00 89.94 334 GLU A N 1
ATOM 2720 C CA . GLU A 1 334 ? -37.443 -1.979 41.463 1.00 89.94 334 GLU A CA 1
ATOM 2721 C C . GLU A 1 334 ? -37.154 -3.093 40.447 1.00 89.94 334 GLU A C 1
ATOM 2723 O O . GLU A 1 334 ? -36.062 -3.149 39.888 1.00 89.94 334 GLU A O 1
ATOM 2728 N N . SER A 1 335 ? -38.172 -3.881 40.077 1.00 87.44 335 SER A N 1
ATOM 2729 C CA . SER A 1 335 ? -38.026 -4.964 39.092 1.00 87.44 335 SER A CA 1
ATOM 2730 C C . SER A 1 335 ? -37.592 -4.483 37.699 1.00 87.44 335 SER A C 1
ATOM 2732 O O . SER A 1 335 ? -36.947 -5.223 36.955 1.00 87.44 335 SER A O 1
ATOM 2734 N N . THR A 1 336 ? -37.947 -3.253 37.312 1.00 86.56 336 THR A N 1
ATOM 2735 C CA . THR A 1 336 ? -37.519 -2.673 36.029 1.00 86.56 336 THR A CA 1
ATOM 2736 C C . THR A 1 336 ? -36.044 -2.282 36.067 1.00 86.56 336 THR A C 1
ATOM 2738 O O . THR A 1 336 ? -35.329 -2.555 35.111 1.00 86.56 336 THR A O 1
ATOM 2741 N N . VAL A 1 337 ? -35.591 -1.671 37.164 1.00 86.00 337 VAL A N 1
ATOM 2742 C CA . VAL A 1 337 ? -34.199 -1.232 37.339 1.00 86.00 337 VAL A CA 1
ATOM 2743 C C . VAL A 1 337 ? -33.254 -2.419 37.558 1.00 86.00 337 VAL A C 1
ATOM 2745 O O . VAL A 1 337 ? -32.104 -2.364 37.144 1.00 86.00 337 VAL A O 1
ATOM 2748 N N . GLU A 1 338 ? -33.743 -3.534 38.101 1.00 83.88 338 GLU A N 1
ATOM 2749 C CA . GLU A 1 338 ? -32.979 -4.784 38.222 1.00 83.88 338 GLU A CA 1
ATOM 2750 C C . GLU A 1 338 ? -32.555 -5.375 36.867 1.00 83.88 338 GLU A C 1
ATOM 2752 O O . GLU A 1 338 ? -31.541 -6.061 36.772 1.00 83.88 338 GLU A O 1
ATOM 2757 N N . LYS A 1 339 ? -33.336 -5.107 35.812 1.00 84.25 339 LYS A N 1
ATOM 2758 C CA . LYS A 1 339 ? -33.047 -5.547 34.438 1.00 84.25 339 LYS A CA 1
ATOM 2759 C C . LYS A 1 339 ? -32.079 -4.614 33.708 1.00 84.25 339 LYS A C 1
ATOM 2761 O O . LYS A 1 339 ? -31.643 -4.951 32.610 1.00 84.25 339 LYS A O 1
ATOM 2766 N N . CYS A 1 340 ? -31.790 -3.447 34.279 1.00 82.62 340 CYS A N 1
ATOM 2767 C CA . CYS A 1 340 ? -30.820 -2.503 33.744 1.00 82.62 340 CYS A CA 1
ATOM 2768 C C . CYS A 1 340 ? -29.407 -2.895 34.183 1.00 82.62 340 CYS A C 1
ATOM 2770 O O . CYS A 1 340 ? -29.203 -3.468 35.253 1.00 82.62 340 CYS A O 1
ATOM 2772 N N . GLY A 1 341 ? -28.424 -2.532 33.365 1.00 81.94 341 GLY A N 1
ATOM 2773 C CA . GLY A 1 341 ? -27.025 -2.859 33.620 1.00 81.94 341 GLY A CA 1
ATOM 2774 C C . GLY A 1 341 ? -26.488 -3.850 32.598 1.00 81.94 341 GLY A C 1
ATOM 2775 O O . GLY A 1 341 ? -26.933 -4.989 32.484 1.00 81.94 341 GLY A O 1
ATOM 2776 N N . ARG A 1 342 ? -25.488 -3.391 31.847 1.00 87.69 342 ARG A N 1
ATOM 2777 C CA . ARG A 1 342 ? -24.882 -4.114 30.723 1.00 87.69 342 ARG A CA 1
ATOM 2778 C C . ARG A 1 342 ? -23.498 -4.661 31.063 1.00 87.69 342 ARG A C 1
ATOM 2780 O O . ARG A 1 342 ? -22.676 -4.848 30.176 1.00 87.69 342 ARG A O 1
ATOM 2787 N N . GLU A 1 343 ? -23.231 -4.937 32.342 1.00 88.69 343 GLU A N 1
ATOM 2788 C CA . GLU A 1 343 ? -21.892 -5.307 32.832 1.00 88.69 343 GLU A CA 1
ATOM 2789 C C . GLU A 1 343 ? -21.302 -6.516 32.094 1.00 88.69 343 GLU A C 1
ATOM 2791 O O . GLU A 1 343 ? -20.146 -6.483 31.682 1.00 88.69 343 GLU A O 1
ATOM 2796 N N . GLN A 1 344 ? -22.098 -7.565 31.865 1.00 89.19 344 GLN A N 1
ATOM 2797 C CA . GLN A 1 344 ? -21.635 -8.764 31.157 1.00 89.19 344 GLN A CA 1
ATOM 2798 C C . GLN A 1 344 ? -21.311 -8.482 29.684 1.00 89.19 344 GLN A C 1
ATOM 2800 O O . GLN A 1 344 ? -20.321 -8.987 29.159 1.00 89.19 344 GLN A O 1
ATOM 2805 N N . GLU A 1 345 ? -22.128 -7.663 29.018 1.00 91.12 345 GLU A N 1
ATOM 2806 C CA . GLU A 1 345 ? -21.924 -7.279 27.618 1.00 91.12 345 GLU A CA 1
ATOM 2807 C C . GLU A 1 345 ? -20.666 -6.409 27.476 1.00 91.12 345 GLU A C 1
ATOM 2809 O O . GLU A 1 345 ? -19.828 -6.662 26.607 1.00 91.12 345 GLU A O 1
ATOM 2814 N N . VAL A 1 346 ? -20.484 -5.444 28.385 1.00 93.25 346 VAL A N 1
ATOM 2815 C CA . VAL A 1 346 ? -19.287 -4.597 28.474 1.00 93.25 346 VAL A CA 1
ATOM 2816 C C . VAL A 1 346 ? -18.044 -5.445 28.736 1.00 93.25 346 VAL A C 1
ATOM 2818 O O . VAL A 1 346 ? -17.054 -5.290 28.024 1.00 93.25 346 VAL A O 1
ATOM 2821 N N . GLN A 1 347 ? -18.093 -6.384 29.683 1.00 92.81 347 GLN A N 1
ATOM 2822 C CA . GLN A 1 347 ? -16.973 -7.270 30.006 1.00 92.81 347 GLN A CA 1
ATOM 2823 C C . GLN A 1 347 ? -16.546 -8.111 28.792 1.00 92.81 347 GLN A C 1
ATOM 2825 O O . GLN A 1 347 ? -15.369 -8.130 28.433 1.00 92.81 347 GLN A O 1
ATOM 2830 N N . GLN A 1 348 ? -17.503 -8.728 28.089 1.00 94.25 348 GLN A N 1
ATOM 2831 C CA . GLN A 1 348 ? -17.221 -9.496 26.872 1.00 94.25 348 GLN A CA 1
ATOM 2832 C C . GLN A 1 348 ? -16.625 -8.629 25.754 1.00 94.25 348 GLN A C 1
ATOM 2834 O O . GLN A 1 348 ? -15.765 -9.090 24.997 1.00 94.25 348 GLN A O 1
ATOM 2839 N N . LEU A 1 349 ? -17.090 -7.384 25.606 1.00 93.44 349 LEU A N 1
ATOM 2840 C CA . LEU A 1 349 ? -16.538 -6.450 24.625 1.00 93.44 349 LEU A CA 1
ATOM 2841 C C . LEU A 1 349 ? -15.119 -6.021 25.002 1.00 93.44 349 LEU A C 1
ATOM 2843 O O . LEU A 1 349 ? -14.243 -6.044 24.139 1.00 93.44 349 LEU A O 1
ATOM 2847 N N . VAL A 1 350 ? -14.863 -5.706 26.274 1.00 93.88 350 VAL A N 1
ATOM 2848 C CA . VAL A 1 350 ? -13.527 -5.358 26.776 1.00 93.88 350 VAL A CA 1
ATOM 2849 C C . VAL A 1 350 ? -12.548 -6.509 26.549 1.00 93.88 350 VAL A C 1
ATOM 2851 O O . VAL A 1 350 ? -11.468 -6.271 26.015 1.00 93.88 350 VAL A O 1
ATOM 2854 N N . GLU A 1 351 ? -12.923 -7.752 26.855 1.00 94.00 351 GLU A N 1
ATOM 2855 C CA . GLU A 1 351 ? -12.088 -8.936 26.605 1.00 94.00 351 GLU A CA 1
ATOM 2856 C C . GLU A 1 351 ? -11.734 -9.088 25.120 1.00 94.00 351 GLU A C 1
ATOM 2858 O O . GLU A 1 351 ? -10.563 -9.249 24.767 1.00 94.00 351 GLU A O 1
ATOM 2863 N N . LYS A 1 352 ? -12.725 -8.955 24.228 1.00 92.69 352 LYS A N 1
ATOM 2864 C CA . LYS A 1 352 ? -12.509 -9.016 22.771 1.00 92.69 352 LYS A CA 1
ATOM 2865 C C . LYS A 1 352 ? -11.617 -7.879 22.268 1.00 92.69 352 LYS A C 1
ATOM 2867 O O . LYS A 1 352 ? -10.770 -8.107 21.405 1.00 92.69 352 LYS A O 1
ATOM 2872 N N . MET A 1 353 ? -11.783 -6.667 22.797 1.00 92.06 353 MET A N 1
ATOM 2873 C CA . MET A 1 353 ? -10.960 -5.506 22.440 1.00 92.06 353 MET A CA 1
ATOM 2874 C C . MET A 1 353 ? -9.521 -5.653 22.947 1.00 92.06 353 MET A C 1
ATOM 2876 O O . MET A 1 353 ? -8.590 -5.315 22.222 1.00 92.06 353 MET A O 1
ATOM 2880 N N . MET A 1 354 ? -9.321 -6.198 24.151 1.00 91.31 354 MET A N 1
ATOM 2881 C CA . MET A 1 354 ? -7.990 -6.474 24.702 1.00 91.31 354 MET A CA 1
ATOM 2882 C C . MET A 1 354 ? -7.274 -7.568 23.907 1.00 91.31 354 MET A C 1
ATOM 2884 O O . MET A 1 354 ? -6.109 -7.394 23.561 1.00 91.31 354 MET A O 1
ATOM 2888 N N . ALA A 1 355 ? -7.973 -8.647 23.537 1.00 92.56 355 ALA A N 1
ATOM 2889 C CA . ALA A 1 355 ? -7.420 -9.684 22.666 1.00 92.56 355 ALA A CA 1
ATOM 2890 C C . ALA A 1 355 ? -6.980 -9.108 21.307 1.00 92.56 355 ALA A C 1
ATOM 2892 O O . ALA A 1 355 ? -5.866 -9.360 20.854 1.00 92.56 355 ALA A O 1
ATOM 2893 N N . LEU A 1 356 ? -7.810 -8.255 20.695 1.00 91.94 356 LEU A N 1
ATOM 2894 C CA . LEU A 1 356 ? -7.466 -7.559 19.453 1.00 91.94 356 LEU A CA 1
ATOM 2895 C C . LEU A 1 356 ? -6.269 -6.603 19.614 1.00 91.94 356 LEU A C 1
ATOM 2897 O O . LEU A 1 356 ? -5.467 -6.445 18.689 1.00 91.94 356 LEU A O 1
ATOM 2901 N N . GLN A 1 357 ? -6.143 -5.947 20.766 1.00 90.44 357 GLN A N 1
ATOM 2902 C CA . GLN A 1 357 ? -5.010 -5.076 21.063 1.00 90.44 357 GLN A CA 1
ATOM 2903 C C . GLN A 1 357 ? -3.711 -5.881 21.195 1.00 90.44 357 GLN A C 1
ATOM 2905 O O . GLN A 1 357 ? -2.703 -5.466 20.626 1.00 90.44 357 GLN A O 1
ATOM 2910 N N . THR A 1 358 ? -3.745 -7.045 21.849 1.00 90.69 358 THR A N 1
ATOM 2911 C CA . THR A 1 358 ? -2.612 -7.983 21.903 1.00 90.69 358 THR A CA 1
ATOM 2912 C C . THR A 1 358 ? -2.213 -8.451 20.505 1.00 90.69 358 THR A C 1
ATOM 2914 O O . THR A 1 358 ? -1.057 -8.264 20.124 1.00 90.69 358 THR A O 1
ATOM 2917 N N . ASP A 1 359 ? -3.174 -8.928 19.700 1.00 88.69 359 ASP A N 1
ATOM 2918 C CA . ASP A 1 359 ? -2.940 -9.327 18.303 1.00 88.69 359 ASP A CA 1
ATOM 2919 C C . ASP A 1 359 ? -2.280 -8.179 17.504 1.00 88.69 359 ASP A C 1
ATOM 2921 O O . ASP A 1 359 ? -1.331 -8.384 16.746 1.00 88.69 359 ASP A O 1
ATOM 2925 N N . SER A 1 360 ? -2.749 -6.940 17.700 1.00 86.62 360 SER A N 1
ATOM 2926 C CA . SER A 1 360 ? -2.212 -5.755 17.015 1.00 86.62 360 SER A CA 1
ATOM 2927 C C . SER A 1 360 ? -0.780 -5.416 17.438 1.00 86.62 360 SER A C 1
ATOM 2929 O O . SER A 1 360 ? 0.024 -5.025 16.593 1.00 86.62 360 SER A O 1
ATOM 2931 N N . VAL A 1 361 ? -0.444 -5.547 18.725 1.00 86.94 361 VAL A N 1
ATOM 2932 C CA . VAL A 1 361 ? 0.915 -5.302 19.241 1.00 86.94 361 VAL A CA 1
ATOM 2933 C C . VAL A 1 361 ? 1.881 -6.378 18.749 1.00 86.94 361 VAL A C 1
ATOM 2935 O O . VAL A 1 361 ? 3.004 -6.062 18.356 1.00 86.94 361 VAL A O 1
ATOM 2938 N N . ASP A 1 362 ? 1.450 -7.636 18.689 1.00 85.19 362 ASP A N 1
ATOM 2939 C CA . ASP A 1 362 ? 2.281 -8.709 18.144 1.00 85.19 362 ASP A CA 1
ATOM 2940 C C . ASP A 1 362 ? 2.544 -8.527 16.642 1.00 85.19 362 ASP A C 1
ATOM 2942 O O . ASP A 1 362 ? 3.650 -8.802 16.177 1.00 85.19 362 ASP A O 1
ATOM 2946 N N . LEU A 1 363 ? 1.602 -7.945 15.889 1.00 83.75 363 LEU A N 1
ATOM 2947 C CA . LEU A 1 363 ? 1.830 -7.551 14.492 1.00 83.75 363 LEU A CA 1
ATOM 2948 C C . LEU A 1 363 ? 2.818 -6.387 14.326 1.00 83.75 363 LEU A C 1
ATOM 2950 O O . LEU A 1 363 ? 3.487 -6.298 13.295 1.00 83.75 363 LEU A O 1
ATOM 2954 N N . GLN A 1 364 ? 2.948 -5.506 15.323 1.00 80.62 364 GLN A N 1
ATOM 2955 C CA . GLN A 1 364 ? 3.957 -4.439 15.312 1.00 80.62 364 GLN A CA 1
ATOM 2956 C C . GLN A 1 364 ? 5.373 -4.966 15.561 1.00 80.62 364 GLN A C 1
ATOM 2958 O O . GLN A 1 364 ? 6.346 -4.358 15.104 1.00 80.62 364 GLN A O 1
ATOM 2963 N N . ARG A 1 365 ? 5.513 -6.086 16.282 1.00 75.38 365 ARG A N 1
ATOM 2964 C CA . ARG A 1 365 ? 6.802 -6.730 16.564 1.00 75.38 365 ARG A CA 1
ATOM 2965 C C . ARG A 1 365 ? 7.338 -7.369 15.284 1.00 75.38 365 ARG A C 1
ATOM 2967 O O . ARG A 1 365 ? 7.186 -8.558 15.045 1.00 75.38 365 ARG A O 1
ATOM 2974 N N . ASN A 1 366 ? 7.936 -6.549 14.424 1.00 62.25 366 ASN A N 1
ATOM 2975 C CA . ASN A 1 366 ? 8.210 -6.921 13.044 1.00 62.25 366 ASN A CA 1
ATOM 2976 C C . ASN A 1 366 ? 9.390 -7.914 12.895 1.00 62.25 366 ASN A C 1
ATOM 2978 O O . ASN A 1 366 ? 10.543 -7.509 13.085 1.00 62.25 366 ASN A O 1
ATOM 2982 N N . PRO A 1 367 ? 9.169 -9.169 12.453 1.00 55.88 367 PRO A N 1
ATOM 2983 C CA . PRO A 1 367 ? 10.251 -10.085 12.081 1.00 55.88 367 PRO A CA 1
ATOM 2984 C C . PRO A 1 367 ? 11.055 -9.626 10.846 1.00 55.88 367 PRO A C 1
ATOM 2986 O O . PRO A 1 367 ? 12.217 -10.004 10.711 1.00 55.88 367 PRO A O 1
ATOM 2989 N N . LEU A 1 368 ? 10.493 -8.775 9.975 1.00 54.78 368 LEU A N 1
ATOM 2990 C CA . LEU A 1 368 ? 11.139 -8.261 8.753 1.00 54.78 368 LEU A CA 1
ATOM 2991 C C . LEU A 1 368 ? 12.118 -7.100 9.004 1.00 54.78 368 LEU A C 1
ATOM 2993 O O . LEU A 1 368 ? 12.821 -6.687 8.086 1.00 54.78 368 LEU A O 1
ATOM 2997 N N . GLY A 1 369 ? 12.144 -6.532 10.215 1.00 49.94 369 GLY A N 1
ATOM 2998 C CA . GLY A 1 369 ? 13.001 -5.388 10.557 1.00 49.94 369 GLY A CA 1
ATOM 2999 C C . GLY A 1 369 ? 14.435 -5.762 10.943 1.00 49.94 369 GLY A C 1
ATOM 3000 O O . GLY A 1 369 ? 15.307 -4.895 10.974 1.00 49.94 369 GLY A O 1
ATOM 3001 N N . ARG A 1 370 ? 14.711 -7.040 11.234 1.00 48.72 370 ARG A N 1
ATOM 3002 C CA . ARG A 1 370 ? 16.077 -7.487 11.531 1.00 48.72 370 ARG A CA 1
ATOM 3003 C C . ARG A 1 370 ? 16.836 -7.638 10.217 1.00 48.72 370 ARG A C 1
ATOM 3005 O O . ARG A 1 370 ? 16.489 -8.501 9.409 1.00 48.72 370 ARG A O 1
ATOM 3012 N N . LYS A 1 371 ? 17.870 -6.813 10.020 1.00 45.38 371 LYS A N 1
ATOM 3013 C CA . LYS A 1 371 ? 18.879 -6.983 8.964 1.00 45.38 371 LYS A CA 1
ATOM 3014 C C . LYS A 1 371 ? 19.512 -8.372 9.117 1.00 45.38 371 LYS A C 1
ATOM 3016 O O . LYS A 1 371 ? 20.431 -8.552 9.908 1.00 45.38 371 LYS A O 1
ATOM 3021 N N . HIS A 1 372 ? 18.969 -9.369 8.428 1.00 43.34 372 HIS A N 1
ATOM 3022 C CA . HIS A 1 372 ? 19.593 -10.682 8.310 1.00 43.34 372 HIS A CA 1
ATOM 3023 C C . HIS A 1 372 ? 20.689 -10.587 7.248 1.00 43.34 372 HIS A C 1
ATOM 3025 O O . HIS A 1 372 ? 20.454 -10.023 6.189 1.00 43.34 372 HIS A O 1
ATOM 3031 N N . CYS A 1 373 ? 21.873 -11.137 7.499 1.00 35.97 373 CYS A N 1
ATOM 3032 C CA . CYS A 1 373 ? 22.881 -11.295 6.450 1.00 35.97 373 CYS A CA 1
ATOM 3033 C C . CYS A 1 373 ? 22.315 -12.207 5.339 1.00 35.97 373 CYS A C 1
ATOM 3035 O O . CYS A 1 373 ? 21.729 -13.246 5.652 1.00 35.97 373 CYS A O 1
ATOM 3037 N N . GLY A 1 374 ? 22.432 -11.808 4.067 1.00 55.91 374 GLY A N 1
ATOM 3038 C CA . GLY A 1 374 ? 21.786 -12.484 2.929 1.00 55.91 374 GLY A CA 1
ATOM 3039 C C . GLY A 1 374 ? 20.441 -11.864 2.534 1.00 55.91 374 GLY A C 1
ATOM 3040 O O . GLY A 1 374 ? 19.564 -12.538 1.990 1.00 55.91 374 GLY A O 1
ATOM 3041 N N . THR A 1 375 ? 20.247 -10.582 2.842 1.00 75.75 375 THR A N 1
ATOM 3042 C CA . THR A 1 375 ? 19.093 -9.811 2.380 1.00 75.75 375 THR A CA 1
ATOM 3043 C C . THR A 1 375 ? 19.128 -9.603 0.864 1.00 75.75 375 THR A C 1
ATOM 3045 O O . THR A 1 375 ? 20.180 -9.641 0.234 1.00 75.75 375 THR A O 1
ATOM 3048 N N . LEU A 1 376 ? 17.963 -9.340 0.263 1.00 83.94 376 LEU A N 1
ATOM 3049 C CA . LEU A 1 376 ? 17.860 -8.969 -1.155 1.00 83.94 376 LEU A CA 1
ATOM 3050 C C . LEU A 1 376 ? 18.722 -7.731 -1.493 1.00 83.94 376 LEU A C 1
ATOM 3052 O O . LEU A 1 376 ? 19.182 -7.591 -2.620 1.00 83.94 376 LEU A O 1
ATOM 3056 N N . ASP A 1 377 ? 18.980 -6.878 -0.497 1.00 86.06 377 ASP A N 1
ATOM 3057 C CA . ASP A 1 377 ? 19.909 -5.750 -0.563 1.00 86.06 377 ASP A CA 1
ATOM 3058 C C . ASP A 1 377 ? 21.372 -6.188 -0.709 1.00 86.06 377 ASP A C 1
ATOM 3060 O O . ASP A 1 377 ? 22.083 -5.642 -1.549 1.00 86.06 377 ASP A O 1
ATOM 3064 N N . ASP A 1 378 ? 21.802 -7.204 0.044 1.00 89.19 378 ASP A N 1
ATOM 3065 C CA . ASP A 1 378 ? 23.160 -7.752 -0.051 1.00 89.19 378 ASP A CA 1
ATOM 3066 C C . ASP A 1 378 ? 23.402 -8.391 -1.427 1.00 89.19 378 ASP A C 1
ATOM 3068 O O . ASP A 1 378 ? 24.463 -8.209 -2.022 1.00 89.19 378 ASP A O 1
ATOM 3072 N N . ILE A 1 379 ? 22.405 -9.112 -1.959 1.00 89.38 379 ILE A N 1
ATOM 3073 C CA . ILE A 1 379 ?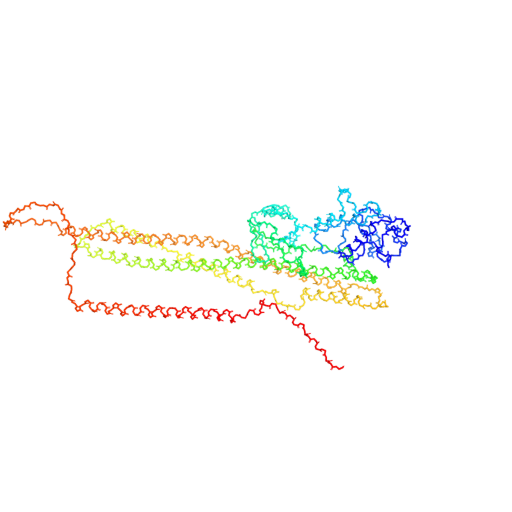 22.481 -9.744 -3.289 1.00 89.38 379 ILE A CA 1
ATOM 3074 C C . ILE A 1 379 ? 22.570 -8.678 -4.391 1.00 89.38 379 ILE A C 1
ATOM 3076 O O . ILE A 1 379 ? 23.319 -8.840 -5.356 1.00 89.38 379 ILE A O 1
ATOM 3080 N N . GLU A 1 380 ? 21.835 -7.571 -4.253 1.00 92.31 380 GLU A N 1
ATOM 3081 C CA . GLU A 1 380 ? 21.901 -6.455 -5.199 1.00 92.31 380 GLU A CA 1
ATOM 3082 C C . GLU A 1 380 ? 23.269 -5.764 -5.178 1.00 92.31 380 GLU A C 1
ATOM 3084 O O . GLU A 1 380 ? 23.834 -5.519 -6.245 1.00 92.31 380 GLU A O 1
ATOM 3089 N N . GLU A 1 381 ? 23.848 -5.528 -3.997 1.00 91.69 381 GLU A N 1
ATOM 3090 C CA . GLU A 1 381 ? 25.183 -4.931 -3.884 1.00 91.69 381 GLU A CA 1
ATOM 3091 C C . GLU A 1 381 ? 26.274 -5.879 -4.419 1.00 91.69 381 GLU A C 1
ATOM 3093 O O . GLU A 1 381 ? 27.189 -5.437 -5.114 1.00 91.69 381 GLU A O 1
ATOM 3098 N N . GLN A 1 382 ? 26.151 -7.194 -4.200 1.00 91.56 382 GLN A N 1
ATOM 3099 C CA . GLN A 1 382 ? 27.043 -8.193 -4.807 1.00 91.56 382 GLN A CA 1
ATOM 3100 C C . GLN A 1 382 ? 26.958 -8.178 -6.340 1.00 91.56 382 GLN A C 1
ATOM 3102 O O . GLN A 1 382 ? 27.986 -8.153 -7.020 1.00 91.56 382 GLN A O 1
ATOM 3107 N N . ALA A 1 383 ? 25.745 -8.141 -6.896 1.00 92.25 383 ALA A N 1
ATOM 3108 C CA . ALA A 1 383 ? 25.518 -8.067 -8.338 1.00 92.25 383 ALA A CA 1
ATOM 3109 C C . ALA A 1 383 ? 26.090 -6.770 -8.943 1.00 92.25 383 ALA A C 1
ATOM 3111 O O . ALA A 1 383 ? 26.733 -6.791 -9.998 1.00 92.25 383 ALA A O 1
ATOM 3112 N N . LYS A 1 384 ? 25.905 -5.642 -8.251 1.00 92.62 384 LYS A N 1
ATOM 3113 C CA . LYS A 1 384 ? 26.466 -4.337 -8.616 1.00 92.62 384 LYS A CA 1
ATOM 3114 C C . LYS A 1 384 ? 27.992 -4.359 -8.621 1.00 92.62 384 LYS A C 1
ATOM 3116 O O . LYS A 1 384 ? 28.606 -3.868 -9.568 1.00 92.62 384 LYS A O 1
ATOM 3121 N N . GLU A 1 385 ? 28.602 -4.960 -7.605 1.00 92.38 385 GLU A N 1
ATOM 3122 C CA . GLU A 1 385 ? 30.052 -5.079 -7.481 1.00 92.38 385 GLU A CA 1
ATOM 3123 C C . GLU A 1 385 ? 30.655 -5.968 -8.580 1.00 92.38 385 GLU A C 1
ATOM 3125 O O . GLU A 1 385 ? 31.665 -5.601 -9.184 1.00 92.38 385 GLU A O 1
ATOM 3130 N N . LEU A 1 386 ? 30.018 -7.096 -8.917 1.00 90.94 386 LEU A N 1
ATOM 3131 C CA . LEU A 1 386 ? 30.442 -7.936 -10.046 1.00 90.94 386 LEU A CA 1
ATOM 3132 C C . LEU A 1 386 ? 30.358 -7.186 -11.380 1.00 90.94 386 LEU A C 1
ATOM 3134 O O . LEU A 1 386 ? 31.301 -7.217 -12.178 1.00 90.94 386 LEU A O 1
ATOM 3138 N N . TYR A 1 387 ? 29.266 -6.454 -11.613 1.00 92.06 387 TYR A N 1
ATOM 3139 C CA . TYR A 1 387 ? 29.120 -5.641 -12.818 1.00 92.06 387 TYR A CA 1
ATOM 3140 C C . TYR A 1 387 ? 30.142 -4.494 -12.879 1.00 92.06 387 TYR A C 1
ATOM 3142 O O . TYR A 1 387 ? 30.694 -4.202 -13.947 1.00 92.06 387 TYR A O 1
ATOM 3150 N N . ARG A 1 388 ? 30.452 -3.870 -11.737 1.00 91.94 388 ARG A N 1
ATOM 3151 C CA . ARG A 1 388 ? 31.493 -2.842 -11.617 1.00 91.94 388 ARG A CA 1
ATOM 3152 C C . ARG A 1 388 ? 32.867 -3.402 -11.981 1.00 91.94 388 ARG A C 1
ATOM 3154 O O . ARG A 1 388 ? 33.509 -2.861 -12.882 1.00 91.94 388 ARG A O 1
ATOM 3161 N N . LYS A 1 389 ? 33.260 -4.534 -11.386 1.00 89.88 389 LYS A N 1
ATOM 3162 C CA . LYS A 1 389 ? 34.516 -5.235 -11.704 1.00 89.88 389 LYS A CA 1
ATOM 3163 C C . LYS A 1 389 ? 34.625 -5.573 -13.188 1.00 89.88 389 LYS A C 1
ATOM 3165 O O . LYS A 1 389 ? 35.691 -5.402 -13.772 1.00 89.88 389 LYS A O 1
ATOM 3170 N N . LEU A 1 390 ? 33.533 -6.000 -13.830 1.00 88.56 390 LEU A N 1
ATOM 3171 C CA . LEU A 1 390 ? 33.512 -6.270 -15.271 1.00 88.56 390 LEU A CA 1
ATOM 3172 C C . LEU A 1 390 ? 33.773 -5.005 -16.114 1.00 88.56 390 LEU A C 1
ATOM 3174 O O . LEU A 1 390 ? 34.474 -5.058 -17.131 1.00 88.56 390 LEU A O 1
ATOM 3178 N N . ARG A 1 391 ? 33.216 -3.856 -15.714 1.00 88.00 391 ARG A N 1
ATOM 3179 C CA . ARG A 1 391 ? 33.416 -2.576 -16.415 1.00 88.00 391 ARG A CA 1
ATOM 3180 C C . ARG A 1 391 ? 34.817 -2.001 -16.221 1.00 88.00 391 ARG A C 1
ATOM 3182 O O . ARG A 1 391 ? 35.337 -1.393 -17.156 1.00 88.00 391 ARG A O 1
ATOM 3189 N N . GLU A 1 392 ? 35.407 -2.195 -15.047 1.00 90.69 392 GLU A N 1
ATOM 3190 C CA . GLU A 1 392 ? 36.742 -1.699 -14.689 1.00 90.69 392 GLU A CA 1
ATOM 3191 C C . GLU A 1 392 ? 37.886 -2.518 -15.325 1.00 90.69 392 GLU A C 1
ATOM 3193 O O . GLU A 1 392 ? 39.032 -2.071 -15.315 1.00 90.69 392 GLU A O 1
ATOM 3198 N N . ARG A 1 393 ? 37.599 -3.670 -15.961 1.00 87.25 393 ARG A N 1
ATOM 3199 C CA . ARG A 1 393 ? 38.612 -4.465 -16.683 1.00 87.25 393 ARG A CA 1
ATOM 3200 C C . ARG A 1 393 ? 39.312 -3.649 -17.777 1.00 87.25 393 ARG A C 1
ATOM 3202 O O . ARG A 1 393 ? 38.669 -3.051 -18.659 1.00 87.25 393 ARG A O 1
ATOM 3209 N N . GLN A 1 394 ? 40.645 -3.701 -17.755 1.00 81.88 394 GLN A N 1
ATOM 3210 C CA . GLN A 1 394 ? 41.510 -3.140 -18.796 1.00 81.88 394 GLN A CA 1
ATOM 3211 C C . GLN A 1 394 ? 41.203 -3.766 -20.161 1.00 81.88 394 GLN A C 1
ATOM 3213 O O . GLN A 1 394 ? 40.715 -4.893 -20.227 1.00 81.88 394 GLN A O 1
ATOM 3218 N N . ARG A 1 395 ? 41.475 -3.040 -21.258 1.00 77.12 395 ARG A N 1
ATOM 3219 C CA . ARG A 1 395 ? 41.110 -3.470 -22.624 1.00 77.12 395 ARG A CA 1
ATOM 3220 C C . ARG A 1 395 ? 41.680 -4.845 -22.984 1.00 77.12 395 ARG A C 1
ATOM 3222 O O . ARG A 1 395 ? 40.967 -5.624 -23.606 1.00 77.12 395 ARG A O 1
ATOM 3229 N N . ASP A 1 396 ? 42.879 -5.156 -22.505 1.00 73.19 396 ASP A N 1
ATOM 3230 C CA . ASP A 1 396 ? 43.580 -6.415 -22.784 1.00 73.19 396 ASP A CA 1
ATOM 3231 C C . ASP A 1 396 ? 42.981 -7.616 -22.029 1.00 73.19 396 ASP A C 1
ATOM 3233 O O . ASP A 1 396 ? 43.149 -8.761 -22.433 1.00 73.19 396 ASP A O 1
ATOM 3237 N N . GLN A 1 397 ? 42.219 -7.362 -20.960 1.00 78.62 397 GLN A N 1
ATOM 3238 C CA . GLN A 1 397 ? 41.559 -8.377 -20.125 1.00 78.62 397 GLN A CA 1
ATOM 3239 C C . GLN A 1 397 ? 40.079 -8.585 -20.502 1.00 78.62 397 GLN A C 1
ATOM 3241 O O . GLN A 1 397 ? 39.329 -9.259 -19.792 1.00 78.62 397 GLN A O 1
ATOM 3246 N N . ARG A 1 398 ? 39.614 -7.977 -21.603 1.00 83.88 398 ARG A N 1
ATOM 3247 C CA . ARG A 1 398 ? 38.230 -8.089 -22.101 1.00 83.88 398 ARG A CA 1
ATOM 3248 C C . ARG A 1 398 ? 38.074 -9.307 -23.005 1.00 83.88 398 ARG A C 1
ATOM 3250 O O . ARG A 1 398 ? 37.795 -9.178 -24.195 1.00 83.88 398 ARG A O 1
ATOM 3257 N N . THR A 1 399 ? 38.264 -10.487 -22.431 1.00 82.75 399 THR A N 1
ATOM 3258 C CA . THR A 1 399 ? 38.039 -11.768 -23.110 1.00 82.75 399 THR A CA 1
ATOM 3259 C C . THR A 1 399 ? 36.579 -12.208 -23.006 1.00 82.75 399 THR A C 1
ATOM 3261 O O . THR A 1 399 ? 35.779 -11.611 -22.276 1.00 82.75 399 THR A O 1
ATOM 3264 N N . SER A 1 400 ? 36.221 -13.249 -23.762 1.00 82.06 400 SER A N 1
ATOM 3265 C CA . SER A 1 400 ? 34.960 -13.961 -23.561 1.00 82.06 400 SER A CA 1
ATOM 3266 C C . SER A 1 400 ? 34.915 -14.598 -22.171 1.00 82.06 400 SER A C 1
ATOM 3268 O O . SER A 1 400 ? 35.958 -14.968 -21.624 1.00 82.06 400 SER A O 1
ATOM 3270 N N . GLY A 1 401 ? 33.716 -14.702 -21.607 1.00 83.56 401 GLY A N 1
ATOM 3271 C CA . GLY A 1 401 ? 33.488 -15.301 -20.295 1.00 83.56 401 GLY A CA 1
ATOM 3272 C C . GLY A 1 401 ? 32.081 -15.874 -20.164 1.00 83.56 401 GLY A C 1
ATOM 3273 O O . GLY A 1 401 ? 31.219 -15.642 -21.016 1.00 83.56 401 GLY A O 1
ATOM 3274 N N . ASP A 1 402 ? 31.862 -16.622 -19.088 1.00 84.56 402 ASP A N 1
ATOM 3275 C CA . ASP A 1 402 ? 30.567 -17.173 -18.709 1.00 84.56 402 ASP A CA 1
ATOM 3276 C C . ASP A 1 402 ? 29.786 -16.216 -17.795 1.00 84.56 402 ASP A C 1
ATOM 3278 O O . ASP A 1 402 ? 30.299 -15.221 -17.286 1.00 84.56 402 ASP A O 1
ATOM 3282 N N . SER A 1 403 ? 28.492 -16.492 -17.621 1.00 86.31 403 SER A N 1
ATOM 3283 C CA . SER A 1 403 ? 27.595 -15.680 -16.783 1.00 86.31 403 SER A CA 1
ATOM 3284 C C . SER A 1 403 ? 27.080 -16.446 -15.561 1.00 86.31 403 SER A C 1
ATOM 3286 O O . SER A 1 403 ? 26.090 -16.036 -14.957 1.00 86.31 403 SER A O 1
ATOM 3288 N N . GLN A 1 404 ? 27.749 -17.541 -15.177 1.00 87.62 404 GLN A N 1
ATOM 3289 C CA . GLN A 1 404 ? 27.304 -18.431 -14.101 1.00 87.62 404 GLN A CA 1
ATOM 3290 C C . GLN A 1 404 ? 27.161 -17.716 -12.755 1.00 87.62 404 GLN A C 1
ATOM 3292 O O . GLN A 1 404 ? 26.133 -17.868 -12.099 1.00 87.62 404 GLN A O 1
ATOM 3297 N N . GLU A 1 405 ? 28.156 -16.917 -12.359 1.00 86.00 405 GLU A N 1
ATOM 3298 C CA . GLU A 1 405 ? 28.134 -16.190 -11.081 1.00 86.00 405 GLU A CA 1
ATOM 3299 C C . GLU A 1 405 ? 26.942 -15.222 -11.011 1.00 86.00 405 GLU A C 1
ATOM 3301 O O . GLU A 1 405 ? 26.195 -15.203 -10.033 1.00 86.00 405 GLU A O 1
ATOM 3306 N N . MET A 1 406 ? 26.708 -14.472 -12.092 1.00 88.94 406 MET A N 1
ATOM 3307 C CA . MET A 1 406 ? 25.633 -13.483 -12.170 1.00 88.94 406 MET A CA 1
ATOM 3308 C C . MET A 1 406 ? 24.242 -14.134 -12.211 1.00 88.94 406 MET A C 1
ATOM 3310 O O . MET A 1 406 ? 23.304 -13.653 -11.574 1.00 88.94 406 MET A O 1
ATOM 3314 N N . VAL A 1 407 ? 24.107 -15.253 -12.929 1.00 89.75 407 VAL A N 1
ATOM 3315 C CA . VAL A 1 407 ? 22.879 -16.062 -12.948 1.00 89.75 407 VAL A CA 1
ATOM 3316 C C . VAL A 1 407 ? 22.609 -16.684 -11.577 1.00 89.75 407 VAL A C 1
ATOM 3318 O O . VAL A 1 407 ? 21.463 -16.688 -11.130 1.00 89.75 407 VAL A O 1
ATOM 3321 N N . GLY A 1 408 ? 23.647 -17.147 -10.875 1.00 90.31 408 GLY A N 1
ATOM 3322 C CA . GLY A 1 408 ? 23.532 -17.656 -9.508 1.00 90.31 408 GLY A CA 1
ATOM 3323 C C . GLY A 1 408 ? 22.929 -16.621 -8.556 1.00 90.31 408 GLY A C 1
ATOM 3324 O O . GLY A 1 408 ? 21.971 -16.929 -7.844 1.00 90.31 408 GLY A O 1
ATOM 3325 N N . LEU A 1 409 ? 23.409 -15.372 -8.616 1.00 91.44 409 LEU A N 1
ATOM 3326 C CA . LEU A 1 409 ? 22.843 -14.263 -7.838 1.00 91.44 409 LEU A CA 1
ATOM 3327 C C . LEU A 1 409 ? 21.386 -13.964 -8.213 1.00 91.44 409 LEU A C 1
ATOM 3329 O O . LEU A 1 409 ? 20.575 -13.702 -7.328 1.00 91.44 409 LEU A O 1
ATOM 3333 N N . LEU A 1 410 ? 21.023 -14.032 -9.499 1.00 90.75 410 LEU A N 1
ATOM 3334 C CA . LEU A 1 410 ? 19.640 -13.819 -9.940 1.00 90.75 410 LEU A CA 1
ATOM 3335 C C . LEU A 1 410 ? 18.689 -14.886 -9.386 1.00 90.75 410 LEU A C 1
ATOM 3337 O O . LEU A 1 410 ? 17.635 -14.547 -8.852 1.00 90.75 410 LEU A O 1
ATOM 3341 N N . LEU A 1 411 ? 19.061 -16.165 -9.472 1.00 90.19 411 LEU A N 1
ATOM 3342 C CA . LEU A 1 411 ? 18.252 -17.263 -8.933 1.00 90.19 411 LEU A CA 1
ATOM 3343 C C . LEU A 1 411 ? 18.104 -17.149 -7.410 1.00 90.19 411 LEU A C 1
ATOM 3345 O O . LEU A 1 411 ? 17.007 -17.317 -6.874 1.00 90.19 411 LEU A O 1
ATOM 3349 N N . GLN A 1 412 ? 19.184 -16.785 -6.714 1.00 90.62 412 GLN A N 1
ATOM 3350 C CA . GLN A 1 412 ? 19.150 -16.523 -5.276 1.00 90.62 412 GLN A CA 1
ATOM 3351 C C . GLN A 1 412 ? 18.256 -15.319 -4.932 1.00 90.62 412 GLN A C 1
ATOM 3353 O O . GLN A 1 412 ? 17.511 -15.370 -3.948 1.00 90.62 412 GLN A O 1
ATOM 3358 N N . ALA A 1 413 ? 18.286 -14.255 -5.742 1.00 90.94 413 ALA A N 1
ATOM 3359 C CA . ALA A 1 413 ? 17.426 -13.084 -5.581 1.00 90.94 413 ALA A CA 1
ATOM 3360 C C . ALA A 1 413 ? 15.945 -13.445 -5.747 1.00 90.94 413 ALA A C 1
ATOM 3362 O O . ALA A 1 413 ? 15.140 -13.053 -4.906 1.00 90.94 413 ALA A O 1
ATOM 3363 N N . ILE A 1 414 ? 15.592 -14.233 -6.771 1.00 89.75 414 ILE A N 1
ATOM 3364 C CA . ILE A 1 414 ? 14.216 -14.699 -7.012 1.00 89.75 414 ILE A CA 1
ATOM 3365 C C . ILE A 1 414 ? 13.721 -15.536 -5.826 1.00 89.75 414 ILE A C 1
ATOM 3367 O O . ILE A 1 414 ? 12.673 -15.237 -5.256 1.00 89.75 414 ILE A O 1
ATOM 3371 N N . GLN A 1 415 ? 14.509 -16.514 -5.372 1.00 89.38 415 GLN A N 1
ATOM 3372 C CA . GLN A 1 415 ? 14.131 -17.350 -4.230 1.00 89.38 415 GLN A CA 1
ATOM 3373 C C . GLN A 1 415 ? 13.968 -16.528 -2.938 1.00 89.38 415 GLN A C 1
ATOM 3375 O O . GLN A 1 415 ? 13.072 -16.776 -2.127 1.00 89.38 415 GLN A O 1
ATOM 3380 N N . THR A 1 416 ? 14.844 -15.545 -2.720 1.00 88.62 416 THR A N 1
ATOM 3381 C CA . THR A 1 416 ? 14.780 -14.654 -1.551 1.00 88.62 416 THR A CA 1
ATOM 3382 C C . THR A 1 416 ? 13.571 -13.723 -1.632 1.00 88.62 416 THR A C 1
ATOM 3384 O O . THR A 1 416 ? 12.909 -13.489 -0.618 1.00 88.62 416 THR A O 1
ATOM 3387 N N . PHE A 1 417 ? 13.254 -13.224 -2.827 1.00 88.75 417 PHE A N 1
ATOM 3388 C CA . PHE A 1 417 ? 12.073 -12.414 -3.104 1.00 88.75 417 PHE A CA 1
ATOM 3389 C C . PHE A 1 417 ? 10.790 -13.188 -2.793 1.00 88.75 417 PHE A C 1
ATOM 3391 O O . PHE A 1 417 ? 9.988 -12.715 -1.994 1.00 88.75 417 PHE A O 1
ATOM 3398 N N . GLU A 1 418 ? 10.627 -14.402 -3.322 1.00 87.94 418 GLU A N 1
ATOM 3399 C CA . GLU A 1 418 ? 9.444 -15.236 -3.071 1.00 87.94 418 GLU A CA 1
ATOM 3400 C C . GLU A 1 418 ? 9.247 -15.515 -1.575 1.00 87.94 418 GLU A C 1
ATOM 3402 O O . GLU A 1 418 ? 8.161 -15.299 -1.036 1.00 87.94 418 GLU A O 1
ATOM 3407 N N . LYS A 1 419 ? 10.318 -15.900 -0.864 1.00 87.81 419 LYS A N 1
ATOM 3408 C CA . LYS A 1 419 ? 10.277 -16.110 0.595 1.00 87.81 419 LYS A CA 1
ATOM 3409 C C . LYS A 1 419 ? 9.827 -14.855 1.348 1.00 87.81 419 LYS A C 1
ATOM 3411 O O . LYS A 1 419 ? 9.035 -14.950 2.286 1.00 87.81 419 LYS A O 1
ATOM 3416 N N . ARG A 1 420 ? 10.316 -13.675 0.950 1.00 86.31 420 ARG A N 1
ATOM 3417 C CA . ARG A 1 420 ? 9.916 -12.392 1.551 1.00 86.31 420 ARG A CA 1
ATOM 3418 C C . ARG A 1 420 ? 8.469 -12.039 1.239 1.00 86.31 420 ARG A C 1
ATOM 3420 O O . ARG A 1 420 ? 7.757 -11.617 2.144 1.00 86.31 420 ARG A O 1
ATOM 3427 N N . VAL A 1 421 ? 8.027 -12.232 -0.001 1.00 87.75 421 VAL A N 1
ATOM 3428 C CA . VAL A 1 421 ? 6.646 -11.977 -0.427 1.00 87.75 421 VAL A CA 1
ATOM 3429 C C . VAL A 1 421 ? 5.665 -12.818 0.384 1.00 87.75 421 VAL A C 1
ATOM 3431 O O . VAL A 1 421 ? 4.693 -12.271 0.898 1.00 87.75 421 VAL A O 1
ATOM 3434 N N . VAL A 1 422 ? 5.947 -14.109 0.582 1.00 88.50 422 VAL A N 1
ATOM 3435 C CA . VAL A 1 422 ? 5.116 -14.986 1.423 1.00 88.50 422 VAL A CA 1
ATOM 3436 C C . VAL A 1 422 ? 4.969 -14.420 2.838 1.00 88.50 422 VAL A C 1
ATOM 3438 O O . VAL A 1 422 ? 3.855 -14.332 3.351 1.00 88.50 422 VAL A O 1
ATOM 3441 N N . LEU A 1 423 ? 6.067 -13.972 3.451 1.00 87.44 423 LEU A N 1
ATOM 3442 C CA . LEU A 1 423 ? 6.038 -13.387 4.794 1.00 87.44 423 LEU A CA 1
ATOM 3443 C C . LEU A 1 423 ? 5.272 -12.052 4.841 1.00 87.44 423 LEU A C 1
ATOM 3445 O O . LEU A 1 423 ? 4.517 -11.813 5.782 1.00 87.44 423 LEU A O 1
ATOM 3449 N N . ILE A 1 424 ? 5.422 -11.198 3.821 1.00 87.94 424 ILE A N 1
ATOM 3450 C CA . ILE A 1 424 ? 4.668 -9.938 3.704 1.00 87.94 424 ILE A CA 1
ATOM 3451 C C . ILE A 1 424 ? 3.162 -10.221 3.611 1.00 87.94 424 ILE A C 1
ATOM 3453 O O . ILE A 1 424 ? 2.375 -9.560 4.285 1.00 87.94 424 ILE A O 1
ATOM 3457 N N . TYR A 1 425 ? 2.753 -11.209 2.812 1.00 89.12 425 TYR A N 1
ATOM 3458 C CA . TYR A 1 425 ? 1.342 -11.549 2.600 1.00 89.12 425 TYR A CA 1
ATOM 3459 C C . TYR A 1 425 ? 0.713 -12.261 3.807 1.00 89.12 425 TYR A C 1
ATOM 3461 O O . TYR A 1 425 ? -0.456 -12.018 4.114 1.00 89.12 425 TYR A O 1
ATOM 3469 N N . ASP A 1 426 ? 1.481 -13.068 4.547 1.00 88.50 426 ASP A N 1
ATOM 3470 C CA . ASP A 1 426 ? 1.054 -13.624 5.839 1.00 88.50 426 ASP A CA 1
ATOM 3471 C C . ASP A 1 426 ? 0.771 -12.504 6.855 1.00 88.50 426 ASP A C 1
ATOM 3473 O O . ASP A 1 426 ? -0.305 -12.446 7.457 1.00 88.50 426 ASP A O 1
ATOM 3477 N N . GLN A 1 427 ? 1.691 -11.544 6.984 1.00 86.94 427 GLN A N 1
ATOM 3478 C CA . GLN A 1 427 ? 1.487 -10.377 7.844 1.00 86.94 427 GLN A CA 1
ATOM 3479 C C . GLN A 1 427 ? 0.321 -9.503 7.380 1.00 86.94 427 GLN A C 1
ATOM 3481 O O . GLN A 1 427 ? -0.455 -9.025 8.212 1.00 86.94 427 GLN A O 1
ATOM 3486 N N . LEU A 1 428 ? 0.179 -9.289 6.070 1.00 90.25 428 LEU A N 1
ATOM 3487 C CA . LEU A 1 428 ? -0.927 -8.526 5.501 1.00 90.25 428 LEU A CA 1
ATOM 3488 C C . LEU A 1 428 ? -2.267 -9.189 5.830 1.00 90.25 428 LEU A C 1
ATOM 3490 O O . LEU A 1 428 ? -3.164 -8.518 6.333 1.00 90.25 428 LEU A O 1
ATOM 3494 N N . SER A 1 429 ? -2.376 -10.506 5.643 1.00 91.25 429 SER A N 1
ATOM 3495 C CA . SER A 1 429 ? -3.586 -11.273 5.960 1.00 91.25 429 SER A CA 1
ATOM 3496 C C . SER A 1 429 ? -3.955 -11.142 7.439 1.00 91.25 429 SER A C 1
ATOM 3498 O O . SER A 1 429 ? -5.090 -10.802 7.771 1.00 91.25 429 SER A O 1
ATOM 3500 N N . LYS A 1 430 ? -2.984 -11.295 8.350 1.00 90.50 430 LYS A N 1
ATOM 3501 C CA . LYS A 1 430 ? -3.212 -11.088 9.791 1.00 90.50 430 LYS A CA 1
ATOM 3502 C C . LYS A 1 430 ? -3.642 -9.651 10.118 1.00 90.50 430 LYS A C 1
ATOM 3504 O O . LYS A 1 430 ? -4.524 -9.450 10.952 1.00 90.50 430 LYS A O 1
ATOM 3509 N N . THR A 1 431 ? -3.067 -8.659 9.436 1.00 90.94 431 THR A N 1
ATOM 3510 C CA . THR A 1 431 ? -3.411 -7.237 9.607 1.00 90.94 431 THR A CA 1
ATOM 3511 C C . THR A 1 431 ? -4.849 -6.955 9.166 1.00 90.94 431 THR A C 1
ATOM 3513 O O . THR A 1 431 ? -5.611 -6.333 9.907 1.00 90.94 431 THR A O 1
ATOM 3516 N N . VAL A 1 432 ? -5.254 -7.454 7.995 1.00 90.50 432 VAL A N 1
ATOM 3517 C CA . VAL A 1 432 ? -6.619 -7.300 7.467 1.00 90.50 432 VAL A CA 1
ATOM 3518 C C . VAL A 1 432 ? -7.638 -8.010 8.363 1.00 90.50 432 VAL A C 1
ATOM 3520 O O . VAL A 1 432 ? -8.698 -7.452 8.650 1.00 90.50 432 VAL A O 1
ATOM 3523 N N . MET A 1 433 ? -7.300 -9.185 8.900 1.00 90.38 433 MET A N 1
ATOM 3524 C CA . MET A 1 433 ? -8.140 -9.885 9.879 1.00 90.38 433 MET A CA 1
ATOM 3525 C C . MET A 1 433 ? -8.354 -9.069 11.158 1.00 90.38 433 MET A C 1
ATOM 3527 O O . MET A 1 433 ? -9.491 -8.914 11.607 1.00 90.38 433 MET A O 1
ATOM 3531 N N . CYS A 1 434 ? -7.289 -8.505 11.734 1.00 90.81 434 CYS A N 1
ATOM 3532 C CA . CYS A 1 434 ? -7.399 -7.637 12.912 1.00 90.81 434 CYS A CA 1
ATOM 3533 C C . CYS A 1 434 ? -8.246 -6.399 12.616 1.00 90.81 434 CYS A C 1
ATOM 3535 O O . CYS A 1 434 ? -9.089 -5.997 13.417 1.00 90.81 434 CYS A O 1
ATOM 3537 N N . LYS A 1 435 ? -8.080 -5.824 11.427 1.00 90.44 435 LYS A N 1
ATOM 3538 C CA . LYS A 1 435 ? -8.866 -4.675 10.996 1.00 90.44 435 LYS A CA 1
ATOM 3539 C C . LYS A 1 435 ? -10.351 -4.998 10.887 1.00 90.44 435 LYS A C 1
ATOM 3541 O O . LYS A 1 435 ? -11.166 -4.233 11.395 1.00 90.44 435 LYS A O 1
ATOM 3546 N N . ARG A 1 436 ? -10.713 -6.130 10.281 1.00 89.00 436 ARG A N 1
ATOM 3547 C CA . ARG A 1 436 ? -12.110 -6.575 10.211 1.00 89.00 436 ARG A CA 1
ATOM 3548 C C . ARG A 1 436 ? -12.701 -6.754 11.611 1.00 89.00 436 ARG A C 1
ATOM 3550 O O . ARG A 1 436 ? -13.757 -6.193 11.883 1.00 89.00 436 ARG A O 1
ATOM 3557 N N . LYS A 1 437 ? -11.987 -7.423 12.527 1.00 90.81 437 LYS A N 1
ATOM 3558 C CA . LYS A 1 437 ? -12.404 -7.528 13.939 1.00 90.81 437 LYS A CA 1
ATOM 3559 C C . LYS A 1 437 ? -12.640 -6.142 14.565 1.00 90.81 437 LYS A C 1
ATOM 3561 O O . LYS A 1 437 ? -13.633 -5.949 15.259 1.00 90.81 437 LYS A O 1
ATOM 3566 N N . ALA A 1 438 ? -11.768 -5.163 14.300 1.00 91.31 438 ALA A N 1
ATOM 3567 C CA . ALA A 1 438 ? -11.929 -3.791 14.796 1.00 91.31 438 ALA A CA 1
ATOM 3568 C C . ALA A 1 438 ? -13.203 -3.118 14.252 1.00 91.31 438 ALA A C 1
ATOM 3570 O O . ALA A 1 438 ? -13.948 -2.489 15.009 1.00 91.31 438 ALA A O 1
ATOM 3571 N N . LEU A 1 439 ? -13.467 -3.274 12.951 1.00 89.88 439 LEU A N 1
ATOM 3572 C CA . LEU A 1 439 ? -14.650 -2.729 12.282 1.00 89.88 439 LEU A CA 1
ATOM 3573 C C . LEU A 1 439 ? -15.948 -3.399 12.754 1.00 89.88 439 LEU A C 1
ATOM 3575 O O . LEU A 1 439 ? -16.951 -2.709 12.895 1.00 89.88 439 LEU A O 1
ATOM 3579 N N . GLU A 1 440 ? -15.930 -4.696 13.069 1.00 91.44 440 GLU A N 1
ATOM 3580 C CA . GLU A 1 440 ? -17.079 -5.429 13.624 1.00 91.44 440 GLU A CA 1
ATOM 3581 C C . GLU A 1 440 ? -17.368 -5.089 15.095 1.00 91.44 440 GLU A C 1
ATOM 3583 O O . GLU A 1 440 ? -18.523 -5.112 15.524 1.00 91.44 440 GLU A O 1
ATOM 3588 N N . LEU A 1 441 ? -16.335 -4.779 15.887 1.00 92.81 441 LEU A N 1
ATOM 3589 C CA . LEU A 1 441 ? -16.490 -4.388 17.293 1.00 92.81 441 LEU A CA 1
ATOM 3590 C C . LEU A 1 441 ? -16.983 -2.943 17.445 1.00 92.81 441 LEU A C 1
ATOM 3592 O O . LEU A 1 441 ? -17.759 -2.662 18.355 1.00 92.81 441 LEU A O 1
ATOM 3596 N N . SER A 1 442 ? -16.580 -2.032 16.553 1.00 91.19 442 SER A N 1
ATOM 3597 C CA . SER A 1 442 ? -16.954 -0.610 16.621 1.00 91.19 442 SER A CA 1
ATOM 3598 C C . SER A 1 442 ? -18.469 -0.341 16.727 1.00 91.19 442 SER A C 1
ATOM 3600 O O . SER A 1 442 ? -18.853 0.447 17.598 1.00 91.19 442 SER A O 1
ATOM 3602 N N . PRO A 1 443 ? -19.353 -0.956 15.908 1.00 93.88 443 PRO A N 1
ATOM 3603 C CA . PRO A 1 443 ? -20.796 -0.757 16.029 1.00 93.88 443 PRO A CA 1
ATOM 3604 C C . PRO A 1 443 ? -21.370 -1.399 17.296 1.00 93.88 443 PRO A C 1
ATOM 3606 O O . PRO A 1 443 ? -22.217 -0.782 17.929 1.00 93.88 443 PRO A O 1
ATOM 3609 N N . LYS A 1 444 ? -20.868 -2.567 17.721 1.00 92.94 444 LYS A N 1
ATOM 3610 C CA . LYS A 1 444 ? -21.328 -3.248 18.948 1.00 92.94 444 LYS A CA 1
ATOM 3611 C C . LYS A 1 444 ? -21.034 -2.428 20.203 1.00 92.94 444 LYS A C 1
ATOM 3613 O O . LYS A 1 444 ? -21.880 -2.316 21.078 1.00 92.94 444 LYS A O 1
ATOM 3618 N N . VAL A 1 445 ? -19.853 -1.806 20.267 1.00 93.31 445 VAL A N 1
ATOM 3619 C CA . VAL A 1 445 ? -19.503 -0.874 21.352 1.00 93.31 445 VAL A CA 1
ATOM 3620 C C . VAL A 1 445 ? -20.456 0.321 21.356 1.00 93.31 445 VAL A C 1
ATOM 3622 O O . VAL A 1 445 ? -20.942 0.707 22.412 1.00 93.31 445 VAL A O 1
ATOM 3625 N N . LYS A 1 446 ? -20.768 0.881 20.180 1.00 92.81 446 LYS A N 1
ATOM 3626 C CA . LYS A 1 446 ? -21.710 2.002 20.072 1.00 92.81 446 LYS A CA 1
ATOM 3627 C C . LYS A 1 446 ? -23.122 1.615 20.533 1.00 92.81 446 LYS A C 1
ATOM 3629 O O . LYS A 1 446 ? -23.726 2.365 21.286 1.00 92.81 446 LYS A O 1
ATOM 3634 N N . GLU A 1 447 ? -23.613 0.450 20.123 1.00 94.62 447 GLU A N 1
ATOM 3635 C CA . GLU A 1 447 ? -24.924 -0.072 20.522 1.00 94.62 447 GLU A CA 1
ATOM 3636 C C . GLU A 1 447 ? -25.037 -0.235 22.045 1.00 94.62 447 GLU A C 1
ATOM 3638 O O . GLU A 1 447 ? -25.993 0.252 22.646 1.00 94.62 447 GLU A O 1
ATOM 3643 N N . VAL A 1 448 ? -24.036 -0.847 22.686 1.00 94.06 448 VAL A N 1
ATOM 3644 C CA . VAL A 1 448 ? -24.022 -1.025 24.147 1.00 94.06 448 VAL A CA 1
ATOM 3645 C C . VAL A 1 448 ? -23.961 0.319 24.876 1.00 94.06 448 VAL A C 1
ATOM 3647 O O . VAL A 1 448 ? -24.693 0.511 25.844 1.00 94.06 448 VAL A O 1
ATOM 3650 N N . MET A 1 449 ? -23.167 1.278 24.391 1.00 92.56 449 MET A N 1
ATOM 3651 C CA . MET A 1 449 ? -23.144 2.637 24.950 1.00 92.56 449 MET A CA 1
ATOM 3652 C C . MET A 1 449 ? -24.508 3.337 24.834 1.00 92.56 449 MET A C 1
ATOM 3654 O O . MET A 1 449 ? -24.978 3.952 25.793 1.00 92.56 449 MET A O 1
ATOM 3658 N N . ASP A 1 450 ? -25.186 3.211 23.689 1.00 93.75 450 ASP A N 1
ATOM 3659 C CA . ASP A 1 450 ? -26.518 3.791 23.487 1.00 93.75 450 ASP A CA 1
ATOM 3660 C C . ASP A 1 450 ? -27.560 3.153 24.431 1.00 93.75 450 ASP A C 1
ATOM 3662 O O . ASP A 1 450 ? -28.387 3.868 25.004 1.00 93.75 450 ASP A O 1
ATOM 3666 N N . LEU A 1 451 ? -27.495 1.835 24.656 1.00 93.75 451 LEU A N 1
ATOM 3667 C CA . LEU A 1 451 ? -28.340 1.129 25.630 1.00 93.75 451 LEU A CA 1
ATOM 3668 C C . LEU A 1 451 ? -28.050 1.565 27.070 1.00 93.75 451 LEU A C 1
ATOM 3670 O O . LEU A 1 451 ? -28.977 1.848 27.826 1.00 93.75 451 LEU A O 1
ATOM 3674 N N . MET A 1 452 ? -26.777 1.684 27.448 1.00 93.88 452 MET A N 1
ATOM 3675 C CA . MET A 1 452 ? -26.381 2.148 28.780 1.00 93.88 452 MET A CA 1
ATOM 3676 C C . MET A 1 452 ? -26.862 3.572 29.055 1.00 93.88 452 MET A C 1
ATOM 3678 O O . MET A 1 452 ? -27.321 3.874 30.154 1.00 93.88 452 MET A O 1
ATOM 3682 N N . LYS A 1 453 ? -26.835 4.441 28.043 1.00 93.44 453 LYS A N 1
ATOM 3683 C CA . LYS A 1 453 ? -27.383 5.795 28.142 1.00 93.44 453 LYS A CA 1
ATOM 3684 C C . LYS A 1 453 ? -28.904 5.802 28.323 1.00 93.44 453 LYS A C 1
ATOM 3686 O O . LYS A 1 453 ? -29.433 6.669 29.020 1.00 93.44 453 LYS A O 1
ATOM 3691 N N . GLN A 1 454 ? -29.620 4.859 27.710 1.00 93.50 454 GLN A N 1
ATOM 3692 C CA . GLN A 1 454 ? -31.062 4.692 27.929 1.00 93.50 454 GLN A CA 1
ATOM 3693 C C . GLN A 1 454 ? -31.361 4.194 29.347 1.00 93.50 454 GLN A C 1
ATOM 3695 O O . GLN A 1 454 ? -32.249 4.745 30.002 1.00 93.50 454 GLN A O 1
ATOM 3700 N N . ASP A 1 455 ? -30.596 3.212 29.832 1.00 92.75 455 ASP 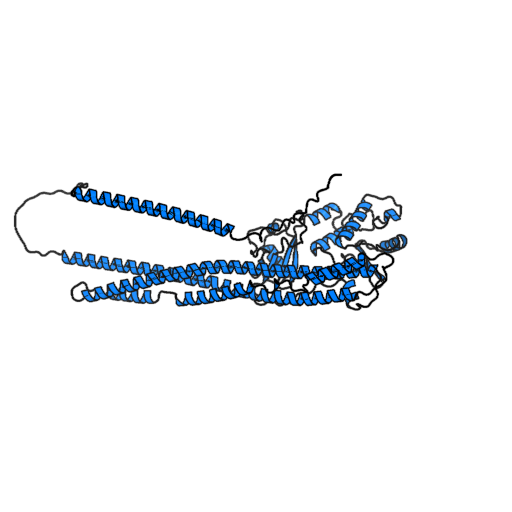A N 1
ATOM 3701 C CA . ASP A 1 455 ? -30.690 2.706 31.204 1.00 92.75 455 ASP A CA 1
ATOM 3702 C C . ASP A 1 455 ? -30.431 3.835 32.217 1.00 92.75 455 ASP A C 1
ATOM 3704 O O . ASP A 1 455 ? -31.218 4.030 33.143 1.00 92.75 455 ASP A O 1
ATOM 3708 N N . ASP A 1 456 ? -29.402 4.656 31.987 1.00 92.75 456 ASP A N 1
ATOM 3709 C CA . ASP A 1 456 ? -29.075 5.818 32.819 1.00 92.75 456 ASP A CA 1
ATOM 3710 C C . ASP A 1 456 ? -30.249 6.802 32.934 1.00 92.75 456 ASP A C 1
ATOM 3712 O O . ASP A 1 456 ? -30.689 7.162 34.031 1.00 92.75 456 ASP A O 1
ATOM 3716 N N . GLN A 1 457 ? -30.824 7.191 31.792 1.00 93.75 457 GLN A N 1
ATOM 3717 C CA . GLN A 1 457 ? -31.977 8.091 31.751 1.00 93.75 457 GLN A CA 1
ATOM 3718 C C . GLN A 1 457 ? -33.209 7.487 32.427 1.00 93.75 457 GLN A C 1
ATOM 3720 O O . GLN A 1 457 ? -33.998 8.215 33.039 1.00 93.75 457 GLN A O 1
ATOM 3725 N N . LEU A 1 458 ? -33.404 6.173 32.306 1.00 92.81 458 LEU A N 1
ATOM 3726 C CA . LEU A 1 458 ? -34.507 5.477 32.950 1.00 92.81 458 LEU A CA 1
ATOM 3727 C C . LEU A 1 458 ? -34.350 5.513 34.472 1.00 92.81 458 LEU A C 1
ATOM 3729 O O . LEU A 1 458 ? -35.301 5.896 35.153 1.00 92.81 458 LEU A O 1
ATOM 3733 N N . VAL A 1 459 ? -33.166 5.196 35.002 1.00 93.31 459 VAL A N 1
ATOM 3734 C CA . VAL A 1 459 ? -32.885 5.223 36.448 1.00 93.31 459 VAL A CA 1
ATOM 3735 C C . VAL A 1 459 ? -33.125 6.617 37.026 1.00 93.31 459 VAL A C 1
ATOM 3737 O O . VAL A 1 459 ? -33.848 6.753 38.015 1.00 93.31 459 VAL A O 1
ATOM 3740 N N . VAL A 1 460 ? -32.616 7.664 36.368 1.00 94.12 460 VAL A N 1
ATOM 3741 C CA . VAL A 1 460 ? -32.807 9.057 36.808 1.00 94.12 460 VAL A CA 1
ATOM 3742 C C . VAL A 1 460 ? -34.292 9.433 36.846 1.00 94.12 460 VAL A C 1
ATOM 3744 O O . VAL A 1 460 ? -34.778 9.923 37.867 1.00 94.12 460 VAL A O 1
ATOM 3747 N N . LYS A 1 461 ? -35.055 9.133 35.785 1.00 93.44 461 LYS A N 1
ATOM 3748 C CA . LYS A 1 461 ? -36.503 9.422 35.734 1.00 93.44 461 LYS A CA 1
ATOM 3749 C C . LYS A 1 461 ? -37.296 8.649 36.788 1.00 93.44 461 LYS A C 1
ATOM 3751 O O . LYS A 1 461 ? -38.279 9.161 37.324 1.00 93.44 461 LYS A O 1
ATOM 3756 N N . ARG A 1 462 ? -36.914 7.400 37.077 1.00 91.00 462 ARG A N 1
ATOM 3757 C CA . ARG A 1 462 ? -37.564 6.587 38.118 1.00 91.00 462 ARG A CA 1
ATOM 3758 C C . ARG A 1 462 ? -37.278 7.145 39.506 1.00 91.00 462 ARG A C 1
ATOM 3760 O O . ARG A 1 462 ? -38.212 7.247 40.297 1.00 91.00 462 ARG A O 1
ATOM 3767 N N . GLN A 1 463 ? -36.038 7.551 39.775 1.00 91.94 463 GLN A N 1
ATOM 3768 C CA . GLN A 1 463 ? -35.656 8.178 41.040 1.00 91.94 463 GLN A CA 1
ATOM 3769 C C . GLN A 1 463 ? -36.449 9.467 41.272 1.00 91.94 463 GLN A C 1
ATOM 3771 O O . GLN A 1 463 ? -37.050 9.637 42.331 1.00 91.94 463 GLN A O 1
ATOM 3776 N N . GLU A 1 464 ? -36.498 10.341 40.266 1.00 94.25 464 GLU A N 1
ATOM 3777 C CA . GLU A 1 464 ? -37.234 11.604 40.331 1.00 94.25 464 GLU A CA 1
ATOM 3778 C C . GLU A 1 464 ? -38.725 11.367 40.600 1.00 94.25 464 GLU A C 1
ATOM 3780 O O . GLU A 1 464 ? -39.293 11.938 41.534 1.00 94.25 464 GLU A O 1
ATOM 3785 N N . LYS A 1 465 ? -39.353 10.467 39.831 1.00 92.44 465 LYS A N 1
ATOM 3786 C CA . LYS A 1 465 ? -40.768 10.122 40.006 1.00 92.44 465 LYS A CA 1
ATOM 3787 C C . LYS A 1 465 ? -41.050 9.607 41.419 1.00 92.44 465 LYS A C 1
ATOM 3789 O O . LYS A 1 465 ? -42.033 10.020 42.030 1.00 92.44 465 LYS A O 1
ATOM 3794 N N . ARG A 1 466 ? -40.186 8.738 41.951 1.00 92.31 466 ARG A N 1
ATOM 3795 C CA . ARG A 1 466 ? -40.340 8.172 43.296 1.00 92.31 466 ARG A CA 1
ATOM 3796 C C . ARG A 1 466 ? -40.270 9.251 44.378 1.00 92.31 466 ARG A C 1
ATOM 3798 O O . ARG A 1 466 ? -41.131 9.302 45.252 1.00 92.31 466 ARG A O 1
ATOM 3805 N N . GLN A 1 467 ? -39.299 10.160 44.284 1.00 93.25 467 GLN A N 1
ATOM 3806 C CA . GLN A 1 467 ? -39.170 11.277 45.223 1.00 93.25 467 GLN A CA 1
ATOM 3807 C C . GLN A 1 467 ? -40.372 12.230 45.147 1.00 93.25 467 GLN A C 1
ATOM 3809 O O . GLN A 1 467 ? -40.900 12.636 46.182 1.00 93.25 467 GLN A O 1
ATOM 3814 N N . GLN A 1 468 ? -40.860 12.551 43.945 1.00 93.00 468 GLN A N 1
ATOM 3815 C CA . GLN A 1 468 ? -42.065 13.370 43.770 1.00 93.00 468 GLN A CA 1
ATOM 3816 C C . GLN A 1 468 ? -43.312 12.706 44.379 1.00 93.00 468 GLN A C 1
ATOM 3818 O O . GLN A 1 468 ? -44.118 13.378 45.025 1.00 93.00 468 GLN A O 1
ATOM 3823 N N . GLU A 1 469 ? -43.471 11.391 44.210 1.00 88.81 469 GLU A N 1
ATOM 3824 C CA . GLU A 1 469 ? -44.559 10.620 44.821 1.00 88.81 469 GLU A CA 1
ATOM 3825 C C . GLU A 1 469 ? -44.498 10.658 46.355 1.00 88.81 469 GLU A C 1
ATOM 3827 O O . GLU A 1 469 ? -45.531 10.867 46.996 1.00 88.81 469 GLU A O 1
ATOM 3832 N N . LEU A 1 470 ? -43.303 10.556 46.945 1.00 88.88 470 LEU A N 1
ATOM 3833 C CA . LEU A 1 470 ? -43.108 10.680 48.393 1.00 88.88 470 LEU A CA 1
ATOM 3834 C C . LEU A 1 470 ? -43.495 12.080 48.910 1.00 88.88 470 LEU A C 1
ATOM 3836 O O . LEU A 1 470 ? -44.230 12.202 49.891 1.00 88.88 470 LEU A O 1
ATOM 3840 N N . TRP A 1 471 ? -43.087 13.148 48.216 1.00 91.19 471 TRP A N 1
ATOM 3841 C CA . TRP A 1 471 ? -43.502 14.516 48.558 1.00 91.19 471 TRP A CA 1
ATOM 3842 C C . TRP A 1 471 ? -45.016 14.723 48.434 1.00 91.19 471 TRP A C 1
ATOM 3844 O O . TRP A 1 471 ? -45.617 15.448 49.231 1.00 91.19 471 TRP A O 1
ATOM 3854 N N . ASN A 1 472 ? -45.660 14.078 47.460 1.00 87.81 472 ASN A N 1
ATOM 3855 C CA . ASN A 1 472 ? -47.113 14.127 47.316 1.00 87.81 472 ASN A CA 1
ATOM 3856 C C . ASN A 1 472 ? -47.828 13.399 48.463 1.00 87.81 472 ASN A C 1
ATOM 3858 O O . ASN A 1 472 ? -48.831 13.913 48.960 1.00 87.81 472 ASN A O 1
ATOM 3862 N N . LEU A 1 473 ? -47.296 12.267 48.941 1.00 85.06 473 LEU A N 1
ATOM 3863 C CA . LEU A 1 473 ? -47.805 11.606 50.149 1.00 85.06 473 LEU A CA 1
ATOM 3864 C C . LEU A 1 473 ? -47.735 12.533 51.367 1.00 85.06 473 LEU A C 1
ATOM 3866 O O . LEU A 1 473 ? -48.711 12.632 52.111 1.00 85.06 473 LEU A O 1
ATOM 3870 N N . LEU A 1 474 ? -46.634 13.274 51.528 1.00 86.06 474 LEU A N 1
ATOM 3871 C CA . LEU A 1 474 ? -46.493 14.245 52.614 1.00 86.06 474 LEU A CA 1
ATOM 3872 C C . LEU A 1 474 ? -47.529 15.376 52.515 1.00 86.06 474 LEU A C 1
ATOM 3874 O O . LEU A 1 474 ? -48.161 15.719 53.512 1.00 86.06 474 LEU A O 1
ATOM 3878 N N . LYS A 1 475 ? -47.776 15.920 51.314 1.00 87.38 475 LYS A N 1
ATOM 3879 C CA . LYS A 1 475 ? -48.833 16.931 51.103 1.00 87.38 475 LYS A CA 1
ATOM 3880 C C . LYS A 1 475 ? -50.212 16.407 51.511 1.00 87.38 475 LYS A C 1
ATOM 3882 O O . LYS A 1 475 ? -50.967 17.123 52.171 1.00 87.38 475 LYS A O 1
ATOM 3887 N N . ILE A 1 476 ? -50.529 15.159 51.156 1.00 82.69 476 ILE A N 1
ATOM 3888 C CA . ILE A 1 476 ? -51.788 14.509 51.548 1.00 82.69 476 ILE A CA 1
ATOM 3889 C C . ILE A 1 476 ? -51.854 14.367 53.074 1.00 82.69 476 ILE A C 1
ATOM 3891 O O . ILE A 1 476 ? -52.873 14.724 53.667 1.00 82.69 476 ILE A O 1
ATOM 3895 N N . ALA A 1 477 ? -50.771 13.928 53.721 1.00 80.38 477 ALA A N 1
ATOM 3896 C CA . ALA A 1 477 ? -50.688 13.825 55.179 1.00 80.38 477 ALA A CA 1
ATOM 3897 C C . ALA A 1 477 ? -50.975 15.170 55.865 1.00 80.38 477 ALA A C 1
ATOM 3899 O O . ALA A 1 477 ? -51.854 15.259 56.723 1.00 80.38 477 ALA A O 1
ATOM 3900 N N . CYS A 1 478 ? -50.308 16.242 55.426 1.00 82.12 478 CYS A N 1
ATOM 3901 C CA . CYS A 1 478 ? -50.498 17.584 55.976 1.00 82.12 478 CYS A CA 1
ATOM 3902 C C . CYS A 1 478 ? -51.924 18.114 55.773 1.00 82.12 478 CYS A C 1
ATOM 3904 O O . CYS A 1 478 ? -52.432 18.829 56.633 1.00 82.12 478 CYS A O 1
ATOM 3906 N N . SER A 1 479 ? -52.589 17.758 54.668 1.00 78.81 479 SER A N 1
ATOM 3907 C CA . SER A 1 479 ? -53.984 18.152 54.429 1.00 78.81 479 SER A CA 1
ATOM 3908 C C . SER A 1 479 ? -54.979 17.431 55.348 1.00 78.81 479 SER A C 1
ATOM 3910 O O . SER A 1 479 ? -55.949 18.042 55.788 1.00 78.81 479 SER A O 1
ATOM 3912 N N . LYS A 1 480 ? -54.713 16.167 55.713 1.00 68.50 480 LYS A N 1
ATOM 3913 C CA . LYS A 1 480 ? -55.569 15.387 56.625 1.00 68.50 480 LYS A CA 1
ATOM 3914 C C . LYS A 1 480 ? -55.463 15.838 58.083 1.00 68.50 480 LYS A C 1
ATOM 3916 O O . LYS A 1 480 ? -56.461 15.811 58.791 1.00 68.50 480 LYS A O 1
ATOM 3921 N N . VAL A 1 481 ? -54.291 16.303 58.518 1.00 58.97 481 VAL A N 1
ATOM 3922 C CA . VAL A 1 481 ? -54.079 16.833 59.882 1.00 58.97 481 VAL A CA 1
ATOM 3923 C C . VAL A 1 481 ? -54.698 18.235 60.065 1.00 58.97 481 VAL A C 1
ATOM 3925 O O . VAL A 1 481 ? -54.872 18.689 61.191 1.00 58.97 481 VAL A O 1
ATOM 3928 N N . ARG A 1 482 ? -55.083 18.923 58.978 1.00 46.12 482 ARG A N 1
ATOM 3929 C CA . ARG A 1 482 ? -55.582 20.315 58.993 1.00 46.12 482 ARG A CA 1
ATOM 3930 C C . ARG A 1 482 ? -57.084 20.475 58.682 1.00 46.12 482 ARG A C 1
ATOM 3932 O O . ARG A 1 482 ? -57.505 21.577 58.337 1.00 46.12 482 ARG A O 1
ATOM 3939 N N . GLY A 1 483 ? -57.885 19.408 58.783 1.00 36.72 483 GLY A N 1
ATOM 3940 C CA . GLY A 1 483 ? -59.357 19.445 58.655 1.00 36.72 483 GLY A CA 1
ATOM 3941 C C . GLY A 1 483 ? -60.073 19.833 59.968 1.00 36.72 483 GLY A C 1
ATOM 3942 O O . GLY A 1 483 ? -59.529 19.571 61.039 1.00 36.72 483 GLY A O 1
ATOM 3943 N N . PRO A 1 484 ? -61.261 20.475 59.926 1.00 42.12 484 PRO A N 1
ATOM 3944 C CA . PRO A 1 484 ? -61.785 21.273 61.036 1.00 42.12 484 PRO A CA 1
ATOM 3945 C C . PRO A 1 484 ? -62.421 20.414 62.137 1.00 42.12 484 PRO A C 1
ATOM 3947 O O . PRO A 1 484 ? -63.435 19.757 61.918 1.00 42.12 484 PRO A O 1
ATOM 3950 N N . VAL A 1 485 ? -61.878 20.488 63.353 1.00 34.66 485 VAL A N 1
ATOM 3951 C CA . VAL A 1 485 ? -62.602 20.088 64.565 1.00 34.66 485 VAL A CA 1
ATOM 3952 C C . VAL A 1 485 ? -63.532 21.243 64.935 1.00 34.66 485 VAL A C 1
ATOM 3954 O O . VAL A 1 485 ? -63.122 22.242 65.520 1.00 34.66 485 VAL A O 1
ATOM 3957 N N . THR A 1 486 ? -64.789 21.134 64.515 1.00 41.94 486 THR A N 1
ATOM 3958 C CA . THR A 1 486 ? -65.886 22.012 64.926 1.00 41.94 486 THR A CA 1
ATOM 3959 C C . THR A 1 486 ? -66.287 21.711 66.369 1.00 41.94 486 THR A C 1
ATOM 3961 O O . THR A 1 486 ? -66.821 20.640 66.653 1.00 41.94 486 THR A O 1
ATOM 3964 N N . GLY A 1 487 ? -66.067 22.687 67.249 1.00 31.16 487 GLY A N 1
ATOM 3965 C CA . GLY A 1 487 ? -66.564 22.753 68.623 1.00 31.16 487 GLY A CA 1
ATOM 3966 C C . GLY A 1 487 ? -66.556 24.208 69.109 1.00 31.16 487 GLY A C 1
ATOM 3967 O O . GLY A 1 487 ? -65.556 24.672 69.637 1.00 31.16 487 GLY A O 1
ATOM 3968 N N . SER A 1 488 ? -67.656 24.912 68.825 1.00 30.11 488 SER A N 1
ATOM 3969 C CA . SER A 1 488 ? -68.128 26.233 69.302 1.00 30.11 488 SER A CA 1
ATOM 3970 C C . SER A 1 488 ? -67.881 26.584 70.792 1.00 30.11 488 SER A C 1
ATOM 3972 O O . SER A 1 488 ? -67.610 25.668 71.565 1.00 30.11 488 SER A O 1
ATOM 3974 N N . PRO A 1 489 ? -68.245 27.800 71.281 1.00 52.09 489 PRO A N 1
ATOM 3975 C CA . PRO A 1 489 ? -68.250 29.146 70.672 1.00 52.09 489 PRO A CA 1
ATOM 3976 C C . PRO A 1 489 ? -67.733 30.259 71.641 1.00 52.09 489 PRO A C 1
ATOM 3978 O O . PRO A 1 489 ? -67.319 29.991 72.761 1.00 52.09 489 PRO A O 1
ATOM 3981 N N . ASP A 1 490 ? -67.846 31.516 71.193 1.00 29.69 490 ASP A N 1
ATOM 3982 C CA . ASP A 1 490 ? -67.895 32.774 71.968 1.00 29.69 490 ASP A CA 1
ATOM 3983 C C . ASP A 1 490 ? -66.580 33.444 72.421 1.00 29.69 490 ASP A C 1
ATOM 3985 O O . ASP A 1 490 ? -65.967 33.111 73.427 1.00 29.69 490 ASP A O 1
ATOM 3989 N N . SER A 1 491 ? -66.220 34.565 71.785 1.00 30.00 491 SER A N 1
ATOM 3990 C CA . SER A 1 491 ? -66.763 35.864 72.218 1.00 30.00 491 SER A CA 1
ATOM 3991 C C . SER A 1 491 ? -66.250 37.035 71.358 1.00 30.00 491 SER A C 1
ATOM 3993 O O . SER A 1 491 ? -65.066 37.172 71.075 1.00 30.00 491 SER A O 1
ATOM 3995 N N . MET A 1 492 ? -67.224 37.843 70.926 1.00 31.23 492 MET A N 1
ATOM 3996 C CA . MET A 1 492 ? -67.219 39.287 70.645 1.00 31.23 492 MET A CA 1
ATOM 3997 C C . MET A 1 492 ? -65.977 39.976 70.051 1.00 31.23 492 MET A C 1
ATOM 3999 O O . MET A 1 492 ? -64.960 40.168 70.707 1.00 31.23 492 MET A O 1
ATOM 4003 N N . GLY A 1 493 ? -66.164 40.562 68.861 1.00 29.92 493 GLY A N 1
ATOM 4004 C CA . GLY A 1 493 ? -65.255 41.586 68.337 1.00 29.92 493 GLY A CA 1
ATOM 4005 C C . GLY A 1 493 ? -65.518 42.004 66.891 1.00 29.92 493 GLY A C 1
ATOM 4006 O O . GLY A 1 493 ? -64.685 41.804 66.021 1.00 29.92 493 GLY A O 1
ATOM 4007 N N . THR A 1 494 ? -66.709 42.541 66.646 1.00 30.12 494 THR A N 1
ATOM 4008 C CA . THR A 1 494 ? -67.212 43.247 65.451 1.00 30.12 494 THR A CA 1
ATOM 4009 C C . THR A 1 494 ? -66.206 43.828 64.433 1.00 30.12 494 THR A C 1
ATOM 4011 O O . THR A 1 494 ? -65.468 44.752 64.756 1.00 30.12 494 THR A O 1
ATOM 4014 N N . SER A 1 495 ? -66.417 43.451 63.156 1.00 31.23 495 SER A N 1
ATOM 4015 C CA . SER A 1 495 ? -66.478 44.313 61.943 1.00 31.23 495 SER A CA 1
ATOM 4016 C C . SER A 1 495 ? -65.180 45.032 61.500 1.00 31.23 495 SER A C 1
ATOM 4018 O O . SER A 1 495 ? -64.589 45.769 62.269 1.00 31.23 495 SER A O 1
ATOM 4020 N N . ARG A 1 496 ? -64.674 44.933 60.262 1.00 30.33 496 ARG A N 1
ATOM 4021 C CA . ARG A 1 496 ? -65.244 45.398 58.978 1.00 30.33 496 ARG A CA 1
ATOM 4022 C C . ARG A 1 496 ? -64.285 45.029 57.822 1.00 30.33 496 ARG A C 1
ATOM 4024 O O . ARG A 1 496 ? -63.104 44.797 58.040 1.00 30.33 496 ARG A O 1
ATOM 4031 N N . MET A 1 497 ? -64.825 45.008 56.604 1.00 36.59 497 MET A N 1
ATOM 4032 C CA . MET A 1 497 ? -64.177 44.684 55.324 1.00 36.59 497 MET A CA 1
ATOM 4033 C C . MET A 1 497 ? -62.858 45.417 55.026 1.00 36.59 497 MET A C 1
ATOM 4035 O O . MET A 1 497 ? -62.794 46.624 55.228 1.00 36.59 497 MET A O 1
ATOM 4039 N N . ALA A 1 498 ? -61.902 44.714 54.397 1.00 26.05 498 ALA A N 1
ATOM 4040 C CA . ALA A 1 498 ? -61.126 45.193 53.240 1.00 26.05 498 ALA A CA 1
ATOM 4041 C C . ALA A 1 498 ? -60.183 44.093 52.697 1.00 26.05 498 ALA A C 1
ATOM 4043 O O . ALA A 1 498 ? -59.367 43.533 53.422 1.00 26.05 498 ALA A O 1
ATOM 4044 N N . GLN A 1 499 ? -60.252 43.836 51.396 1.00 28.34 499 GLN A N 1
ATOM 4045 C CA . GLN A 1 499 ? -59.099 43.466 50.565 1.00 28.34 499 GLN A CA 1
ATOM 4046 C C . GLN A 1 499 ? -58.860 44.652 49.605 1.00 28.34 499 GLN A C 1
ATOM 4048 O O . GLN A 1 499 ? -59.800 45.421 49.390 1.00 28.34 499 GLN A O 1
ATOM 4053 N N . PRO A 1 500 ? -57.734 44.744 48.874 1.00 43.38 500 PRO A N 1
ATOM 4054 C CA . PRO A 1 500 ? -56.367 44.298 49.180 1.00 43.38 500 PRO A CA 1
ATOM 4055 C C . PRO A 1 500 ? -55.313 45.350 48.746 1.00 43.38 500 PRO A C 1
ATOM 4057 O O . PRO A 1 500 ? -55.411 45.857 47.640 1.00 43.38 500 PRO A O 1
ATOM 4060 N N . THR A 1 501 ? -54.230 45.597 49.496 1.00 30.14 501 THR A N 1
ATOM 4061 C CA . THR A 1 501 ? -52.975 46.076 48.864 1.00 30.14 501 THR A CA 1
ATOM 4062 C C . THR A 1 501 ? -51.752 45.977 49.781 1.00 30.14 501 THR A C 1
ATOM 4064 O O . THR A 1 501 ? -51.733 46.548 50.862 1.00 30.14 501 THR A O 1
ATOM 4067 N N . GLN A 1 502 ? -50.735 45.294 49.246 1.00 43.53 502 GLN A N 1
ATOM 4068 C CA . GLN A 1 502 ? -49.285 45.476 49.410 1.00 43.53 502 GLN A CA 1
ATOM 4069 C C . GLN A 1 502 ? -48.661 45.424 50.816 1.00 43.53 502 GLN A C 1
ATOM 4071 O O . GLN A 1 502 ? -48.660 46.399 51.557 1.00 43.53 502 GLN A O 1
ATOM 4076 N N . LEU A 1 503 ? -47.966 44.315 51.098 1.00 29.64 503 LEU A N 1
ATOM 4077 C CA . LEU A 1 503 ? -46.908 44.255 52.107 1.00 29.64 503 LEU A CA 1
ATOM 4078 C C . LEU A 1 503 ? -45.593 43.819 51.453 1.00 29.64 503 LEU A C 1
ATOM 4080 O O . LEU A 1 503 ? -45.382 42.648 51.141 1.00 29.64 503 LEU A O 1
ATOM 4084 N N . PHE A 1 504 ? -44.720 44.806 51.260 1.00 32.28 504 PHE A N 1
ATOM 4085 C CA . PHE A 1 504 ? -43.281 44.630 51.127 1.00 32.28 504 PHE A CA 1
ATOM 4086 C C . PHE A 1 504 ? -42.680 44.305 52.509 1.00 32.28 504 PHE A C 1
ATOM 4088 O O . PHE A 1 504 ? -42.868 45.046 53.468 1.00 32.28 504 PHE A O 1
ATOM 4095 N N . SER A 1 505 ? -41.977 43.173 52.573 1.00 39.25 505 SER A N 1
ATOM 4096 C CA . SER A 1 505 ? -40.704 42.914 53.274 1.00 39.25 505 SER A CA 1
ATOM 4097 C C . SER A 1 505 ? -40.336 43.685 54.558 1.00 39.25 505 SER A C 1
ATOM 4099 O O . SER A 1 505 ? -39.905 44.832 54.483 1.00 39.25 505 SER A O 1
ATOM 4101 N N . GLN A 1 506 ? -40.252 42.952 55.680 1.00 32.25 506 GLN A N 1
ATOM 4102 C CA . GLN A 1 506 ? -39.138 43.024 56.648 1.00 32.25 506 GLN A CA 1
ATOM 4103 C C . GLN A 1 506 ? -38.862 41.628 57.261 1.00 32.25 506 GLN A C 1
ATOM 4105 O O . GLN A 1 506 ? -39.810 40.987 57.719 1.00 32.25 506 GLN A O 1
ATOM 4110 N N . PRO A 1 507 ? -37.605 41.136 57.296 1.00 35.50 507 PRO A N 1
ATOM 4111 C CA . PRO A 1 507 ? -37.201 40.012 58.141 1.00 35.50 507 PRO A CA 1
ATOM 4112 C C . PRO A 1 507 ? -36.824 40.470 59.569 1.00 35.50 507 PRO A C 1
ATOM 4114 O O . PRO A 1 507 ? -36.475 41.636 59.766 1.00 35.50 507 PRO A O 1
ATOM 4117 N N . PRO A 1 508 ? -36.868 39.570 60.572 1.00 39.06 508 PRO A N 1
ATOM 4118 C CA . PRO A 1 508 ? -36.588 39.903 61.965 1.00 39.06 508 PRO A CA 1
ATOM 4119 C C . PRO A 1 508 ? -35.085 40.091 62.226 1.00 39.06 508 PRO A C 1
ATOM 4121 O O . PRO A 1 508 ? -34.242 39.386 61.674 1.00 39.06 508 PRO A O 1
ATOM 4124 N N . VAL A 1 509 ? -34.761 41.048 63.098 1.00 44.34 509 VAL A N 1
ATOM 4125 C CA . VAL A 1 509 ? -33.399 41.406 63.524 1.00 44.34 509 VAL A CA 1
ATOM 4126 C C . VAL A 1 509 ? -32.797 40.286 64.386 1.00 44.34 509 VAL A C 1
ATOM 4128 O O . VAL A 1 509 ? -33.331 39.966 65.447 1.00 44.34 509 VAL A O 1
ATOM 4131 N N . LEU A 1 510 ? -31.675 39.706 63.943 1.00 50.78 510 LEU A N 1
ATOM 4132 C CA . LEU A 1 510 ? -30.828 38.799 64.733 1.00 50.78 510 LEU A CA 1
ATOM 4133 C C . 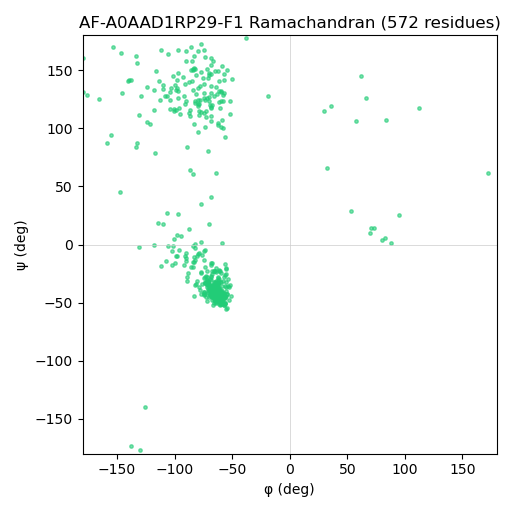LEU A 1 510 ? -29.804 39.599 65.572 1.00 50.78 510 LEU A C 1
ATOM 4135 O O . LEU A 1 510 ? -29.367 40.664 65.131 1.00 50.78 510 LEU A O 1
ATOM 4139 N N . PRO A 1 511 ? -29.375 39.110 66.755 1.00 50.97 511 PRO A N 1
ATOM 4140 C CA . PRO A 1 511 ? -28.396 39.803 67.596 1.00 50.97 511 PRO A CA 1
ATOM 4141 C C . PRO A 1 511 ? -27.027 39.930 66.905 1.00 50.97 511 PRO A C 1
ATOM 4143 O O . PRO A 1 511 ? -26.513 38.956 66.353 1.00 50.97 511 PRO A O 1
ATOM 4146 N N . ALA A 1 512 ? -26.410 41.114 66.992 1.00 54.56 512 ALA A N 1
ATOM 4147 C CA . ALA A 1 512 ? -25.166 41.484 66.302 1.00 54.56 512 ALA A CA 1
ATOM 4148 C C . ALA A 1 512 ? -23.963 40.545 66.550 1.00 54.56 512 ALA A C 1
ATOM 4150 O O . ALA A 1 512 ? -23.050 40.499 65.730 1.00 54.56 512 ALA A O 1
ATOM 4151 N N . SER A 1 513 ? -23.964 39.756 67.631 1.00 52.69 513 SER A N 1
ATOM 4152 C CA . SER A 1 513 ? -22.885 38.804 67.931 1.00 52.69 513 SER A CA 1
ATOM 4153 C C . SER A 1 513 ? -22.838 37.613 66.969 1.00 52.69 513 SER A C 1
ATOM 4155 O O . SER A 1 513 ? -21.753 37.147 66.639 1.00 52.69 513 SER A O 1
ATOM 4157 N N . TYR A 1 514 ? -23.989 37.140 66.479 1.00 51.22 514 TYR A N 1
ATOM 4158 C CA . TYR A 1 514 ? -24.053 35.993 65.565 1.00 51.22 514 TYR A CA 1
ATOM 4159 C C . TYR A 1 514 ? -23.734 36.387 64.120 1.00 51.22 514 TYR A C 1
ATOM 4161 O O . TYR A 1 514 ? -23.141 35.605 63.383 1.00 51.22 514 TYR A O 1
ATOM 4169 N N . ALA A 1 515 ? -24.073 37.615 63.714 1.00 52.59 515 ALA A N 1
ATOM 4170 C CA . ALA A 1 515 ? -23.737 38.126 62.386 1.00 52.59 515 ALA A CA 1
ATOM 4171 C C . ALA A 1 515 ? -22.215 38.250 62.191 1.00 52.59 515 ALA A C 1
ATOM 4173 O O . ALA A 1 515 ? -21.704 37.877 61.138 1.00 52.59 515 ALA A O 1
ATOM 4174 N N . GLN A 1 516 ? -21.484 38.686 63.223 1.00 56.28 516 GLN A N 1
ATOM 4175 C CA . GLN A 1 516 ? -20.023 38.801 63.174 1.00 56.28 516 GLN A CA 1
ATOM 4176 C C . GLN A 1 516 ? -19.336 37.431 63.028 1.00 56.28 516 GLN A C 1
ATOM 4178 O O . GLN A 1 516 ? -18.356 37.293 62.302 1.00 56.28 516 GLN A O 1
ATOM 4183 N N . GLU A 1 517 ? -19.881 36.395 63.669 1.00 56.28 517 GLU A N 1
ATOM 4184 C CA . GLU A 1 517 ? -19.338 35.034 63.616 1.00 56.28 517 GLU A CA 1
ATOM 4185 C C . GLU A 1 517 ? -19.549 34.368 62.242 1.00 56.28 517 GLU A C 1
ATOM 4187 O O . GLU A 1 517 ? -18.691 33.619 61.773 1.00 56.28 517 GLU A O 1
ATOM 4192 N N . TYR A 1 518 ? -20.658 34.680 61.561 1.00 57.62 518 TYR A N 1
ATOM 4193 C CA . TYR A 1 518 ? -20.905 34.253 60.178 1.00 57.62 518 TYR A CA 1
ATOM 4194 C C . TYR A 1 518 ? -20.019 34.988 59.166 1.00 57.62 518 TYR A C 1
ATOM 4196 O O . TYR A 1 518 ? -19.566 34.370 58.203 1.00 57.62 518 TYR A O 1
ATOM 4204 N N . VAL A 1 519 ? -19.745 36.279 59.382 1.00 66.44 519 VAL A N 1
ATOM 4205 C CA . VAL A 1 519 ? -18.840 37.058 58.521 1.00 66.44 519 VAL A CA 1
ATOM 4206 C C . VAL A 1 519 ? -17.407 36.537 58.636 1.00 66.44 519 VAL A C 1
ATOM 4208 O O . VAL A 1 519 ? -16.791 36.272 57.609 1.00 66.44 519 VAL A O 1
ATOM 4211 N N . ASN A 1 520 ? -16.924 36.267 59.852 1.00 68.62 520 ASN A N 1
ATOM 4212 C CA . ASN A 1 520 ? -15.584 35.707 60.057 1.00 68.62 520 ASN A CA 1
ATOM 4213 C C . ASN A 1 520 ? -15.449 34.309 59.425 1.00 68.62 520 ASN A C 1
ATOM 4215 O O . ASN A 1 520 ? -14.503 34.058 58.688 1.00 68.62 520 ASN A O 1
ATOM 4219 N N . LYS A 1 521 ? -16.444 33.423 59.605 1.00 69.50 521 LYS A N 1
ATOM 4220 C CA . LYS A 1 521 ? -16.456 32.102 58.943 1.00 69.50 521 LYS A CA 1
ATOM 4221 C C . LYS A 1 521 ? -16.513 32.204 57.417 1.00 69.50 521 LYS A C 1
ATOM 4223 O O . LYS A 1 521 ? -15.951 31.360 56.725 1.00 69.50 521 LYS A O 1
ATOM 4228 N N . SER A 1 522 ? -17.190 33.220 56.881 1.00 66.38 522 SER A N 1
ATOM 4229 C CA . SER A 1 522 ? -17.222 33.476 55.440 1.00 66.38 522 SER A CA 1
ATOM 4230 C C . SER A 1 522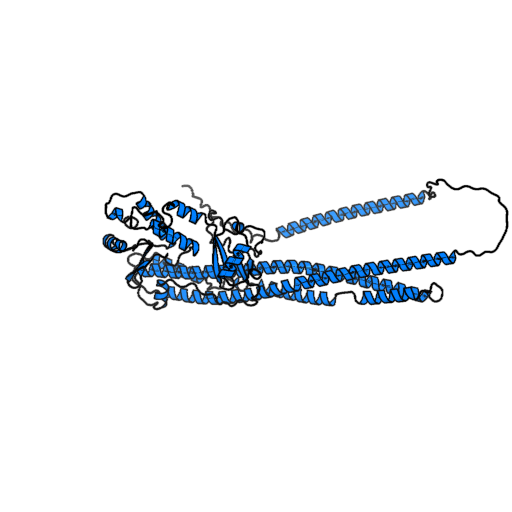 ? -15.878 33.983 54.915 1.00 66.38 522 SER A C 1
ATOM 4232 O O . SER A 1 522 ? -15.496 33.608 53.808 1.00 66.38 522 SER A O 1
ATOM 4234 N N . GLU A 1 523 ? -15.165 34.826 55.664 1.00 73.88 523 GLU A N 1
ATOM 4235 C CA . GLU A 1 523 ? -13.814 35.270 55.296 1.00 73.88 523 GLU A CA 1
ATOM 4236 C C . GLU A 1 523 ? -12.805 34.121 55.363 1.00 73.88 523 GLU A C 1
ATOM 4238 O O . GLU A 1 523 ? -12.012 33.964 54.432 1.00 73.88 523 GLU A O 1
ATOM 4243 N N . ASP A 1 524 ? -12.900 33.260 56.378 1.00 76.38 524 ASP A N 1
ATOM 4244 C CA . ASP A 1 524 ? -12.063 32.065 56.503 1.00 76.38 524 ASP A CA 1
ATOM 4245 C C . ASP A 1 524 ? -12.275 31.115 55.312 1.00 76.38 524 ASP A C 1
ATOM 4247 O O . ASP A 1 524 ? -11.307 30.733 54.651 1.00 76.38 524 ASP A O 1
ATOM 4251 N N . LEU A 1 525 ? -13.530 30.826 54.942 1.00 72.88 525 LEU A N 1
ATOM 4252 C CA . LEU A 1 525 ? -13.862 29.997 53.772 1.00 72.88 525 LEU A CA 1
ATOM 4253 C C . LEU A 1 525 ? -13.396 30.620 52.446 1.00 72.88 525 LEU A C 1
ATOM 4255 O O . LEU A 1 525 ? -12.954 29.910 51.540 1.00 72.88 525 LEU A O 1
ATOM 4259 N N . LEU A 1 526 ? -13.468 31.948 52.311 1.00 72.00 526 LEU A N 1
ATOM 4260 C CA . LEU A 1 526 ? -12.950 32.650 51.133 1.00 72.00 526 LEU A CA 1
ATOM 4261 C C . LEU A 1 526 ? -11.419 32.600 51.071 1.00 72.00 526 LEU A C 1
ATOM 4263 O O . LEU A 1 526 ? -10.858 32.478 49.980 1.00 72.00 526 LEU A O 1
ATOM 4267 N N . SER A 1 527 ? -10.740 32.668 52.217 1.00 77.31 527 SER A N 1
ATOM 4268 C CA . SER A 1 527 ? -9.285 32.532 52.298 1.00 77.31 527 SER A CA 1
ATOM 4269 C C . SER A 1 527 ? -8.829 31.112 51.941 1.00 77.31 527 SER A C 1
ATOM 4271 O O . SER A 1 527 ? -7.889 30.940 51.160 1.00 77.31 527 SER A O 1
ATOM 4273 N N . GLU A 1 528 ? -9.563 30.097 52.403 1.00 80.88 528 GLU A N 1
ATOM 4274 C CA . GLU A 1 528 ? -9.314 28.689 52.105 1.00 80.88 528 GLU A CA 1
ATOM 4275 C C . GLU A 1 528 ? -9.572 28.387 50.623 1.00 80.88 528 GLU A C 1
ATOM 4277 O O . GLU A 1 528 ? -8.736 27.780 49.954 1.00 80.88 528 GLU A O 1
ATOM 4282 N N . SER A 1 529 ? -10.660 28.916 50.056 1.00 74.69 529 SER A N 1
ATOM 4283 C CA . SER A 1 529 ? -10.962 28.802 48.626 1.00 74.69 529 SER A CA 1
ATOM 4284 C C . SER A 1 529 ? -9.880 29.442 47.745 1.00 74.69 529 SER A C 1
ATOM 4286 O O . SER A 1 529 ? -9.459 28.843 46.751 1.00 74.69 529 SER A O 1
ATOM 4288 N N . ARG A 1 530 ? -9.365 30.622 48.122 1.00 81.25 530 ARG A N 1
ATOM 4289 C CA . ARG A 1 530 ? -8.253 31.273 47.404 1.00 81.25 530 ARG A CA 1
ATOM 4290 C C . ARG A 1 530 ? -6.952 30.481 47.517 1.00 81.25 530 ARG A C 1
ATOM 4292 O O . ARG A 1 530 ? -6.234 30.364 46.526 1.00 81.25 530 ARG A O 1
ATOM 4299 N N . SER A 1 531 ? -6.669 29.908 48.687 1.00 86.31 531 SER A N 1
ATOM 4300 C CA . SER A 1 531 ? -5.515 29.027 48.900 1.00 86.31 531 SER A CA 1
ATOM 4301 C C . SER A 1 531 ? -5.593 27.779 48.016 1.00 86.31 531 SER A C 1
ATOM 4303 O O . SER A 1 531 ? -4.638 27.466 47.304 1.00 86.31 531 SER A O 1
ATOM 4305 N N . LEU A 1 532 ? -6.755 27.119 47.972 1.00 83.00 532 LEU A N 1
ATOM 4306 C CA . LEU A 1 532 ? -6.995 25.949 47.124 1.00 83.00 532 LEU A CA 1
ATOM 4307 C C . LEU A 1 532 ? -6.877 26.281 45.630 1.00 83.00 532 LEU A C 1
ATOM 4309 O O . LEU A 1 532 ? -6.269 25.512 44.887 1.00 83.00 532 LEU A O 1
ATOM 4313 N N . CYS A 1 533 ? -7.374 27.442 45.188 1.00 78.62 533 CYS A N 1
ATOM 4314 C CA . CYS A 1 533 ? -7.182 27.900 43.807 1.00 78.62 533 CYS A CA 1
ATOM 4315 C C . CYS A 1 533 ? -5.695 28.109 43.480 1.00 78.62 533 CYS A C 1
ATOM 4317 O O . CYS A 1 533 ? -5.231 27.652 42.438 1.00 78.62 533 CYS A O 1
ATOM 4319 N N . GLY A 1 534 ? -4.922 28.715 44.388 1.00 87.00 534 GLY A N 1
ATOM 4320 C CA . GLY A 1 534 ? -3.474 28.872 44.213 1.00 87.00 534 GLY A CA 1
ATOM 4321 C C . GLY A 1 534 ? -2.725 27.534 44.161 1.00 87.00 534 GLY A C 1
ATOM 4322 O O . GLY A 1 534 ? -1.814 27.356 43.349 1.00 87.00 534 GLY A O 1
ATOM 4323 N N . GLN A 1 535 ? -3.126 26.556 44.979 1.00 82.12 535 GLN A N 1
ATOM 4324 C CA . GLN A 1 535 ? -2.562 25.200 44.952 1.00 82.12 535 GLN A CA 1
ATOM 4325 C C . GLN A 1 535 ? -2.899 24.457 43.652 1.00 82.12 535 GLN A C 1
ATOM 4327 O O . GLN A 1 535 ? -2.039 23.764 43.099 1.00 82.12 535 GLN A O 1
ATOM 4332 N N . LEU A 1 536 ? -4.117 24.639 43.131 1.00 78.56 536 LEU A N 1
ATOM 4333 C CA . LEU A 1 536 ? -4.542 24.084 41.848 1.00 78.56 536 LEU A CA 1
ATOM 4334 C C . LEU A 1 536 ? -3.744 24.698 40.691 1.00 78.56 536 LEU A C 1
ATOM 4336 O O . LEU A 1 536 ? -3.199 23.961 39.874 1.00 78.56 536 LEU A O 1
ATOM 4340 N N . GLU A 1 537 ? -3.599 26.025 40.650 1.00 79.50 537 GLU A N 1
ATOM 4341 C CA . GLU A 1 537 ? -2.798 26.715 39.629 1.00 79.50 537 GLU A CA 1
ATOM 4342 C C . GLU A 1 537 ? -1.330 26.279 39.658 1.00 79.50 537 GLU A C 1
ATOM 4344 O O . GLU A 1 537 ? -0.709 26.076 38.611 1.00 79.50 537 GLU A O 1
ATOM 4349 N N . THR A 1 538 ? -0.774 26.089 40.856 1.00 86.69 538 THR A N 1
ATOM 4350 C CA . THR A 1 538 ? 0.601 25.608 41.028 1.00 86.69 538 THR A CA 1
ATOM 4351 C C . THR A 1 538 ? 0.737 24.159 40.554 1.00 86.69 538 THR A C 1
ATOM 4353 O O . THR A 1 538 ? 1.684 23.842 39.835 1.00 86.69 538 THR A O 1
ATOM 4356 N N . SER A 1 539 ? -0.236 23.294 40.865 1.00 81.00 539 SER A N 1
ATOM 4357 C CA . SER A 1 539 ? -0.263 21.905 40.381 1.00 81.00 539 SER A CA 1
ATOM 4358 C C . SER A 1 539 ? -0.415 21.823 38.865 1.00 81.00 539 SER A C 1
ATOM 4360 O O . SER A 1 539 ? 0.299 21.057 38.227 1.00 81.00 539 SER A O 1
ATOM 4362 N N . MET A 1 540 ? -1.272 22.650 38.261 1.00 75.25 540 MET A N 1
ATOM 4363 C CA . MET A 1 540 ? -1.416 22.722 36.804 1.00 75.25 540 MET A CA 1
ATOM 4364 C C . MET A 1 540 ? -0.127 23.203 36.134 1.00 75.25 540 MET A C 1
ATOM 4366 O O . MET A 1 540 ? 0.287 22.643 35.122 1.00 75.25 540 MET A O 1
ATOM 4370 N N . ARG A 1 541 ? 0.550 24.206 36.708 1.00 77.06 541 ARG A N 1
ATOM 4371 C CA . ARG A 1 541 ? 1.828 24.710 36.186 1.00 77.06 541 ARG A CA 1
ATOM 4372 C C . ARG A 1 541 ? 2.949 23.677 36.312 1.00 77.06 541 ARG A C 1
ATOM 4374 O O . ARG A 1 541 ? 3.775 23.575 35.408 1.00 77.06 541 ARG A O 1
ATOM 4381 N N . ASN A 1 542 ? 2.965 22.906 37.397 1.00 78.81 542 ASN A N 1
ATOM 4382 C CA . ASN A 1 542 ? 3.911 21.808 37.582 1.00 78.81 542 ASN A CA 1
ATOM 4383 C C . ASN A 1 542 ? 3.622 20.654 36.618 1.00 78.81 542 ASN A C 1
ATOM 4385 O O . ASN A 1 542 ? 4.552 20.184 35.978 1.00 78.81 542 ASN A O 1
ATOM 4389 N N . PHE A 1 543 ? 2.355 20.279 36.421 1.00 76.00 543 PHE A N 1
ATOM 4390 C CA . PHE A 1 543 ? 1.958 19.261 35.447 1.00 76.00 543 PHE A CA 1
ATOM 4391 C C . PHE A 1 543 ? 2.324 19.661 34.010 1.00 76.00 543 PHE A C 1
ATOM 4393 O O . PHE A 1 543 ? 2.837 18.847 33.252 1.00 76.00 543 PHE A O 1
ATOM 4400 N N . LEU A 1 544 ? 2.131 20.932 33.639 1.00 72.50 544 LEU A N 1
ATOM 4401 C CA . LEU A 1 544 ? 2.548 21.451 32.331 1.00 72.50 544 LEU A CA 1
ATOM 4402 C C . LEU A 1 544 ? 4.074 21.427 32.162 1.00 72.50 544 LEU A C 1
ATOM 4404 O O . LEU A 1 544 ? 4.559 21.030 31.106 1.00 72.50 544 LEU A O 1
ATOM 4408 N N . LYS A 1 545 ? 4.837 21.770 33.210 1.00 71.62 545 LYS A N 1
ATOM 4409 C CA . LYS A 1 545 ? 6.304 21.638 33.205 1.00 71.62 545 LYS A CA 1
ATOM 4410 C C . LYS A 1 545 ? 6.766 20.181 33.143 1.00 71.62 545 LYS A C 1
ATOM 4412 O O . LYS A 1 545 ? 7.738 19.887 32.452 1.00 71.62 545 LYS A O 1
ATOM 4417 N N . GLU A 1 546 ? 6.096 19.267 33.841 1.00 66.50 546 GLU A N 1
ATOM 4418 C CA . GLU A 1 546 ? 6.355 17.822 33.772 1.00 66.50 546 GLU A CA 1
ATOM 4419 C C . GLU A 1 546 ? 6.029 17.257 32.387 1.00 66.50 546 GLU A C 1
ATOM 4421 O O . GLU A 1 546 ? 6.764 16.419 31.875 1.00 66.50 546 GLU A O 1
ATOM 4426 N N . GLN A 1 547 ? 4.989 17.765 31.723 1.00 57.31 547 GLN A N 1
ATOM 4427 C CA . GLN A 1 547 ? 4.661 17.385 30.353 1.00 57.31 547 GLN A CA 1
ATOM 4428 C C . GLN A 1 547 ? 5.681 17.932 29.340 1.00 57.31 547 GLN A C 1
ATOM 4430 O O . GLN A 1 547 ? 6.103 17.190 28.457 1.00 57.31 547 GLN A O 1
ATOM 4435 N N . GLU A 1 548 ? 6.141 19.181 29.480 1.00 53.19 548 GLU A N 1
ATOM 4436 C CA . GLU A 1 548 ? 7.229 19.736 28.656 1.00 53.19 548 GLU A CA 1
ATOM 4437 C C . GLU A 1 548 ? 8.541 18.974 28.870 1.00 53.19 548 GLU A C 1
ATOM 4439 O O . GLU A 1 548 ? 9.195 18.581 27.906 1.00 53.19 548 GLU A O 1
ATOM 4444 N N . THR A 1 549 ? 8.900 18.683 30.122 1.00 53.88 549 THR A N 1
ATOM 4445 C CA . THR A 1 549 ? 10.098 17.889 30.433 1.00 53.88 549 THR A CA 1
ATOM 4446 C C . THR A 1 549 ? 9.977 16.441 29.951 1.00 53.88 549 THR A C 1
ATOM 4448 O O . THR A 1 549 ? 10.944 15.907 29.408 1.00 53.88 549 THR A O 1
ATOM 4451 N N . SER A 1 550 ? 8.792 15.827 30.023 1.00 51.16 550 SER A N 1
ATOM 4452 C CA . SER A 1 550 ? 8.500 14.504 29.447 1.00 51.16 550 SER A CA 1
ATOM 4453 C C . SER A 1 550 ? 8.589 14.497 27.912 1.00 51.16 550 SER A C 1
ATOM 4455 O O . SER A 1 550 ? 9.124 13.558 27.324 1.00 51.16 550 SER A O 1
ATOM 4457 N N . LEU A 1 551 ? 8.168 15.579 27.250 1.00 47.28 551 LEU A N 1
ATOM 4458 C CA . LEU A 1 551 ? 8.319 15.758 25.803 1.00 47.28 551 LEU A CA 1
ATOM 4459 C C . LEU A 1 551 ? 9.776 16.015 25.383 1.00 47.28 551 LEU A C 1
ATOM 4461 O O . LEU A 1 551 ? 10.158 15.598 24.292 1.00 47.28 551 LEU A O 1
ATOM 4465 N N . THR A 1 552 ? 10.593 16.646 26.236 1.00 52.41 552 THR A N 1
ATOM 4466 C CA . THR A 1 552 ? 12.039 16.850 25.994 1.00 52.41 552 THR A CA 1
ATOM 4467 C C . THR A 1 552 ? 12.926 15.662 26.389 1.00 52.41 552 THR A C 1
ATOM 4469 O O . THR A 1 552 ? 14.055 15.573 25.918 1.00 52.41 552 THR A O 1
ATOM 4472 N N . THR A 1 553 ? 12.441 14.746 27.236 1.00 45.75 553 THR A N 1
ATOM 4473 C CA . THR A 1 553 ? 13.154 13.507 27.626 1.00 45.75 553 THR A CA 1
ATOM 4474 C C . THR A 1 553 ? 12.843 12.325 26.711 1.00 45.75 553 THR A C 1
ATOM 4476 O O . THR A 1 553 ? 13.580 11.339 26.710 1.00 45.75 553 THR A O 1
ATOM 4479 N N . LEU A 1 554 ? 11.798 12.429 25.885 1.00 43.47 554 LEU A N 1
ATOM 4480 C CA . LEU A 1 554 ? 11.651 11.595 24.700 1.00 43.47 554 LEU A CA 1
ATOM 4481 C C . LEU A 1 554 ? 12.735 12.005 23.702 1.00 43.47 554 LEU A C 1
ATOM 4483 O O . LEU A 1 554 ? 12.675 13.069 23.094 1.00 43.47 554 LEU A O 1
ATOM 4487 N N . ASP A 1 555 ? 13.754 11.162 23.565 1.00 43.12 555 ASP A N 1
ATOM 4488 C CA . ASP A 1 555 ? 14.788 11.334 22.557 1.00 43.12 555 ASP A CA 1
ATOM 4489 C C . ASP A 1 555 ? 14.154 11.255 21.158 1.00 43.12 555 ASP A C 1
ATOM 4491 O O . ASP A 1 555 ? 13.799 10.183 20.665 1.00 43.12 555 ASP A O 1
ATOM 4495 N N . TRP A 1 556 ? 13.968 12.414 20.528 1.00 47.56 556 TRP A N 1
ATOM 4496 C CA . TRP A 1 556 ? 13.493 12.543 19.151 1.00 47.56 556 TRP A CA 1
ATOM 4497 C C . TRP A 1 556 ? 14.646 12.489 18.136 1.00 47.56 556 TRP A C 1
ATOM 4499 O O . TRP A 1 556 ? 14.439 12.797 16.962 1.00 47.56 556 TRP A O 1
ATOM 4509 N N . SER A 1 557 ? 15.853 12.070 18.543 1.00 52.22 557 SER A N 1
ATOM 4510 C CA . SER A 1 557 ? 17.014 11.913 17.651 1.00 52.22 557 SER A CA 1
ATOM 4511 C C . SER A 1 557 ? 16.756 10.995 16.449 1.00 52.22 557 SER A C 1
ATOM 4513 O O . SER A 1 557 ? 17.436 11.112 15.435 1.00 52.22 557 SER A O 1
ATOM 4515 N N . TRP A 1 558 ? 15.741 10.128 16.510 1.00 49.41 558 TRP A N 1
ATOM 4516 C CA . TRP A 1 558 ? 15.311 9.266 15.404 1.00 49.41 558 TRP A CA 1
ATOM 4517 C C . TRP A 1 558 ? 14.386 9.952 14.376 1.00 49.41 558 TRP A C 1
ATOM 4519 O O . TRP A 1 558 ? 14.177 9.397 13.297 1.00 49.41 558 TRP A O 1
ATOM 4529 N N . LEU A 1 559 ? 13.836 11.138 14.676 1.00 40.50 559 LEU A N 1
ATOM 4530 C CA . LEU A 1 559 ? 13.089 11.977 13.720 1.00 40.50 559 LEU A CA 1
ATOM 4531 C C . LEU A 1 559 ? 14.003 12.941 12.952 1.00 40.50 559 LEU A C 1
ATOM 4533 O O . LEU A 1 559 ? 13.687 13.329 11.826 1.00 40.50 559 LEU A O 1
ATOM 4537 N N . SER A 1 560 ? 15.156 13.284 13.520 1.00 39.81 560 SER A N 1
ATOM 4538 C CA . SER A 1 560 ? 16.190 14.053 12.838 1.00 39.81 560 SER A CA 1
ATOM 4539 C C . SER A 1 560 ? 17.036 13.108 11.990 1.00 39.81 560 SER A C 1
ATOM 4541 O O . SER A 1 560 ? 17.884 12.379 12.499 1.00 39.81 560 SER A O 1
ATOM 4543 N N . LYS A 1 561 ? 16.826 13.111 10.668 1.00 32.59 561 LYS A N 1
ATOM 4544 C CA . LYS A 1 561 ? 17.820 12.560 9.738 1.00 32.59 561 LYS A CA 1
ATOM 4545 C C . LYS A 1 561 ? 19.167 13.203 10.070 1.00 32.59 561 LYS A C 1
ATOM 4547 O O . LYS A 1 561 ? 19.266 14.425 10.076 1.00 32.59 561 LYS A O 1
ATOM 4552 N N . GLN A 1 562 ? 20.171 12.377 10.352 1.00 32.28 562 GLN A N 1
ATOM 4553 C CA . GLN A 1 562 ? 21.552 12.821 10.473 1.00 32.28 562 GLN A CA 1
ATOM 4554 C C . GLN A 1 562 ? 21.923 13.624 9.221 1.00 32.28 562 GLN A C 1
ATOM 4556 O O . GLN A 1 562 ? 21.990 13.075 8.121 1.00 32.28 562 GLN A O 1
ATOM 4561 N N . GLU A 1 563 ? 22.143 14.925 9.391 1.00 32.47 563 GLU A N 1
ATOM 4562 C CA . GLU A 1 563 ? 23.017 15.677 8.506 1.00 32.47 563 GLU A CA 1
ATOM 4563 C C . GLU A 1 563 ? 24.408 15.056 8.652 1.00 32.47 563 GLU A C 1
ATOM 4565 O O . GLU A 1 563 ? 25.087 15.225 9.669 1.00 32.47 563 GLU A O 1
ATOM 4570 N N . GLU A 1 564 ? 24.816 14.273 7.655 1.00 31.39 564 GLU A N 1
ATOM 4571 C CA . GLU A 1 564 ? 26.220 13.939 7.456 1.00 31.39 564 GLU A CA 1
ATOM 4572 C C . GLU A 1 564 ? 26.983 15.255 7.275 1.00 31.39 564 GLU A C 1
ATOM 4574 O O . GLU A 1 564 ? 26.977 15.871 6.209 1.00 31.39 564 GLU A O 1
ATOM 4579 N N . LYS A 1 565 ? 27.632 15.705 8.353 1.00 30.17 565 LYS A N 1
ATOM 4580 C CA . LYS A 1 565 ? 28.672 16.726 8.295 1.00 30.17 565 LYS A CA 1
ATOM 4581 C C . LYS A 1 565 ? 29.791 16.202 7.398 1.00 30.17 565 LYS A C 1
ATOM 4583 O O . LYS A 1 565 ? 30.627 15.413 7.836 1.00 30.17 565 LYS A O 1
ATOM 4588 N N . PHE A 1 566 ? 29.822 16.663 6.152 1.00 28.83 566 PHE A N 1
ATOM 4589 C CA . PHE A 1 566 ? 31.049 16.664 5.370 1.00 28.83 566 PHE A CA 1
ATOM 4590 C C . PHE A 1 566 ? 32.066 17.532 6.110 1.00 28.83 566 PHE A C 1
ATOM 4592 O O . PHE A 1 566 ? 31.835 18.716 6.351 1.00 28.83 566 PHE A O 1
ATOM 4599 N N . GLY A 1 567 ? 33.167 16.907 6.524 1.00 30.73 567 GLY A N 1
ATOM 4600 C CA . GLY A 1 567 ? 34.290 17.594 7.136 1.00 30.73 567 GLY A CA 1
ATOM 4601 C C . GLY A 1 567 ? 34.860 18.635 6.180 1.00 30.73 567 GLY A C 1
ATOM 4602 O O . GLY A 1 567 ? 35.265 18.314 5.063 1.00 30.73 567 GLY A O 1
ATOM 4603 N N . GLU A 1 568 ? 34.912 19.880 6.644 1.00 28.72 568 GLU A N 1
ATOM 4604 C CA . GLU A 1 568 ? 35.793 20.899 6.095 1.00 28.72 568 GLU A CA 1
ATOM 4605 C C . GLU A 1 568 ? 37.234 20.398 6.220 1.00 28.72 568 GLU A C 1
ATOM 4607 O O . GLU A 1 568 ? 37.805 20.313 7.309 1.00 28.72 568 GLU A O 1
ATOM 4612 N N . CYS A 1 569 ? 37.823 20.024 5.088 1.00 28.36 569 CYS A N 1
ATOM 4613 C CA . CYS A 1 569 ? 39.243 19.746 5.000 1.00 28.36 569 CYS A CA 1
ATOM 4614 C C . CYS A 1 569 ? 39.975 21.093 5.063 1.00 28.36 569 CYS A C 1
ATOM 4616 O O . CYS A 1 569 ? 40.020 21.837 4.083 1.00 28.36 569 CYS A O 1
ATOM 4618 N N . GLN A 1 570 ? 40.509 21.417 6.241 1.00 30.25 570 GLN A N 1
ATOM 4619 C CA . GLN A 1 570 ? 41.429 22.532 6.434 1.00 30.25 570 GLN A CA 1
ATOM 4620 C C . GLN A 1 570 ? 42.656 22.345 5.532 1.00 30.25 570 GLN A C 1
ATOM 4622 O O . GLN A 1 570 ? 43.349 21.330 5.599 1.00 30.25 570 GLN A O 1
ATOM 4627 N N . ILE A 1 571 ? 42.914 23.343 4.692 1.00 33.38 571 ILE A N 1
ATOM 4628 C CA . ILE A 1 571 ? 44.164 23.517 3.953 1.00 33.38 571 ILE A CA 1
ATOM 4629 C C . ILE A 1 571 ? 45.181 24.109 4.942 1.00 33.38 571 ILE A C 1
ATOM 4631 O O . ILE A 1 571 ? 44.918 25.195 5.466 1.00 33.38 571 ILE A O 1
ATOM 4635 N N . PRO A 1 572 ? 46.326 23.464 5.224 1.00 33.91 572 PRO A N 1
ATOM 4636 C CA . PRO A 1 572 ? 47.387 24.115 5.970 1.00 33.91 572 PRO A CA 1
ATOM 4637 C C . PRO A 1 572 ? 48.203 25.003 5.024 1.00 33.91 572 PRO A C 1
ATOM 4639 O O . PRO A 1 572 ? 48.632 24.581 3.951 1.00 33.91 572 PRO A O 1
ATOM 4642 N N . ALA A 1 573 ? 48.396 26.249 5.444 1.00 33.84 573 ALA A N 1
ATOM 4643 C CA . ALA A 1 573 ? 49.310 27.189 4.825 1.00 33.84 573 ALA A CA 1
ATOM 4644 C C . ALA A 1 573 ? 50.765 26.740 5.033 1.00 33.84 573 ALA A C 1
ATOM 4646 O O . ALA A 1 573 ? 51.206 26.648 6.177 1.00 33.84 573 ALA A O 1
ATOM 4647 N N . THR A 1 574 ? 51.470 26.499 3.925 1.00 34.66 574 THR A N 1
ATOM 4648 C CA . THR A 1 574 ? 52.832 26.978 3.598 1.00 34.66 574 THR A CA 1
ATOM 4649 C C . THR A 1 574 ? 53.136 26.663 2.146 1.00 34.66 574 THR A C 1
ATOM 4651 O O . THR A 1 574 ? 52.862 25.510 1.746 1.00 34.66 574 THR A O 1
#

InterPro domains:
  IPR000626 Ubiquitin-like domain [PS50053] (121-174)
  IPR000719 Protein kinase domain [PS50011] (1-123)
  IPR011009 Protein kinase-like domain superfamily [SSF56112] (6-107)
  IPR022007 I-kappa-kinase-beta NEMO binding domain [PF12179] (523-559)
  IPR022007 I-kappa-kinase-beta NEMO binding domain [SM01239] (522-559)
  IPR029071 Ubiquitin-like domain superfamily [SSF54236] (132-170)
  IPR041185 IKBKB, scaffold dimerization domain [PF18397] (205-479)
  IPR046375 IKBKB, scaffold dimerization domain superfamily [G3DSA:1.20.1270.250] (213-485)
  IPR051180 Inhibitor of nuclear factor kappa-B kinase [PTHR22969] (6-559)

Foldseek 3Di:
DPQLFALVVVVVDDADPLRVLSSVLQVVLCVFQVDGQFARPDDPVVRSVVCVVADLQWLHWDAAQVRDIDTDLFRAPDGPDDPVLRVLSSQLSSLSNGNDRVSRQARPVHRPQGSVNSVVVSLPWFKAWEQELQQLDIDIDTFDQPDFPVNVLVVCCVVPVAHSVQKFKFWLLLDTDDRPDGCSVLTDPPPPPPPPDPRHRYIYIDGLVDLARDLPHDQDDQGPLLVVCLVPQFDWGFLVSLLSNLVSLLVSLVVLVVSLVVLLSNLSSLLSNLVVLLVVLVVLLVVLVVLLVVLVVLLVVLLVVLVVVLVVVVVCPVPADDDVPLNVVSVVLNVVLVPDGCPVLSVVLNVLSVVLVVLSVVLVVDPVPDPDPLASVNLSVVSVVVSVVSVPDDPVRRGIGGRNVSSVSSVSSVVNSSVSSNVSSVSSSSSSNSSVSSVVSVVSSVVSSVSSVVSSVSSVVSVVVSVVVVVVSVVVVVVVVPDDPDDDDDDDDDDDDDDDDDDDDDDDDDDPVVVVVVVVVVVVVVVVVVVVVVVVVVVVVVVVVVVVVVVVVPPPVVVDDDPPPPDDPDDDDD

Solvent-accessible surface area (backbone atoms only — not comparable to full-atom values): 33290 Å² total; per-residue (Å²): 133,70,93,59,59,35,72,55,69,79,68,73,52,93,81,62,78,44,44,56,40,28,34,48,31,43,49,53,42,22,72,55,54,74,47,59,36,64,49,77,86,55,56,72,70,65,40,50,63,56,58,65,75,55,57,61,55,34,51,34,34,45,68,47,98,87,70,50,78,46,79,33,52,64,78,67,68,75,56,89,65,55,75,66,58,44,56,53,48,33,59,51,34,19,21,22,48,28,78,53,66,89,55,30,36,37,36,93,90,41,73,87,46,44,52,64,58,56,47,50,61,59,70,70,56,41,57,37,40,37,35,32,69,72,55,68,47,74,47,74,43,85,55,53,86,82,40,45,51,66,62,52,35,52,56,45,22,75,77,67,71,49,53,65,90,41,56,44,48,28,34,70,84,20,47,66,71,59,79,88,49,53,52,56,81,52,33,70,70,92,80,65,86,72,90,70,67,97,68,86,46,49,32,32,36,42,59,69,83,59,61,68,54,67,70,69,57,75,75,78,84,70,40,69,68,51,51,55,40,70,75,44,33,75,53,74,31,50,46,70,56,43,55,51,41,48,51,51,50,36,52,49,41,45,47,51,43,53,54,52,48,54,54,49,45,45,40,48,13,52,46,47,32,37,51,52,54,50,53,55,49,49,54,51,48,55,50,46,52,52,54,48,53,52,44,49,54,52,50,54,49,48,53,56,51,52,49,51,52,54,52,54,52,56,69,38,49,85,83,58,83,78,54,71,70,57,54,54,47,51,54,49,50,52,60,54,54,68,72,46,80,59,62,69,62,51,50,55,49,51,53,55,52,52,52,50,50,50,57,52,53,56,65,64,64,54,80,84,71,61,88,53,91,83,36,61,64,53,50,36,52,51,42,47,51,54,48,47,55,64,68,69,49,53,82,92,68,60,55,65,45,62,44,48,72,62,50,50,48,45,55,52,38,52,55,51,47,53,58,48,45,45,53,48,26,53,51,36,20,54,44,50,45,54,36,51,53,51,63,63,46,52,58,55,54,50,52,53,45,55,49,50,52,50,42,45,54,48,52,53,54,50,52,52,51,52,53,52,52,53,54,49,54,49,54,52,53,58,55,65,78,68,60,86,86,88,76,87,84,88,80,90,84,82,87,80,91,82,86,85,83,87,84,83,87,84,82,85,88,75,65,71,72,59,56,53,53,53,51,52,52,50,50,52,53,51,51,50,52,51,50,53,51,52,53,49,55,50,50,52,54,48,52,51,50,51,49,52,50,53,60,68,67,51,80,57,68,86,75,51,78,79,78,79,76,76,76,83,80,79,79,82,92,127

pLDDT: mean 78.05, std 17.58, range [26.05, 95.25]

Sequence (574 aa):
MSLSQAPELLEQQKYTVTVDYWSFGTLVFECITGFRPFLPNWQPVQWHSKVHEKSNEHIVVYEDLSGVVKFSSVLPTPNHLNGILASKLERWLQCMLMRHPRQRGTDPQNPDVGCFQALEAILNLKLLSVLNMVSGRAHTYPVTEEETLQSLKRRLEEDTGIPEEEQELLQASGLACNPLQPLVQYVSDNMSSDCRQGEGYLIFLFDNRKMVYEPKISLRPHPESVTYVLQDPKHQLNYVQMRRVWGQIWQTIRALKEDCARLQMGQRATLVNLLRYNTELSKKKNLMTSECEQLKAKLDFFRSSIQIDLEKYKEQMEFGITSEKLLSTWKTMESTVEKCGREQEVQQLVEKMMALQTDSVDLQRNPLGRKHCGTLDDIEEQAKELYRKLRERQRDQRTSGDSQEMVGLLLQAIQTFEKRVVLIYDQLSKTVMCKRKALELSPKVKEVMDLMKQDDQLVVKRQEKRQQELWNLLKIACSKVRGPVTGSPDSMGTSRMAQPTQLFSQPPVLPASYAQEYVNKSEDLLSESRSLCGQLETSMRNFLKEQETSLTTLDWSWLSKQEEKFGECQIPAT

Nearest PDB structures (foldseek):
  4kik-assembly1_B  TM=9.621E-01  e=1.741E-54  Homo sapiens
  8omv-assembly1_B  TM=9.711E-01  e=3.938E-52  Homo sapiens
  8omv-assembly1_A  TM=9.601E-01  e=1.389E-50  Homo sapiens
  5ebz-assembly2_L  TM=8.917E-01  e=1.033E-37  Homo sapiens
  5tqy-assembly1_A  TM=8.979E-01  e=3.798E-34  Homo sapiens

Radius of gyration: 42.56 Å; Cα contacts (8 Å, |Δi|>4): 518; chains: 1; bounding box: 121×68×121 Å

Secondary structure (DSSP, 8-state):
--TTS-HHHHTT----THHHHHHHHHHHHHHHHSS-SB-TTS-HHHHHHHHTT--TT--EEEE-TTS-EEEESSPPSS-SS-HHHHHHHHHHHHHHT-SSTTTTTB-SS-TTSBHHHHHHHHHT--EEEEEETTT-PEEEEE--TT--HHHHHHHHHHHH---TTTEEEE-TTSPBPPTTS-GGGGS--TT----S-TTTTEEEEEETT-SS----PPPPPPPHHHHHHHH-TT--B-HHHHHHHHHHHHHHHHHHHHHHHHHHHHHHHHHHHHHHHHHHHHHHHHHHHHHHHHHHHHHHHHHHHHHHHHHHHHHGGGTS---HHHHHHHHHHHHHHHT---HHHHHHHHHHHHHHHHHHHHHHS-GGGS--TT-HHHHHHHHHHHHHHHHH--GGG---B--HHHHHHHHHHHHHHHHHHHHHHHHHHHHHHHHHHHHHHHHHHHHHHHHHHHHHHHHHHHHHHHHHHHHHHHHHHHHHHTS-----------------------PPPPPHHHHHHHHHHHHHHHHHHHHHHHHHHHHHHHHHHHHHHHHHHS--TTTS---------PPPP-

Organism: Pelobates cultripes (NCBI:txid61616)

Mean predicted aligned error: 15.9 Å